Protein 8C4P (pdb70)

GO terms:
  GO:0004016 adenylate cyclase activity (F, IDA)

InterPro domains:
  IPR003390 DNA integrity scanning protein, DisA, N-terminal [PF02457] (118-235)
  IPR003390 DNA integrity scanning protein, DisA, N-terminal [PS51794] (82-242)
  IPR014046 Diadenylate cyclase [PIRSF004793] (9-263)
  IPR034701 Diadenylate cyclase CdaA [MF_01499] (1-254)
  IPR034701 Diadenylate cyclase CdaA [TIGR00159] (3-255)
  IPR036888 DNA integrity scanning protein, DisA, N-terminal domain superfamily [G3DSA:3.40.1700.10] (97-263)
  IPR036888 DNA integrity scanning protein, DisA, N-terminal domain superfamily [SSF143597] (40-239)
  IPR045585 Diadenylate cyclase CdaA, N-terminal domain [PF19293] (12-84)
  IPR050338 DNA integrity scanning protein DisA [PTHR34185] (1-263)

Foldseek 3Di:
DCPVVVFDWQQVLLVQLLVLCLLLLLVCLVVLFKAKEKEADPFDPVVQLVQFAFDQAAGHNVVRNVQRDPPDRFNQAYFYHYRRGRGGGNTFADFAPDPPPDPVDDRSVRRQLRNQCPHQIKMWIQGSVRSFIWIGHNNDIRTRDDSVRSSVVSCVRRRDDDDDDTDRPPPDD/DADQVLLVQQLVLVLLLLVVCLVVLQKAKEKEADDFGQPVFKAADAFDQAARHNVVRNVQRDPPDDFNQAHFYHYHRGRGGTPMFGAFDPDPPPDPPDDDRVRRQLRSQCPHQIKMWIQGSVNSFIWIGHNNDIDTRDDSVRSSLVSCLSRNVCVPVDPVVVNDDD

Secondary structure (DSSP, 8-state):
--TTSS---HHHHHHHHHHHHHHHHHHHHHHT--EEEEE--SS--HHHHTTSEEEEEE--HHHHHHHH-TTSTT-SSEEEEETTEEEEEEE--PPP--TTS-TTS-HHHHHHHHHHHHS--EEEEE-TTT--EEEEETTEEE-S--HHHHHHHHHHHH----S----TTTT--/---HHHHHHHHHHHHHHHHHHHHTT--EEEEE--SS--GGG-B--EEEEEE--HHHHHHHH-TTSTTSSSEEEEETTEEEEEEEB------TTS-TT--HHHHHHHHHHHHS--EEEEE-TTT--EEEEETTEEE-S--HHHHHHHHHHHH-GGGGSS-GGGGS--

Structure (mmCIF, N/CA/C/O backbone):
data_8C4P
#
_entry.id   8C4P
#
_cell.length_a   41.760
_cell.length_b   64.200
_cell.length_c   128.780
_cell.angle_alpha   90.000
_cell.angle_beta   90.000
_cell.angle_gamma   90.000
#
_symmetry.space_group_name_H-M   'P 21 21 21'
#
loop_
_entity.id
_entity.type
_entity.pdbx_description
1 polymer 'Diadenylate cyclase'
2 non-polymer ~{N}-[5-(2-azanyl-1,3-thiazol-4-yl)-4-methyl-1,3-thiazol-2-yl]ethanamide
3 non-polymer 'CHLORIDE ION'
4 water water
#
loop_
_atom_site.group_PDB
_atom_site.id
_atom_site.type_symbol
_atom_site.label_atom_id
_atom_site.label_alt_id
_atom_site.label_comp_id
_atom_site.label_asym_id
_atom_site.label_entity_id
_atom_site.label_seq_id
_atom_site.pdbx_PDB_ins_code
_atom_site.Cartn_x
_atom_site.Cartn_y
_atom_site.Cartn_z
_atom_site.occupancy
_atom_site.B_iso_or_equiv
_atom_site.auth_seq_id
_atom_site.auth_comp_id
_atom_site.auth_asym_id
_atom_site.auth_atom_id
_atom_site.pdbx_PDB_model_num
ATOM 1 N N . GLY A 1 1 ? -34.14042 -16.90981 2.46177 1.000 22.06317 -4 GLY A N 1
ATOM 2 C CA . GLY A 1 1 ? -35.58700 -16.99039 2.56576 1.000 19.49707 -4 GLY A CA 1
ATOM 3 C C . GLY A 1 1 ? -36.27216 -16.94262 1.21507 1.000 17.25207 -4 GLY A C 1
ATOM 4 O O . GLY A 1 1 ? -35.62519 -16.85832 0.17659 1.000 18.92595 -4 GLY A O 1
ATOM 5 N N . PRO A 1 2 ? -37.58917 -16.95126 1.23128 1.000 18.21797 -3 PRO A N 1
ATOM 6 C CA . PRO A 1 2 ? -38.34830 -17.07248 -0.02180 1.000 19.43391 -3 PRO A CA 1
ATOM 7 C C . PRO A 1 2 ? -38.37197 -15.79050 -0.84631 1.000 17.39156 -3 PRO A C 1
ATOM 8 O O . PRO A 1 2 ? -38.52941 -15.83924 -2.06670 1.000 18.80752 -3 PRO A O 1
ATOM 12 N N . LEU A 1 3 ? -38.25524 -14.63049 -0.21126 1.000 16.42039 -2 LEU A N 1
ATOM 13 C CA . LEU A 1 3 ? -38.33020 -13.38255 -0.96540 1.000 15.38342 -2 LEU A CA 1
ATOM 14 C C . LEU A 1 3 ? -37.11698 -13.26369 -1.88075 1.000 16.34143 -2 LEU A C 1
ATOM 15 O O . LEU A 1 3 ? -35.97968 -13.52944 -1.46576 1.000 19.07860 -2 LEU A O 1
ATOM 20 N N . GLY A 1 4 ? -37.36683 -12.90706 -3.14438 1.000 15.79926 -1 GLY A N 1
ATOM 21 C CA . GLY A 1 4 ? -36.37601 -12.99399 -4.19652 1.000 17.75476 -1 GLY A CA 1
ATOM 22 C C . GLY A 1 4 ? -36.59530 -14.15520 -5.14303 1.000 19.43917 -1 GLY A C 1
ATOM 23 O O . GLY A 1 4 ? -35.99162 -14.17528 -6.22789 1.000 23.57388 -1 GLY A O 1
ATOM 24 N N . SER A 1 5 ? -37.45138 -15.11967 -4.76855 1.000 19.22073 0 SER A N 1
ATOM 25 C CA . SER A 1 5 ? -37.70169 -16.28786 -5.61405 1.000 21.45520 0 SER A CA 1
ATOM 26 C C . SER A 1 5 ? -38.40127 -15.92191 -6.91522 1.000 21.16043 0 SER A C 1
ATOM 27 O O . SER A 1 5 ? -38.20794 -16.60492 -7.93409 1.000 23.84760 0 SER A O 1
ATOM 30 N N . TYR A 1 6 ? -39.24290 -14.88964 -6.89318 1.000 18.73383 1 TYR A N 1
ATOM 31 C CA . TYR A 1 6 ? -40.10782 -14.55914 -8.02127 1.000 19.60498 1 TYR A CA 1
ATOM 32 C C . TYR A 1 6 ? -39.76599 -13.23115 -8.67928 1.000 20.23664 1 TYR A C 1
ATOM 33 O O . TYR A 1 6 ? -40.26030 -12.95265 -9.77682 1.000 24.40556 1 TYR A O 1
ATOM 42 N N . GLY A 1 7 ? -38.90664 -12.43164 -8.07132 1.000 19.36811 2 GLY A N 1
ATOM 43 C CA . GLY A 1 7 ? -38.52557 -11.17736 -8.67988 1.000 18.70487 2 GLY A CA 1
ATOM 44 C C . GLY A 1 7 ? -37.63624 -10.39857 -7.73969 1.000 17.56527 2 GLY A C 1
ATOM 45 O O . GLY A 1 7 ? -37.26046 -10.87752 -6.66160 1.000 19.05492 2 GLY A O 1
ATOM 46 N N A SER A 1 8 ? -37.29134 -9.18915 -8.17568 0.530 18.68119 3 SER A N 1
ATOM 47 N N B SER A 1 8 ? -37.35785 -9.16242 -8.15505 0.470 18.74962 3 SER A N 1
ATOM 48 C CA A SER A 1 8 ? -36.42937 -8.30294 -7.41213 0.530 18.29167 3 SER A CA 1
ATOM 49 C CA B SER A 1 8 ? -36.42284 -8.27014 -7.49303 0.470 17.14153 3 SER A CA 1
ATOM 50 C C A SER A 1 8 ? -37.11760 -6.96660 -7.16727 0.530 17.74686 3 SER A C 1
ATOM 51 C C B SER A 1 8 ? -37.09991 -6.93624 -7.20173 0.470 16.87834 3 SER A C 1
ATOM 52 O O A SER A 1 8 ? -38.06547 -6.58493 -7.86140 0.530 18.82068 3 SER A O 1
ATOM 53 O O B SER A 1 8 ? -38.03678 -6.52927 -7.89674 0.470 18.76804 3 SER A O 1
ATOM 58 N N . ARG A 1 9 ? -36.60721 -6.25107 -6.17236 1.000 15.98613 4 ARG A N 1
ATOM 59 C CA . ARG A 1 9 ? -37.22096 -5.02566 -5.67743 1.000 15.97560 4 ARG A CA 1
ATOM 60 C C . ARG A 1 9 ? -36.34227 -3.83609 -6.03581 1.000 14.80441 4 ARG A C 1
ATOM 61 O O . ARG A 1 9 ? -35.16298 -3.80169 -5.66167 1.000 14.87020 4 ARG A O 1
ATOM 69 N N A ILE A 1 10 ? -36.92941 -2.85059 -6.72683 0.603 14.18328 5 ILE A N 1
ATOM 70 N N B ILE A 1 10 ? -36.93707 -2.84182 -6.70393 0.397 16.71253 5 ILE A N 1
ATOM 71 C CA A ILE A 1 10 ? -36.14228 -1.76853 -7.32058 0.603 14.08590 5 ILE A CA 1
ATOM 72 C CA B ILE A 1 10 ? -36.15938 -1.76449 -7.31700 0.397 17.56263 5 ILE A CA 1
ATOM 73 C C A ILE A 1 10 ? -35.27694 -1.05385 -6.28145 0.603 13.78586 5 ILE A C 1
ATOM 74 C C B ILE A 1 10 ? -35.28580 -1.03831 -6.29177 0.397 17.50473 5 ILE A C 1
ATOM 75 O O A ILE A 1 10 ? -34.10112 -0.78104 -6.52971 0.603 12.64362 5 ILE A O 1
ATOM 76 O O B ILE A 1 10 ? -34.11274 -0.74852 -6.55519 0.397 20.21558 5 ILE A O 1
ATOM 85 N N . GLU A 1 11 ? -35.83547 -0.71771 -5.11533 1.000 14.83336 6 GLU A N 1
ATOM 86 C CA . GLU A 1 11 ? -35.02879 0.03046 -4.14886 1.000 14.72019 6 GLU A CA 1
ATOM 87 C C . GLU A 1 11 ? -33.90385 -0.82219 -3.57027 1.000 14.02010 6 GLU A C 1
ATOM 88 O O . GLU A 1 11 ? -32.83770 -0.29399 -3.24990 1.000 14.42541 6 GLU A O 1
ATOM 94 N N A ARG A 1 12 ? -34.12097 -2.13233 -3.40005 0.632 14.06484 7 ARG A N 1
ATOM 95 N N B ARG A 1 12 ? -34.11164 -2.13556 -3.43599 0.368 14.81757 7 ARG A N 1
ATOM 96 C CA A ARG A 1 12 ? -33.00871 -3.00166 -3.02454 0.632 13.98852 7 ARG A CA 1
ATOM 97 C CA B ARG A 1 12 ? -33.00868 -2.99946 -3.02722 0.368 15.31236 7 ARG A CA 1
ATOM 98 C C A ARG A 1 12 ? -31.92654 -2.97399 -4.09566 0.632 13.34371 7 ARG A C 1
ATOM 99 C C B ARG A 1 12 ? -31.92518 -3.02995 -4.09616 0.368 15.06233 7 ARG A C 1
ATOM 100 O O A ARG A 1 12 ? -30.73611 -2.85745 -3.78172 0.632 14.54122 7 ARG A O 1
ATOM 101 O O B ARG A 1 12 ? -30.73009 -3.01858 -3.77963 0.368 16.02034 7 ARG A O 1
ATOM 116 N N . GLU A 1 13 ? -32.32751 -3.04796 -5.37058 1.000 13.88061 8 GLU A N 1
ATOM 117 C CA . GLU A 1 13 ? -31.35523 -3.01073 -6.45639 1.000 14.28066 8 GLU A CA 1
ATOM 118 C C . GLU A 1 13 ? -30.56547 -1.71037 -6.43604 1.000 14.30435 8 GLU A C 1
ATOM 119 O O . GLU A 1 13 ? -29.35210 -1.71673 -6.64139 1.000 15.32552 8 GLU A O 1
ATOM 125 N N . GLN A 1 14 ? -31.24310 -0.58625 -6.21873 1.000 14.50437 9 GLN A N 1
ATOM 126 C CA . GLN A 1 14 ? -30.55046 0.69928 -6.25250 1.000 13.28054 9 GLN A CA 1
ATOM 127 C C . GLN A 1 14 ? -29.57242 0.83522 -5.09893 1.000 13.25948 9 GLN A C 1
ATOM 128 O O . GLN A 1 14 ? -28.43156 1.24997 -5.30546 1.000 14.01484 9 GLN A O 1
ATOM 134 N N . HIS A 1 15 ? -29.97385 0.44193 -3.88447 1.000 13.34897 10 HIS A N 1
ATOM 135 C CA . HIS A 1 15 ? -29.03576 0.49839 -2.76523 1.000 12.74627 10 HIS A CA 1
ATOM 136 C C . HIS A 1 15 ? -27.88700 -0.48409 -2.93676 1.000 13.25949 10 HIS A C 1
ATOM 137 O O . HIS A 1 15 ? -26.74912 -0.19107 -2.55213 1.000 14.21223 10 HIS A O 1
ATOM 144 N N . HIS A 1 16 ? -28.16193 -1.64896 -3.51755 1.000 12.95155 11 HIS A N 1
ATOM 145 C CA . HIS A 1 16 ? -27.10410 -2.62237 -3.76125 1.000 12.98577 11 HIS A CA 1
ATOM 146 C C . HIS A 1 16 ? -26.13517 -2.11674 -4.82248 1.000 13.06999 11 HIS A C 1
ATOM 147 O O . HIS A 1 16 ? -24.92941 -2.36836 -4.73798 1.000 14.55701 11 HIS A O 1
ATOM 154 N N . LEU A 1 17 ? -26.64453 -1.39938 -5.82851 1.000 13.25685 12 LEU A N 1
ATOM 155 C CA . LEU A 1 17 ? -25.77243 -0.80176 -6.82672 1.000 14.29908 12 LEU A CA 1
ATOM 156 C C . LEU A 1 17 ? -24.82181 0.18752 -6.16889 1.000 13.76744 12 LEU A C 1
ATOM 157 O O . LEU A 1 17 ? -23.60485 0.14058 -6.38508 1.000 13.51741 12 LEU A O 1
ATOM 162 N N . ILE A 1 18 ? -25.36133 1.05893 -5.31056 1.000 14.04379 13 ILE A N 1
ATOM 163 C CA . ILE A 1 18 ? -24.52975 2.02164 -4.59233 1.000 15.44132 13 ILE A CA 1
ATOM 164 C C . ILE A 1 18 ? -23.48004 1.31592 -3.75561 1.000 14.05695 13 ILE A C 1
ATOM 165 O O . ILE A 1 18 ? -22.29487 1.66493 -3.79546 1.000 14.89126 13 ILE A O 1
ATOM 170 N N A GLU A 1 19 ? -23.90284 0.30907 -2.98709 0.571 14.63860 14 GLU A N 1
ATOM 171 N N B GLU A 1 19 ? -23.89748 0.30896 -2.98168 0.429 15.77031 14 GLU A N 1
ATOM 172 C CA A GLU A 1 19 ? -22.96539 -0.41052 -2.13766 0.571 14.79388 14 GLU A CA 1
ATOM 173 C CA B GLU A 1 19 ? -22.95249 -0.41542 -2.13835 0.429 17.43367 14 GLU A CA 1
ATOM 174 C C A GLU A 1 19 ? -21.89245 -1.09003 -2.97325 0.571 13.35686 14 GLU A C 1
ATOM 175 C C B GLU A 1 19 ? -21.88690 -1.10201 -2.97467 0.429 15.98349 14 GLU A C 1
ATOM 176 O O A GLU A 1 19 ? -20.71908 -1.11345 -2.58792 0.571 13.33055 14 GLU A O 1
ATOM 177 O O B GLU A 1 19 ? -20.71743 -1.15907 -2.58014 0.429 16.11246 14 GLU A O 1
ATOM 188 N N . SER A 1 20 ? -22.27630 -1.64683 -4.12747 1.000 13.76218 15 SER A N 1
ATOM 189 C CA . SER A 1 20 ? -21.31011 -2.33191 -4.97739 1.000 13.90956 15 SER A CA 1
ATOM 190 C C . SER A 1 20 ? -20.28428 -1.36385 -5.54779 1.000 13.17000 15 SER A C 1
ATOM 191 O O . SER A 1 20 ? -19.09954 -1.69132 -5.62544 1.000 13.72533 15 SER A O 1
ATOM 194 N N . ILE A 1 21 ? -20.71627 -0.16249 -5.94489 1.000 13.77270 16 ILE A N 1
ATOM 195 C CA . ILE A 1 21 ? -19.79056 0.86625 -6.41258 1.000 14.68071 16 ILE A CA 1
ATOM 196 C C . ILE A 1 21 ? -18.87944 1.31365 -5.27775 1.000 14.06485 16 ILE A C 1
ATOM 197 O O . ILE A 1 21 ? -17.66456 1.45454 -5.46395 1.000 13.94115 16 ILE A O 1
ATOM 202 N N . GLU A 1 22 ? -19.45136 1.56532 -4.09533 1.000 14.27276 17 GLU A N 1
ATOM 203 C CA . GLU A 1 22 ? -18.64406 2.03288 -2.96952 1.000 15.50975 17 GLU A CA 1
ATOM 204 C C . GLU A 1 22 ? -17.59365 1.00139 -2.57728 1.000 14.32014 17 GLU A C 1
ATOM 205 O O . GLU A 1 22 ? -16.41540 1.33145 -2.41486 1.000 15.26236 17 GLU A O 1
ATOM 211 N N . LYS A 1 23 ? -17.99614 -0.26367 -2.43522 1.000 14.10169 18 LYS A N 1
ATOM 212 C CA . LYS A 1 23 ? -17.04971 -1.28013 -1.98031 1.000 15.33605 18 LYS A CA 1
ATOM 213 C C . LYS A 1 23 ? -15.98896 -1.55697 -3.03708 1.000 14.43857 18 LYS A C 1
ATOM 214 O O . LYS A 1 23 ? -14.80466 -1.69289 -2.71074 1.000 15.49923 18 LYS A O 1
ATOM 220 N N . SER A 1 24 ? -16.38159 -1.63595 -4.31355 1.000 13.11210 19 SER A N 1
ATOM 221 C CA . SER A 1 24 ? -15.38736 -1.94121 -5.33492 1.000 13.81745 19 SER A CA 1
ATOM 222 C C . SER A 1 24 ? -14.42555 -0.77852 -5.52031 1.000 13.99378 19 SER A C 1
ATOM 223 O O . SER A 1 24 ? -13.21234 -0.98842 -5.64498 1.000 13.65427 19 SER A O 1
ATOM 226 N N . THR A 1 25 ? -14.94295 0.45728 -5.56342 1.000 14.39383 20 THR A N 1
ATOM 227 C CA . THR A 1 25 ? -14.03023 1.58804 -5.74587 1.000 14.57017 20 THR A CA 1
ATOM 228 C C . THR A 1 25 ? -13.11292 1.77165 -4.54794 1.000 15.66767 20 THR A C 1
ATOM 229 O O . THR A 1 25 ? -11.93897 2.11564 -4.73126 1.000 15.89927 20 THR A O 1
ATOM 233 N N . GLN A 1 26 ? -13.59200 1.49872 -3.32937 1.000 15.58345 21 GLN A N 1
ATOM 234 C CA . GLN A 1 26 ? -12.69576 1.55856 -2.17489 1.000 15.86506 21 GLN A CA 1
ATOM 235 C C . GLN A 1 26 ? -11.59357 0.52324 -2.30605 1.000 15.08865 21 GLN A C 1
ATOM 236 O O . GLN A 1 26 ? -10.41659 0.80574 -2.05236 1.000 15.56766 21 GLN A O 1
ATOM 242 N N . TYR A 1 27 ? -11.97442 -0.70044 -2.68042 1.000 14.47016 22 TYR A N 1
ATOM 243 C CA . TYR A 1 27 ? -11.00711 -1.77769 -2.82592 1.000 15.02812 22 TYR A CA 1
ATOM 244 C C . TYR A 1 27 ? -9.95074 -1.42131 -3.86385 1.000 13.54110 22 TYR A C 1
ATOM 245 O O . TYR A 1 27 ? -8.75021 -1.61940 -3.64612 1.000 14.47542 22 TYR A O 1
ATOM 254 N N . MET A 1 28 ? -10.38824 -0.88008 -5.00457 1.000 14.02537 23 MET A N 1
ATOM 255 C CA . MET A 1 28 ? -9.47461 -0.54128 -6.08244 1.000 14.77282 23 MET A CA 1
ATOM 256 C C . MET A 1 28 ? -8.62657 0.67916 -5.73649 1.000 15.44132 23 MET A C 1
ATOM 257 O O . MET A 1 28 ? -7.42682 0.69918 -6.02758 1.000 16.02560 23 MET A O 1
ATOM 262 N N . ALA A 1 29 ? -9.23176 1.70674 -5.12823 1.000 14.99127 24 ALA A N 1
ATOM 263 C CA . ALA A 1 29 ? -8.48678 2.91024 -4.76695 1.000 15.80716 24 ALA A CA 1
ATOM 264 C C . ALA A 1 29 ? -7.33352 2.58673 -3.82813 1.000 14.80704 24 ALA A C 1
ATOM 265 O O . ALA A 1 29 ? -6.20667 3.06605 -4.01894 1.000 16.27563 24 ALA A O 1
ATOM 267 N N . LYS A 1 30 ? -7.58507 1.74058 -2.82540 1.000 15.51765 25 LYS A N 1
ATOM 268 C CA . LYS A 1 30 ? -6.54663 1.40571 -1.85446 1.000 16.82570 25 LYS A CA 1
ATOM 269 C C . LYS A 1 30 ? -5.36756 0.71371 -2.52405 1.000 16.78359 25 LYS A C 1
ATOM 270 O O . LYS A 1 30 ? -4.23552 0.80383 -2.04277 1.000 18.86279 25 LYS A O 1
ATOM 276 N N . ARG A 1 31 ? -5.61731 0.02437 -3.63475 1.000 16.32038 26 ARG A N 1
ATOM 277 C CA . ARG A 1 31 ? -4.60764 -0.74794 -4.34408 1.000 17.28891 26 ARG A CA 1
ATOM 278 C C . ARG A 1 31 ? -4.08898 -0.03527 -5.58540 1.000 16.45197 26 ARG A C 1
ATOM 279 O O . ARG A 1 31 ? -3.25098 -0.59273 -6.29589 1.000 18.36799 26 ARG A O 1
ATOM 287 N N . ARG A 1 32 ? -4.52988 1.20084 -5.84325 1.000 16.35196 27 ARG A N 1
ATOM 288 C CA . ARG A 1 32 ? -4.12437 1.94182 -7.04285 1.000 16.26511 27 ARG A CA 1
ATOM 289 C C . ARG A 1 32 ? -4.42471 1.15665 -8.32062 1.000 17.08889 27 ARG A C 1
ATOM 290 O O . ARG A 1 32 ? -3.58111 1.03941 -9.21209 1.000 19.92081 27 ARG A O 1
ATOM 298 N N . ILE A 1 33 ? -5.65709 0.65587 -8.41270 1.000 16.24932 28 ILE A N 1
ATOM 299 C CA . ILE A 1 33 ? -6.20646 0.05197 -9.62499 1.000 15.97297 28 ILE A CA 1
ATOM 300 C C . ILE A 1 33 ? -7.16206 1.06443 -10.25042 1.000 16.24669 28 ILE A C 1
ATOM 301 O O . ILE A 1 33 ? -8.13056 1.48707 -9.60949 1.000 17.60474 28 ILE A O 1
ATOM 306 N N . GLY A 1 34 ? -6.90673 1.44896 -11.49727 1.000 16.64410 29 GLY A N 1
ATOM 307 C CA . GLY A 1 34 ? -7.79196 2.39082 -12.16678 1.000 16.55725 29 GLY A CA 1
ATOM 308 C C . GLY A 1 34 ? -9.10341 1.75055 -12.58611 1.000 15.78610 29 GLY A C 1
ATOM 309 O O . GLY A 1 34 ? -9.17782 0.56151 -12.90152 1.000 17.90741 29 GLY A O 1
ATOM 310 N N . ALA A 1 35 ? -10.16269 2.55699 -12.60402 1.000 14.91495 30 ALA A N 1
ATOM 311 C CA . ALA A 1 35 ? -11.47970 2.04023 -12.94566 1.000 14.91231 30 ALA A CA 1
ATOM 312 C C . ALA A 1 35 ? -12.34967 3.16867 -13.47985 1.000 13.98326 30 ALA A C 1
ATOM 313 O O . ALA A 1 35 ? -12.12345 4.35713 -13.19745 1.000 15.12813 30 ALA A O 1
ATOM 315 N N . LEU A 1 36 ? -13.39356 2.76892 -14.19731 1.000 13.81481 31 LEU A N 1
ATOM 316 C CA . LEU A 1 36 ? -14.29582 3.69494 -14.86992 1.000 14.33330 31 LEU A CA 1
ATOM 317 C C . LEU A 1 36 ? -15.64528 2.99621 -14.98589 1.000 13.63058 31 LEU A C 1
ATOM 318 O O . LEU A 1 36 ? -15.76416 2.02071 -15.73776 1.000 14.35962 31 LEU A O 1
ATOM 323 N N . ILE A 1 37 ? -16.64192 3.47757 -14.23666 1.000 13.58584 32 ILE A N 1
ATOM 324 C CA . ILE A 1 37 ? -17.96592 2.85491 -14.14426 1.000 13.60426 32 ILE A CA 1
ATOM 325 C C . ILE A 1 37 ? -19.00389 3.91713 -14.46492 1.000 13.42266 32 ILE A C 1
ATOM 326 O O . ILE A 1 37 ? -19.11327 4.91133 -13.73974 1.000 14.59122 32 ILE A O 1
ATOM 331 N N . SER A 1 38 ? -19.76869 3.71297 -15.53272 1.000 13.69901 33 SER A N 1
ATOM 332 C CA . SER A 1 38 ? -20.78427 4.67343 -15.94949 1.000 13.90430 33 SER A CA 1
ATOM 333 C C . SER A 1 38 ? -22.16891 4.06399 -15.76415 1.000 13.67006 33 SER A C 1
ATOM 334 O O . SER A 1 38 ? -22.43756 2.95880 -16.24732 1.000 14.62017 33 SER A O 1
ATOM 337 N N . VAL A 1 39 ? -23.02815 4.76542 -15.03263 1.000 13.92799 34 VAL A N 1
ATOM 338 C CA . VAL A 1 39 ? -24.37429 4.28768 -14.73538 1.000 14.60701 34 VAL A CA 1
ATOM 339 C C . VAL A 1 39 ? -25.36284 5.06108 -15.59151 1.000 14.74387 34 VAL A C 1
ATOM 340 O O . VAL A 1 39 ? -25.49368 6.28365 -15.45162 1.000 15.20972 34 VAL A O 1
ATOM 344 N N . ALA A 1 40 ? -26.05348 4.34321 -16.47129 1.000 15.09128 35 ALA A N 1
ATOM 345 C CA . ALA A 1 40 ? -27.03432 4.95940 -17.35029 1.000 17.04415 35 ALA A CA 1
ATOM 346 C C . ALA A 1 40 ? -28.24893 5.42143 -16.55218 1.000 18.95754 35 ALA A C 1
ATOM 347 O O . ALA A 1 40 ? -28.67317 4.76494 -15.60139 1.000 19.39443 35 ALA A O 1
ATOM 349 N N . ARG A 1 41 ? -28.80908 6.56552 -16.93958 1.000 19.41022 36 ARG A N 1
ATOM 350 C CA . ARG A 1 41 ? -30.07533 7.00644 -16.36518 1.000 21.39993 36 ARG A CA 1
ATOM 351 C C . ARG A 1 41 ? -31.10165 7.19334 -17.47679 1.000 25.85310 36 ARG A C 1
ATOM 352 O O . ARG A 1 41 ? -31.36531 6.24735 -18.22481 1.000 30.42207 36 ARG A O 1
ATOM 360 N N . ASP A 1 42 ? -31.68446 8.39121 -17.60773 1.000 26.82953 37 ASP A N 1
ATOM 361 C CA . ASP A 1 42 ? -32.73171 8.59370 -18.60687 1.000 29.21140 37 ASP A CA 1
ATOM 362 C C . ASP A 1 42 ? -32.17383 8.58293 -20.02691 1.000 28.91926 37 ASP A C 1
ATOM 363 O O . ASP A 1 42 ? -32.82771 8.08639 -20.95281 1.000 32.53811 37 ASP A O 1
ATOM 368 N N . THR A 1 43 ? -30.98387 9.13897 -20.22843 1.000 26.08997 38 THR A N 1
ATOM 369 C CA . THR A 1 43 ? -30.34794 9.09575 -21.53887 1.000 32.04331 38 THR A CA 1
ATOM 370 C C . THR A 1 43 ? -29.78547 7.70130 -21.77991 1.000 36.43858 38 THR A C 1
ATOM 371 O O . THR A 1 43 ? -29.09471 7.14070 -20.92257 1.000 38.26248 38 THR A O 1
ATOM 375 N N . GLY A 1 44 ? -30.06420 7.14693 -22.95456 1.000 38.61515 39 GLY A N 1
ATOM 376 C CA . GLY A 1 44 ? -29.55577 5.82283 -23.25893 1.000 34.53046 39 GLY A CA 1
ATOM 377 C C . GLY A 1 44 ? -28.04032 5.81577 -23.38542 1.000 35.27265 39 GLY A C 1
ATOM 378 O O . GLY A 1 44 ? -27.42730 6.78552 -23.84275 1.000 36.53070 39 GLY A O 1
ATOM 379 N N . MET A 1 45 ? -27.43477 4.71114 -22.94410 1.000 29.47722 40 MET A N 1
ATOM 380 C CA . MET A 1 45 ? -26.03769 4.38708 -23.20225 1.000 24.59242 40 MET A CA 1
ATOM 381 C C . MET A 1 45 ? -25.92305 3.21454 -24.16537 1.000 18.93122 40 MET A C 1
ATOM 382 O O . MET A 1 45 ? -24.84493 2.62019 -24.28436 1.000 17.44683 40 MET A O 1
ATOM 387 N N . ASP A 1 46 ? -27.01539 2.84818 -24.83985 1.000 19.01544 41 ASP A N 1
ATOM 388 C CA . ASP A 1 46 ? -27.04852 1.57822 -25.56730 1.000 19.17598 41 ASP A CA 1
ATOM 389 C C . ASP A 1 46 ? -25.95042 1.49123 -26.62177 1.000 17.85740 41 ASP A C 1
ATOM 390 O O . ASP A 1 46 ? -25.37540 0.41461 -26.82944 1.000 18.51801 41 ASP A O 1
ATOM 395 N N . ASP A 1 47 ? -25.65350 2.60042 -27.31578 1.000 17.88372 42 ASP A N 1
ATOM 396 C CA . ASP A 1 47 ? -24.64569 2.51373 -28.37181 1.000 18.16007 42 ASP A CA 1
ATOM 397 C C . ASP A 1 47 ? -23.25277 2.27068 -27.81035 1.000 17.49947 42 ASP A C 1
ATOM 398 O O . ASP A 1 47 ? -22.45072 1.56553 -28.43455 1.000 20.52878 42 ASP A O 1
ATOM 403 N N . TYR A 1 48 ? -22.94161 2.83993 -26.63873 1.000 15.65188 43 TYR A N 1
ATOM 404 C CA . TYR A 1 48 ? -21.64099 2.60647 -26.02520 1.000 17.04152 43 TYR A CA 1
ATOM 405 C C . TYR A 1 48 ? -21.55613 1.21756 -25.40680 1.000 15.21235 43 TYR A C 1
ATOM 406 O O . TYR A 1 48 ? -20.47873 0.60866 -25.42139 1.000 16.27827 43 TYR A O 1
ATOM 415 N N . ILE A 1 49 ? -22.67722 0.69087 -24.90038 1.000 15.44396 44 ILE A N 1
ATOM 416 C CA . ILE A 1 49 ? -22.70556 -0.70473 -24.45928 1.000 15.81242 44 ILE A CA 1
ATOM 417 C C . ILE A 1 49 ? -22.26320 -1.62558 -25.58712 1.000 17.00204 44 ILE A C 1
ATOM 418 O O . ILE A 1 49 ? -21.46792 -2.55466 -25.37845 1.000 17.69423 44 ILE A O 1
ATOM 423 N N . GLU A 1 50 ? -22.73704 -1.35765 -26.80762 1.000 16.97835 45 GLU A N 1
ATOM 424 C CA . GLU A 1 50 ? -22.44411 -2.20939 -27.95394 1.000 17.22575 45 GLU A CA 1
ATOM 425 C C . GLU A 1 50 ? -20.97343 -2.19687 -28.34083 1.000 17.66264 45 GLU A C 1
ATOM 426 O O . GLU A 1 50 ? -20.52393 -3.11503 -29.03371 1.000 21.33677 45 GLU A O 1
ATOM 432 N N . THR A 1 51 ? -20.20731 -1.19838 -27.89822 1.000 17.75213 46 THR A N 1
ATOM 433 C CA . THR A 1 51 ? -18.78339 -1.16236 -28.20861 1.000 17.93899 46 THR A CA 1
ATOM 434 C C . THR A 1 51 ? -17.94265 -2.05423 -27.30665 1.000 18.04164 46 THR A C 1
ATOM 435 O O . THR A 1 51 ? -16.76252 -2.27132 -27.60945 1.000 20.72354 46 THR A O 1
ATOM 439 N N . GLY A 1 52 ? -18.49672 -2.56970 -26.21057 1.000 17.39682 47 GLY A N 1
ATOM 440 C CA . GLY A 1 52 ? -17.73608 -3.35496 -25.26653 1.000 18.38905 47 GLY A CA 1
ATOM 441 C C . GLY A 1 52 ? -17.99747 -4.84404 -25.40290 1.000 17.07310 47 GLY A C 1
ATOM 442 O O . GLY A 1 52 ? -18.58694 -5.32849 -26.37468 1.000 20.18137 47 GLY A O 1
ATOM 443 N N . ILE A 1 53 ? -17.52634 -5.57924 -24.40345 1.000 15.73610 48 ILE A N 1
ATOM 444 C CA . ILE A 1 53 ? -17.80653 -7.00646 -24.27928 1.000 16.48092 48 ILE A CA 1
ATOM 445 C C . ILE A 1 53 ? -19.10365 -7.14605 -23.48989 1.000 15.38869 48 ILE A C 1
ATOM 446 O O . ILE A 1 53 ? -19.18685 -6.62630 -22.37380 1.000 15.78084 48 ILE A O 1
ATOM 451 N N . PRO A 1 54 ? -20.11799 -7.82005 -24.01566 1.000 16.77043 49 PRO A N 1
ATOM 452 C CA . PRO A 1 54 ? -21.37128 -7.92610 -23.26783 1.000 15.85190 49 PRO A CA 1
ATOM 453 C C . PRO A 1 54 ? -21.22961 -8.87951 -22.09684 1.000 15.34921 49 PRO A C 1
ATOM 454 O O . PRO A 1 54 ? -20.66987 -9.97319 -22.22255 1.000 16.30985 49 PRO A O 1
ATOM 458 N N . LEU A 1 55 ? -21.75519 -8.45468 -20.95374 1.000 15.64398 50 LEU A N 1
ATOM 459 C CA . LEU A 1 55 ? -21.79289 -9.26890 -19.74641 1.000 15.18340 50 LEU A CA 1
ATOM 460 C C . LEU A 1 55 ? -23.21587 -9.57205 -19.30211 1.000 15.40185 50 LEU A C 1
ATOM 461 O O . LEU A 1 55 ? -23.52012 -10.71935 -18.95278 1.000 17.44683 50 LEU A O 1
ATOM 466 N N . ASN A 1 56 ? -24.09754 -8.57327 -19.29654 1.000 15.85453 51 ASN A N 1
ATOM 467 C CA . ASN A 1 56 ? -25.47008 -8.72547 -18.80970 1.000 16.44408 51 ASN A CA 1
ATOM 468 C C . ASN A 1 56 ? -25.51381 -9.45073 -17.46861 1.000 15.79663 51 ASN A C 1
ATOM 469 O O . ASN A 1 56 ? -26.28558 -10.39584 -17.25548 1.000 18.83647 51 ASN A O 1
ATOM 474 N N . ALA A 1 57 ? -24.63850 -9.01863 -16.56799 1.000 14.38067 52 ALA A N 1
ATOM 475 C CA . ALA A 1 57 ? -24.37204 -9.75389 -15.34786 1.000 14.47542 52 ALA A CA 1
ATOM 476 C C . ALA A 1 57 ? -24.99722 -9.09348 -14.13141 1.000 13.44635 52 ALA A C 1
ATOM 477 O O . ALA A 1 57 ? -25.19222 -7.87525 -14.08528 1.000 15.32026 52 ALA A O 1
ATOM 479 N N A LYS A 1 58 ? -25.28485 -9.91290 -13.12561 0.535 14.23329 53 LYS A N 1
ATOM 480 N N B LYS A 1 58 ? -25.31292 -9.91489 -13.13510 0.465 13.01735 53 LYS A N 1
ATOM 481 C CA A LYS A 1 58 ? -25.69068 -9.38382 -11.83304 0.535 16.07561 53 LYS A CA 1
ATOM 482 C CA B LYS A 1 58 ? -25.67080 -9.38424 -11.83000 0.465 13.85429 53 LYS A CA 1
ATOM 483 C C A LYS A 1 58 ? -24.59859 -8.48218 -11.26035 0.535 14.98864 53 LYS A C 1
ATOM 484 C C B LYS A 1 58 ? -24.59102 -8.43070 -11.33574 0.465 13.03577 53 LYS A C 1
ATOM 485 O O A LYS A 1 58 ? -23.40339 -8.77377 -11.35986 0.535 15.56502 53 LYS A O 1
ATOM 486 O O B LYS A 1 58 ? -23.39730 -8.64451 -11.55800 0.465 13.14368 53 LYS A O 1
ATOM 497 N N . ILE A 1 59 ? -25.01574 -7.37970 -10.64813 1.000 14.49648 54 ILE A N 1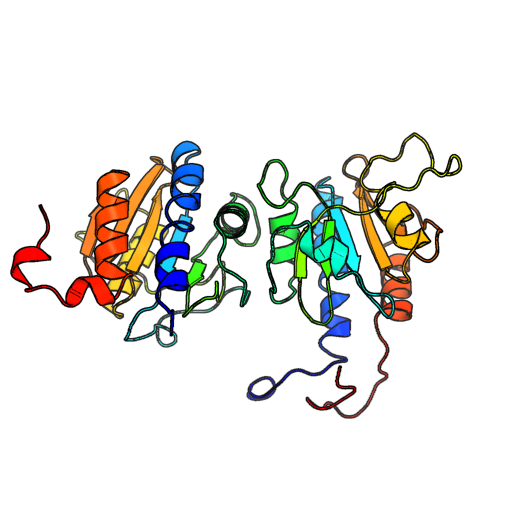
ATOM 498 C CA . ILE A 1 59 ? -24.07319 -6.42958 -10.06331 1.000 14.95442 54 ILE A CA 1
ATOM 499 C C . ILE A 1 59 ? -23.51923 -6.98892 -8.75705 1.000 13.98062 54 ILE A C 1
ATOM 500 O O . ILE A 1 59 ? -24.27993 -7.40474 -7.87980 1.000 16.65200 54 ILE A O 1
ATOM 505 N N . SER A 1 60 ? -22.19723 -6.94129 -8.59661 1.000 13.74639 55 SER A N 1
ATOM 506 C CA . SER A 1 60 ? -21.55878 -7.22795 -7.31906 1.000 14.11222 55 SER A CA 1
ATOM 507 C C . SER A 1 60 ? -20.25657 -6.44397 -7.25249 1.000 13.54636 55 SER A C 1
ATOM 508 O O . SER A 1 60 ? -19.66391 -6.11930 -8.28478 1.000 13.98062 55 SER A O 1
ATOM 511 N N A SER A 1 61 ? -19.81510 -6.12908 -6.02845 0.791 14.08590 56 SER A N 1
ATOM 512 N N B SER A 1 61 ? -19.82080 -6.14685 -6.02524 0.209 13.09631 56 SER A N 1
ATOM 513 C CA A SER A 1 61 ? -18.50137 -5.51388 -5.87043 0.791 14.03853 56 SER A CA 1
ATOM 514 C CA B SER A 1 61 ? -18.51222 -5.53179 -5.83823 0.209 12.20146 56 SER A CA 1
ATOM 515 C C A SER A 1 61 ? -17.40923 -6.44163 -6.38167 0.791 13.73849 56 SER A C 1
ATOM 516 C C B SER A 1 61 ? -17.40639 -6.44254 -6.35014 0.209 11.69877 56 SER A C 1
ATOM 517 O O A SER A 1 61 ? -16.45158 -5.98680 -7.01543 0.791 15.17287 56 SER A O 1
ATOM 518 O O B SER A 1 61 ? -16.42261 -5.97107 -6.93135 0.209 10.73813 56 SER A O 1
ATOM 523 N N . GLN A 1 62 ? -17.56612 -7.75570 -6.15737 1.000 12.93050 57 GLN A N 1
ATOM 524 C CA . GLN A 1 62 ? -16.54297 -8.71390 -6.56265 1.000 13.22790 57 GLN A CA 1
ATOM 525 C C . GLN A 1 62 ? -16.35493 -8.72786 -8.07251 1.000 12.50413 57 GLN A C 1
ATOM 526 O O . GLN A 1 62 ? -15.21876 -8.71955 -8.56180 1.000 13.41213 57 GLN A O 1
ATOM 532 N N . LEU A 1 63 ? -17.45207 -8.72235 -8.83508 1.000 12.59625 58 LEU A N 1
ATOM 533 C CA . LEU A 1 63 ? -17.30614 -8.72496 -10.28626 1.000 12.75416 58 LEU A CA 1
ATOM 534 C C . LEU A 1 63 ? -16.70891 -7.41448 -10.78072 1.000 12.30674 58 LEU A C 1
ATOM 535 O O . LEU A 1 63 ? -15.85266 -7.42240 -11.66884 1.000 13.84640 58 LEU A O 1
ATOM 540 N N . LEU A 1 64 ? -17.14575 -6.27764 -10.21950 1.000 13.51478 59 LEU A N 1
ATOM 541 C CA . LEU A 1 64 ? -16.54532 -5.00062 -10.60244 1.000 12.80417 59 LEU A CA 1
ATOM 542 C C . LEU A 1 64 ? -15.03358 -5.00945 -10.38118 1.000 12.80680 59 LEU A C 1
ATOM 543 O O . LEU A 1 64 ? -14.27205 -4.57855 -11.25624 1.000 14.19907 59 LEU A O 1
ATOM 548 N N . ILE A 1 65 ? -14.57600 -5.51875 -9.23442 1.000 12.31990 60 ILE A N 1
ATOM 549 C CA . ILE A 1 65 ? -13.13765 -5.59873 -8.98195 1.000 13.11473 60 ILE A CA 1
ATOM 550 C C . ILE A 1 65 ? -12.45809 -6.47894 -10.02160 1.000 13.37266 60 ILE A C 1
ATOM 551 O O . ILE A 1 65 ? -11.44002 -6.09763 -10.61435 1.000 14.35962 60 ILE A O 1
ATOM 556 N N . ASN A 1 66 ? -12.98503 -7.69062 -10.23666 1.000 13.13579 61 ASN A N 1
ATOM 557 C CA . ASN A 1 66 ? -12.32642 -8.58526 -11.18044 1.000 12.75942 61 ASN A CA 1
ATOM 558 C C . ASN A 1 66 ? -12.25620 -8.01033 -12.59265 1.000 13.25685 61 ASN A C 1
ATOM 559 O O . ASN A 1 66 ? -11.29199 -8.28238 -13.30923 1.000 14.57017 61 ASN A O 1
ATOM 564 N N . ILE A 1 67 ? -13.23931 -7.20174 -13.00228 1.000 12.92787 62 ILE A N 1
ATOM 565 C CA . ILE A 1 67 ? -13.22326 -6.59233 -14.33225 1.000 12.96471 62 ILE A CA 1
ATOM 566 C C . ILE A 1 67 ? -12.00173 -5.69647 -14.51738 1.000 13.22001 62 ILE A C 1
ATOM 567 O O . ILE A 1 67 ? -11.38750 -5.67376 -15.58875 1.000 13.89114 62 ILE A O 1
ATOM 572 N N . PHE A 1 68 ? -11.64867 -4.92404 -13.49314 1.000 13.64374 63 PHE A N 1
ATOM 573 C CA . PHE A 1 68 ? -10.66419 -3.85716 -13.64644 1.000 14.62017 63 PHE A CA 1
ATOM 574 C C . PHE A 1 68 ? -9.23167 -4.29249 -13.38643 1.000 14.71755 63 PHE A C 1
ATOM 575 O O . PHE A 1 68 ? -8.31881 -3.47305 -13.47509 1.000 17.09415 63 PHE A O 1
ATOM 583 N N . ILE A 1 69 ? -8.99339 -5.56418 -13.12793 1.000 15.78874 64 ILE A N 1
ATOM 584 C CA . ILE A 1 69 ? -7.62780 -5.98003 -12.83909 1.000 15.89138 64 ILE A CA 1
ATOM 585 C C . ILE A 1 69 ? -6.74354 -5.65552 -14.04011 1.000 16.58620 64 ILE A C 1
ATOM 586 O O . ILE A 1 69 ? -7.12879 -5.92130 -15.19111 1.000 17.99426 64 ILE A O 1
ATOM 591 N N . PRO A 1 70 ? -5.58406 -5.04680 -13.85201 1.000 17.87320 65 PRO A N 1
ATOM 592 C CA . PRO A 1 70 ? -4.80366 -4.60436 -15.00886 1.000 19.71552 65 PRO A CA 1
ATOM 593 C C . PRO A 1 70 ? -4.30974 -5.76742 -15.85602 1.000 20.61037 65 PRO A C 1
ATOM 594 O O . PRO A 1 70 ? -4.11347 -6.88707 -15.37711 1.000 22.40532 65 PRO A O 1
ATOM 598 N N . ASN A 1 71 ? -4.13323 -5.48452 -17.14561 1.000 22.58692 66 ASN A N 1
ATOM 599 C CA . ASN A 1 71 ? -3.57660 -6.43700 -18.10323 1.000 25.45042 66 ASN A CA 1
ATOM 600 C C . ASN A 1 71 ? -4.49427 -7.63476 -18.34095 1.000 24.26607 66 ASN A C 1
ATOM 601 O O . ASN A 1 71 ? -4.02967 -8.75791 -18.56596 1.000 27.67174 66 ASN A O 1
ATOM 606 N N . THR A 1 72 ? -5.79431 -7.41286 -18.30122 1.000 21.32098 67 THR A N 1
ATOM 607 C CA . THR A 1 72 ? -6.77737 -8.45462 -18.52981 1.000 18.13375 67 THR A CA 1
ATOM 608 C C . THR A 1 72 ? -7.67339 -8.05737 -19.69017 1.000 18.30746 67 THR A C 1
ATOM 609 O O . THR A 1 72 ? -7.72818 -6.88200 -20.06698 1.000 18.54696 67 THR A O 1
ATOM 613 N N . PRO A 1 73 ? -8.40464 -9.01191 -20.27415 1.000 18.33115 68 PRO A N 1
ATOM 614 C CA . PRO A 1 73 ? -9.28388 -8.66354 -21.40077 1.000 19.59972 68 PRO A CA 1
ATOM 615 C C . PRO A 1 73 ? -10.32583 -7.60041 -21.08624 1.000 20.71038 68 PRO A C 1
ATOM 616 O O . PRO A 1 73 ? -10.64609 -6.78918 -21.96218 1.000 24.56873 68 PRO A O 1
ATOM 620 N N . LEU A 1 74 ? -10.88082 -7.57369 -19.87434 1.000 16.66779 69 LEU A N 1
ATOM 621 C CA . LEU A 1 74 ? -11.99994 -6.67401 -19.59821 1.000 16.45724 69 LEU A CA 1
ATOM 622 C C . LEU A 1 74 ? -11.61324 -5.30090 -19.05684 1.000 17.72318 69 LEU A C 1
ATOM 623 O O . LEU A 1 74 ? -12.48543 -4.43093 -18.96927 1.000 18.03374 69 LEU A O 1
ATOM 628 N N . HIS A 1 75 ? -10.35380 -5.05556 -18.71668 1.000 17.60737 70 HIS A N 1
ATOM 629 C CA . HIS A 1 75 ? -10.07078 -3.83400 -17.97025 1.000 18.55486 70 HIS A CA 1
ATOM 630 C C . HIS A 1 75 ? -9.97135 -2.57805 -18.83369 1.000 19.61288 70 HIS A C 1
ATOM 631 O O . HIS A 1 75 ? -10.09956 -1.47731 -18.29230 1.000 21.76577 70 HIS A O 1
ATOM 638 N N A ASP A 1 76 ? -9.74141 -2.70578 -20.14489 0.574 21.56311 71 ASP A N 1
ATOM 639 N N B ASP A 1 76 ? -9.79751 -2.72277 -20.15029 0.426 21.50258 71 ASP A N 1
ATOM 640 C CA A ASP A 1 76 ? -9.37456 -1.55824 -20.98458 0.574 24.01077 71 ASP A CA 1
ATOM 641 C CA B ASP A 1 76 ? -9.41942 -1.61435 -21.03401 0.426 24.46609 71 ASP A CA 1
ATOM 642 C C A ASP A 1 76 ? -10.62492 -0.88182 -21.54292 0.574 24.75034 71 ASP A C 1
ATOM 643 C C B ASP A 1 76 ? -10.65817 -0.88856 -21.56372 0.426 24.28449 71 ASP A C 1
ATOM 644 O O A ASP A 1 76 ? -10.98891 -1.01697 -22.71531 0.574 29.67987 71 ASP A O 1
ATOM 645 O O B ASP A 1 76 ? -11.03584 -0.98632 -22.73492 0.426 28.06389 71 ASP A O 1
ATOM 654 N N . GLY A 1 77 ? -11.27183 -0.11844 -20.68615 1.000 18.86542 72 GLY A N 1
ATOM 655 C CA . GLY A 1 77 ? -12.41305 0.68207 -21.07561 1.000 17.40209 72 GLY A CA 1
ATOM 656 C C . GLY A 1 77 ? -13.35221 0.87326 -19.90627 1.000 15.89401 72 GLY A C 1
ATOM 657 O O . GLY A 1 77 ? -12.97554 0.68365 -18.74939 1.000 17.77318 72 GLY A O 1
ATOM 658 N N . ALA A 1 78 ? -14.59091 1.22382 -20.23609 1.000 14.75177 73 ALA A N 1
ATOM 659 C CA . ALA A 1 78 ? -15.61484 1.49633 -19.24005 1.000 14.85968 73 ALA A CA 1
ATOM 660 C C . ALA A 1 78 ? -16.50411 0.28807 -18.98958 1.000 14.15959 73 ALA A C 1
ATOM 661 O O . ALA A 1 78 ? -16.85105 -0.44835 -19.92059 1.000 14.27540 73 ALA A O 1
ATOM 663 N N . VAL A 1 79 ? -16.89290 0.12905 -17.73424 1.000 14.22276 74 VAL A N 1
ATOM 664 C CA . VAL A 1 79 ? -18.06274 -0.66429 -17.38171 1.000 13.84113 74 VAL A CA 1
ATOM 665 C C . VAL A 1 79 ? -19.28330 0.22532 -17.50334 1.000 12.80680 74 VAL A C 1
ATOM 666 O O . VAL A 1 79 ? -19.26519 1.38193 -17.06141 1.000 14.98601 74 VAL A O 1
ATOM 670 N N . ILE A 1 80 ? -20.33038 -0.29566 -18.13475 1.000 12.98577 75 ILE A N 1
ATOM 671 C CA . ILE A 1 80 ? -21.60526 0.40058 -18.22696 1.000 13.83587 75 ILE A CA 1
ATOM 672 C C . ILE A 1 80 ? -22.65469 -0.41026 -17.48572 1.000 13.64111 75 ILE A C 1
ATOM 673 O O . ILE A 1 80 ? -22.83149 -1.61410 -17.75152 1.000 14.24908 75 ILE A O 1
ATOM 678 N N . ILE A 1 81 ? -23.32002 0.23450 -16.53274 1.000 13.16210 76 ILE A N 1
ATOM 679 C CA . ILE A 1 81 ? -24.39978 -0.35333 -15.76451 1.000 13.45161 76 ILE A CA 1
ATOM 680 C C . ILE A 1 81 ? -25.71736 0.16983 -16.31165 1.000 14.67544 76 ILE A C 1
ATOM 681 O O . ILE A 1 81 ? -25.88748 1.38271 -16.47753 1.000 16.00718 76 ILE A O 1
ATOM 686 N N . LYS A 1 82 ? -26.62979 -0.74429 -16.63988 1.000 15.28868 77 LYS A N 1
ATOM 687 C CA . LYS A 1 82 ? -27.93410 -0.38892 -17.17967 1.000 17.74687 77 LYS A CA 1
ATOM 688 C C . LYS A 1 82 ? -28.96544 -1.19630 -16.41325 1.000 19.96818 77 LYS A C 1
ATOM 689 O O . LYS A 1 82 ? -28.88972 -2.42986 -16.37856 1.000 20.93672 77 LYS A O 1
ATOM 695 N N . GLY A 1 83 ? -29.91166 -0.49930 -15.79208 1.000 22.53691 78 GLY A N 1
ATOM 696 C CA . GLY A 1 83 ? -30.87355 -1.14276 -14.92116 1.000 25.44779 78 GLY A CA 1
ATOM 697 C C . GLY A 1 83 ? -30.16345 -1.89190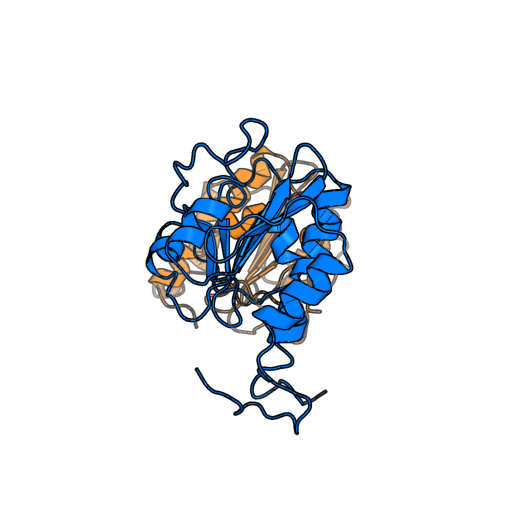 -13.81644 1.000 23.85812 78 GLY A C 1
ATOM 698 O O . GLY A 1 83 ? -29.29413 -1.36143 -13.11479 1.000 28.14285 78 GLY A O 1
ATOM 699 N N A ASN A 1 84 ? -30.52924 -3.15577 -13.63839 0.552 23.10277 79 ASN A N 1
ATOM 700 N N B ASN A 1 84 ? -30.52341 -3.16019 -13.67102 0.448 23.65020 79 ASN A N 1
ATOM 701 C CA A ASN A 1 84 ? -29.92519 -3.97840 -12.59974 0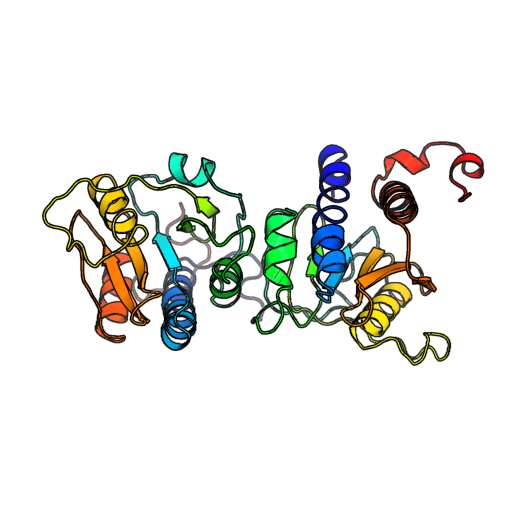.552 22.77905 79 ASN A CA 1
ATOM 702 C CA B ASN A 1 84 ? -29.95672 -4.00900 -12.63685 0.448 23.60283 79 ASN A CA 1
ATOM 703 C C A ASN A 1 84 ? -28.83524 -4.90271 -13.13889 0.552 18.51012 79 ASN A C 1
ATOM 704 C C B ASN A 1 84 ? -28.86326 -4.92752 -13.17249 0.448 20.58668 79 ASN A C 1
ATOM 705 O O A ASN A 1 84 ? -28.61655 -5.98445 -12.58556 0.552 20.59457 79 ASN A O 1
ATOM 706 O O B ASN A 1 84 ? -28.67963 -6.03531 -12.65994 0.448 21.89210 79 ASN A O 1
ATOM 715 N N . GLU A 1 85 ? -28.12165 -4.49159 -14.18957 1.000 18.49696 80 GLU A N 1
ATOM 716 C CA . GLU A 1 85 ? -27.06556 -5.31798 -14.75717 1.000 17.12047 80 GLU A CA 1
ATOM 717 C C . GLU A 1 85 ? -25.79758 -4.51981 -15.02981 1.000 15.39395 80 GLU A C 1
ATOM 718 O O . GLU A 1 85 ? -25.84083 -3.33676 -15.37594 1.000 15.55186 80 GLU A O 1
ATOM 724 N N . ILE A 1 86 ? -24.66133 -5.19992 -14.89242 1.000 13.40161 81 ILE A N 1
ATOM 725 C CA . ILE A 1 86 ? -23.44173 -4.79062 -15.57831 1.000 13.31212 81 ILE A CA 1
ATOM 726 C C . ILE A 1 86 ? -23.64371 -5.19124 -17.03633 1.000 13.90956 81 ILE A C 1
ATOM 727 O O . ILE A 1 86 ? -23.58987 -6.37760 -17.38170 1.000 15.33868 81 ILE A O 1
ATOM 732 N N . ALA A 1 87 ? -23.94924 -4.20361 -17.88674 1.000 14.50174 82 ALA A N 1
ATOM 733 C CA . ALA A 1 87 ? -24.28486 -4.47887 -19.27510 1.000 14.57806 82 ALA A CA 1
ATOM 734 C C . ALA A 1 87 ? -23.04772 -4.86954 -20.06386 1.000 14.46752 82 ALA A C 1
ATOM 735 O O . ALA A 1 87 ? -23.05754 -5.87542 -20.78866 1.000 15.77031 82 ALA A O 1
ATOM 737 N N . SER A 1 88 ? -21.96518 -4.11099 -19.91096 1.000 13.71480 83 SER A N 1
ATOM 738 C CA . SER A 1 88 ? -20.76200 -4.33415 -20.69574 1.000 14.18065 83 SER A CA 1
ATOM 739 C C . SER A 1 88 ? -19.54358 -3.91769 -19.89092 1.000 13.40687 83 SER A C 1
ATOM 740 O O . SER A 1 88 ? -19.64283 -3.13520 -18.93126 1.000 14.02273 83 SER A O 1
ATOM 743 N N . ALA A 1 89 ? -18.38708 -4.42501 -20.33038 1.000 14.05432 84 ALA A N 1
ATOM 744 C CA . ALA A 1 89 ? -17.07463 -3.97627 -19.89042 1.000 14.48332 84 ALA A CA 1
ATOM 745 C C . ALA A 1 89 ? -16.22404 -3.68353 -21.11994 1.000 14.96495 84 ALA A C 1
ATOM 746 O O . ALA A 1 89 ? -16.54186 -4.10470 -22.23281 1.000 16.05456 84 ALA A O 1
ATOM 748 N N . ALA A 1 90 ? -15.14723 -2.91606 -20.92339 1.000 15.46764 85 ALA A N 1
ATOM 749 C CA . ALA A 1 90 ? -14.23696 -2.57649 -22.02029 1.000 15.43869 85 ALA A CA 1
ATOM 750 C C . ALA A 1 90 ? -14.95005 -1.77447 -23.10372 1.000 15.04391 85 ALA A C 1
ATOM 751 O O . ALA A 1 90 ? -14.58298 -1.82457 -24.27900 1.000 17.27839 85 ALA A O 1
ATOM 753 N N . SER A 1 91 ? -15.95985 -1.00639 -22.70198 1.000 15.58608 86 SER A N 1
ATOM 754 C CA . SER A 1 91 ? -16.66074 -0.12547 -23.62682 1.000 15.19656 86 SER A CA 1
ATOM 755 C C . SER A 1 91 ? -15.90395 1.17774 -23.85675 1.000 16.34933 86 SER A C 1
ATOM 756 O O . SER A 1 91 ? -15.19210 1.67517 -22.98435 1.000 17.80740 86 SER A O 1
ATOM 759 N N A TYR A 1 92 ? -16.09766 1.74952 -25.04005 0.428 17.36524 87 TYR A N 1
ATOM 760 N N B TYR A 1 92 ? -16.05507 1.70685 -25.06869 0.572 17.21785 87 TYR A N 1
ATOM 761 C CA A TYR A 1 92 ? -15.55990 3.06073 -25.37218 0.428 21.22360 87 TYR A CA 1
ATOM 762 C CA B TYR A 1 92 ? -15.63778 3.06011 -25.40281 0.572 19.71815 87 TYR A CA 1
ATOM 763 C C A TYR A 1 92 ? -16.60064 4.14379 -25.11462 0.428 19.33653 87 TYR A C 1
ATOM 764 C C B TYR A 1 92 ? -16.64705 4.06453 -24.85834 0.572 16.87308 87 TYR A C 1
ATOM 765 O O A TYR A 1 92 ? -17.77879 3.98069 -25.44611 0.428 21.78682 87 TYR A O 1
ATOM 766 O O B TYR A 1 92 ? -17.83689 3.76697 -24.71553 0.572 16.38618 87 TYR A O 1
ATOM 783 N N . LEU A 1 93 ? -16.15476 5.25011 -24.52949 1.000 17.20733 88 LEU A N 1
ATOM 784 C CA . LEU A 1 93 ? -16.97123 6.42219 -24.25690 1.000 17.59685 88 LEU A CA 1
ATOM 785 C C . LEU A 1 93 ? -16.40339 7.60108 -25.03587 1.000 18.88121 88 LEU A C 1
ATOM 786 O O . LEU A 1 93 ? -15.23021 7.58950 -25.42562 1.000 21.80261 88 LEU A O 1
ATOM 791 N N . PRO A 1 94 ? -17.20430 8.63119 -25.29490 1.000 18.30220 89 PRO A N 1
ATOM 792 C CA . PRO A 1 94 ? -16.64396 9.83215 -25.93385 1.000 19.49971 89 PRO A CA 1
ATOM 793 C C . PRO A 1 94 ? -15.62433 10.49928 -25.01366 1.000 19.39180 89 PRO A C 1
ATOM 794 O O . PRO A 1 94 ? -15.82012 10.57940 -23.80157 1.000 20.80513 89 PRO A O 1
ATOM 798 N N . LEU A 1 95 ? -14.54053 11.01071 -25.59863 1.000 19.84975 90 LEU A N 1
ATOM 799 C CA . LEU A 1 95 ? -13.55533 11.78720 -24.84814 1.000 19.94976 90 LEU A CA 1
ATOM 800 C C . LEU A 1 95 ? -13.91265 13.26540 -24.90162 1.000 20.53931 90 LEU A C 1
ATOM 801 O O . LEU A 1 95 ? -14.14863 13.81344 -25.98478 1.000 22.44216 90 LEU A O 1
ATOM 806 N N . SER A 1 96 ? -13.95062 13.90921 -23.73977 1.000 17.97847 91 SER A N 1
ATOM 807 C CA . SER A 1 96 ? -14.15163 15.35102 -23.73366 1.000 18.36273 91 SER A CA 1
ATOM 808 C C . SER A 1 96 ? -12.95195 16.04185 -24.36111 1.000 19.26284 91 SER A C 1
ATOM 809 O O . SER A 1 96 ? -11.80908 15.64360 -24.14427 1.000 21.52363 91 SER A O 1
ATOM 812 N N . ASP A 1 97 ? -13.21153 17.09478 -25.12770 1.000 20.09188 92 ASP A N 1
ATOM 813 C CA . ASP A 1 97 ? -12.13999 17.93030 -25.64552 1.000 23.04487 92 ASP A CA 1
ATOM 814 C C . ASP A 1 97 ? -11.91236 19.15583 -24.78042 1.000 20.91567 92 ASP A C 1
ATOM 815 O O . ASP A 1 97 ? -11.17770 20.06779 -25.18340 1.000 23.27647 92 ASP A O 1
ATOM 820 N N . SER A 1 98 ? -12.51989 19.20628 -23.60564 1.000 19.15230 93 SER A N 1
ATOM 821 C CA . SER A 1 98 ? -12.49299 20.43376 -22.82588 1.000 18.65487 93 SER A CA 1
ATOM 822 C C . SER A 1 98 ? -11.06797 20.80368 -22.42240 1.000 18.47064 93 SER A C 1
ATOM 823 O O . SER A 1 98 ? -10.34957 19.97552 -21.85038 1.000 20.83408 93 SER A O 1
ATOM 826 N N . PRO A 1 99 ? -10.63557 22.04272 -22.66405 1.000 20.04977 94 PRO A N 1
ATOM 827 C CA . PRO A 1 99 ? -9.34348 22.49713 -22.13883 1.000 20.53930 94 PRO A CA 1
ATOM 828 C C . PRO A 1 99 ? -9.38418 22.84487 -20.65763 1.000 19.73131 94 PRO A C 1
ATOM 829 O O . PRO A 1 99 ? -8.33706 23.15756 -20.07765 1.000 20.67353 94 PRO A O 1
ATOM 833 N N . PHE A 1 100 ? -10.56820 22.80441 -20.04317 1.000 17.56000 95 PHE A N 1
ATOM 834 C CA . PHE A 1 100 ? -10.69427 23.05086 -18.61580 1.000 16.65200 95 PHE A CA 1
ATOM 835 C C . PHE A 1 100 ? -10.30708 21.84331 -17.77983 1.000 17.17048 95 PHE A C 1
ATOM 836 O O . PHE A 1 100 ? -10.00484 21.99645 -16.59103 1.000 19.08650 95 PHE A O 1
ATOM 844 N N . LEU A 1 101 ? -10.31895 20.64545 -18.36171 1.000 18.37589 96 LEU A N 1
ATOM 845 C CA . LEU A 1 101 ? -9.92572 19.46010 -17.61472 1.000 19.42865 96 LEU A CA 1
ATOM 846 C C . LEU A 1 101 ? -8.41401 19.46446 -17.40746 1.000 19.37864 96 LEU A C 1
ATOM 847 O O . LEU A 1 101 ? -7.64579 19.61082 -18.36162 1.000 22.95012 96 LEU A O 1
ATOM 852 N N . SER A 1 102 ? -7.99063 19.29758 -16.15921 1.000 20.42350 97 SER A N 1
ATOM 853 C CA . SER A 1 102 ? -6.57397 19.33276 -15.82220 1.000 21.83420 97 SER A CA 1
ATOM 854 C C . SER A 1 102 ? -5.77236 18.32423 -16.64037 1.000 23.94234 97 SER A C 1
ATOM 855 O O . SER A 1 102 ? -6.15253 17.15612 -16.77999 1.000 23.26858 97 SER A O 1
ATOM 858 N N . LYS A 1 103 ? -4.62005 18.77565 -17.14003 1.000 25.71098 98 LYS A N 1
ATOM 859 C CA . LYS A 1 103 ? -3.74185 17.92423 -17.93214 1.000 30.35627 98 LYS A CA 1
ATOM 860 C C . LYS A 1 103 ? -3.14916 16.77892 -17.12220 1.000 29.12718 98 LYS A C 1
ATOM 861 O O . LYS A 1 103 ? -2.66537 15.80726 -17.70955 1.000 33.11976 98 LYS A O 1
ATOM 867 N N . GLU A 1 104 ? -3.16038 16.86416 -15.79348 1.000 29.11402 99 GLU A N 1
ATOM 868 C CA . GLU A 1 104 ? -2.61890 15.76784 -15.00247 1.000 31.84592 99 GLU A CA 1
ATOM 869 C C . GLU A 1 104 ? -3.58661 14.60128 -14.88281 1.000 27.70069 99 GLU A C 1
ATOM 870 O O . GLU A 1 104 ? -3.20548 13.55030 -14.35690 1.000 32.18280 99 GLU A O 1
ATOM 876 N N . LEU A 1 105 ? -4.81521 14.75482 -15.36208 1.000 24.71612 100 LEU A N 1
ATOM 877 C CA . LEU A 1 105 ? -5.77746 13.66964 -15.36759 1.000 23.68968 100 LEU A CA 1
ATOM 878 C C . LEU A 1 105 ? -5.70964 12.93573 -16.69794 1.000 25.82152 100 LEU A C 1
ATOM 879 O O . LEU A 1 105 ? -5.44984 13.52612 -17.74979 1.000 32.10911 100 LEU A O 1
ATOM 884 N N . GLY A 1 106 ? -5.95612 11.63140 -16.64063 1.000 23.21594 101 GLY A N 1
ATOM 885 C CA . GLY A 1 106 ? -5.75002 10.75207 -17.77008 1.000 24.81350 101 GLY A CA 1
ATOM 886 C C . GLY A 1 106 ? -7.01605 10.43196 -18.54757 1.000 21.61838 101 GLY A C 1
ATOM 887 O O . GLY A 1 106 ? -8.07615 11.04396 -18.38586 1.000 21.43941 101 GLY A O 1
ATOM 888 N N . THR A 1 107 ? -6.89005 9.41440 -19.39534 1.000 21.11306 102 THR A N 1
ATOM 889 C CA . THR A 1 107 ? -7.95622 9.05697 -20.32413 1.000 22.86327 102 THR A CA 1
ATOM 890 C C . THR A 1 107 ? -9.24916 8.68449 -19.61214 1.000 18.63381 102 THR A C 1
ATOM 891 O O . THR A 1 107 ? -10.33854 8.99181 -20.10933 1.000 18.87332 102 THR A O 1
ATOM 895 N N . ARG A 1 108 ? -9.16179 7.98293 -18.47148 1.000 17.95215 103 ARG A N 1
ATOM 896 C CA . ARG A 1 108 ? -10.38454 7.61464 -17.76248 1.000 18.43379 103 ARG A CA 1
ATOM 897 C C . ARG A 1 108 ? -11.17996 8.84845 -17.36281 1.000 16.30985 103 ARG A C 1
ATOM 898 O O . ARG A 1 108 ? -12.40905 8.87769 -17.50651 1.000 16.62041 103 ARG A O 1
ATOM 906 N N . HIS A 1 109 ? -10.49452 9.87987 -16.86168 1.000 18.38378 104 HIS A N 1
ATOM 907 C CA . HIS A 1 109 ? -11.19749 11.10500 -16.48791 1.000 17.65738 104 HIS A CA 1
ATOM 908 C C . HIS A 1 109 ? -11.76086 11.81201 -17.70826 1.000 15.86506 104 HIS A C 1
ATOM 909 O O . HIS A 1 109 ? -12.87749 12.34614 -17.66570 1.000 16.62831 104 HIS A O 1
ATOM 916 N N A ARG A 1 110 ? -11.01686 11.81765 -18.81303 0.533 16.55988 105 ARG A N 1
ATOM 917 N N B ARG A 1 110 ? -11.00045 11.82299 -18.80361 0.467 17.31523 105 ARG A N 1
ATOM 918 C CA A ARG A 1 110 ? -11.50353 12.50439 -20.00148 0.533 16.38881 105 ARG A CA 1
ATOM 919 C CA B ARG A 1 110 ? -11.45944 12.47263 -20.02342 0.467 17.27839 105 ARG A CA 1
ATOM 920 C C A ARG A 1 110 ? -12.67516 11.76356 -20.63336 0.533 17.59158 105 ARG A C 1
ATOM 921 C C B ARG A 1 110 ? -12.68276 11.76493 -20.58742 0.467 16.87834 105 ARG A C 1
ATOM 922 O O A ARG A 1 110 ? -13.57593 12.39801 -21.20032 0.533 17.49947 105 ARG A O 1
ATOM 923 O O B ARG A 1 110 ? -13.62298 12.41590 -21.06365 0.467 15.56766 105 ARG A O 1
ATOM 938 N N . ALA A 1 111 ? -12.68361 10.42954 -20.53091 1.000 16.66252 106 ALA A N 1
ATOM 939 C CA . ALA A 1 111 ? -13.83900 9.65103 -20.97002 1.000 17.33629 106 ALA A CA 1
ATOM 940 C C . ALA A 1 111 ? -15.03492 9.87218 -20.04916 1.000 15.34131 106 ALA A C 1
ATOM 941 O O . ALA A 1 111 ? -16.17404 10.00973 -20.51754 1.000 16.05192 106 ALA A O 1
ATOM 943 N N . ALA A 1 112 ? -14.80419 9.89329 -18.73445 1.000 14.88600 107 ALA A N 1
ATOM 944 C CA . ALA A 1 112 ? -15.90828 10.15471 -17.81781 1.000 14.31488 107 ALA A CA 1
ATOM 945 C C . ALA A 1 112 ? -16.50375 11.53951 -18.07102 1.000 14.93863 107 ALA A C 1
ATOM 946 O O . ALA A 1 112 ? -17.72889 11.71561 -18.06074 1.000 14.84915 107 ALA A O 1
ATOM 948 N N . LEU A 1 113 ? -15.65704 12.54646 -18.30494 1.000 15.90980 108 LEU A N 1
ATOM 949 C CA . LEU A 1 113 ? -16.21339 13.86537 -18.59747 1.000 15.79663 108 LEU A CA 1
ATOM 950 C C . LEU A 1 113 ? -16.94676 13.86372 -19.93615 1.000 15.81505 108 LEU A C 1
ATOM 951 O O . LEU A 1 113 ? -18.02806 14.45648 -20.05924 1.000 16.37302 108 LEU A O 1
ATOM 956 N N . GLY A 1 114 ? -16.38554 13.18030 -20.94205 1.000 16.36512 109 GLY A N 1
ATOM 957 C CA . GLY A 1 114 ? -17.00942 13.13666 -22.25609 1.000 16.08614 109 GLY A CA 1
ATOM 958 C C . GLY A 1 114 ? -18.41030 12.54805 -22.23668 1.000 15.85716 109 GLY A C 1
ATOM 959 O O . GLY A 1 114 ? -19.33969 13.10911 -22.82418 1.000 16.80991 109 GLY A O 1
ATOM 960 N N . ILE A 1 115 ? -18.59034 11.40187 -21.56569 1.000 15.33342 110 ILE A N 1
ATOM 961 C CA . ILE A 1 115 ? -19.93317 10.83295 -21.53750 1.000 15.59924 110 ILE A CA 1
ATOM 962 C C . ILE A 1 115 ? -20.88528 11.73942 -20.76901 1.000 16.02824 110 ILE A C 1
ATOM 963 O O . ILE A 1 115 ? -22.06684 11.84913 -21.11600 1.000 16.11772 110 ILE A O 1
ATOM 968 N N . SER A 1 116 ? -20.38528 12.45012 -19.75426 1.000 15.48607 111 SER A N 1
ATOM 969 C CA . SER A 1 116 ? -21.26528 13.29273 -18.94503 1.000 16.30722 111 SER A CA 1
ATOM 970 C C . SER A 1 116 ? -21.75519 14.51370 -19.71123 1.000 16.13878 111 SER A C 1
ATOM 971 O O . SER A 1 116 ? -22.75955 15.12055 -19.32270 1.000 17.03888 111 SER A O 1
ATOM 974 N N . GLU A 1 117 ? -21.07505 14.86406 -20.79462 1.000 16.48356 112 GLU A N 1
ATOM 975 C CA . GLU A 1 117 ? -21.44084 16.02946 -21.58726 1.000 18.82068 112 GLU A CA 1
ATOM 976 C C . GLU A 1 117 ? -22.58403 15.73562 -22.54296 1.000 18.61802 112 GLU A C 1
ATOM 977 O O . GLU A 1 117 ? -23.20344 16.67245 -23.05467 1.000 20.87355 112 GLU A O 1
ATOM 983 N N . VAL A 1 118 ? -22.88433 14.45852 -22.79112 1.000 17.15732 113 VAL A N 1
ATOM 984 C CA . VAL A 1 118 ? -23.85963 14.10047 -23.81475 1.000 19.76816 113 VAL A CA 1
ATOM 985 C C . VAL A 1 118 ? -24.91971 13.12823 -23.30616 1.000 19.43391 113 VAL A C 1
ATOM 986 O O . VAL A 1 118 ? -25.76178 12.66659 -24.08418 1.000 22.53165 113 VAL A O 1
ATOM 990 N N . THR A 1 119 ? -24.89038 12.80982 -22.01441 1.000 19.07597 114 THR A N 1
ATOM 991 C CA . THR A 1 119 ? -25.90178 11.96393 -21.38837 1.000 18.98912 114 THR A CA 1
ATOM 992 C C . THR A 1 119 ? -26.12618 12.48654 -19.97727 1.000 19.06808 114 THR A C 1
ATOM 993 O O . THR A 1 119 ? -25.34622 13.29242 -19.46245 1.000 20.74459 114 THR A O 1
ATOM 997 N N . ASP A 1 120 ? -27.17820 11.98253 -19.32792 1.000 18.98386 115 ASP A N 1
ATOM 998 C CA . ASP A 1 120 ? -27.37972 12.22161 -17.90468 1.000 20.39192 115 ASP A CA 1
ATOM 999 C C . ASP A 1 120 ? -26.80370 11.10173 -17.03792 1.000 18.20745 115 ASP A C 1
ATOM 1000 O O . ASP A 1 120 ? -27.22518 10.93437 -15.88721 1.000 18.40747 115 ASP A O 1
ATOM 1005 N N A SER A 1 121 ? -25.85542 10.33407 -17.56247 0.576 16.57304 116 SER A N 1
ATOM 1006 N N B SER A 1 121 ? -25.83161 10.35244 -17.55477 0.424 16.88097 116 SER A N 1
ATOM 1007 C CA A SER A 1 121 ? -25.27901 9.26709 -16.76134 0.576 16.84676 116 SER A CA 1
ATOM 1008 C CA B SER A 1 121 ? -25.23741 9.25978 -16.79574 0.424 16.52040 116 SER A CA 1
ATOM 1009 C C A SER A 1 121 ? -24.49003 9.82458 -15.57781 0.576 16.00455 116 SER A C 1
ATOM 1010 C C B SER A 1 121 ? -24.37748 9.78118 -15.64319 0.424 15.79137 116 SER A C 1
ATOM 1011 O O A SER A 1 121 ? -24.12294 11.00389 -15.52678 0.576 16.56251 116 SER A O 1
ATOM 1012 O O B SER A 1 121 ? -23.83744 10.89278 -15.68266 0.424 16.27827 116 SER A O 1
ATOM 1017 N N . ILE A 1 122 ? -24.24784 8.95153 -14.60658 1.000 14.98338 117 ILE A N 1
ATOM 1018 C CA . ILE A 1 122 ? -23.38264 9.22954 -13.46217 1.000 15.41501 117 ILE A CA 1
ATOM 1019 C C . ILE A 1 122 ? -22.17027 8.32823 -13.62689 1.000 14.20960 117 ILE A C 1
ATOM 1020 O O . ILE A 1 122 ? -22.31715 7.10604 -13.71293 1.000 14.66228 117 ILE A O 1
ATOM 1025 N N . THR A 1 123 ? -20.97558 8.89807 -13.68199 1.000 13.98062 118 THR A N 1
ATOM 1026 C CA . THR A 1 123 ? -19.77762 8.10832 -13.93062 1.000 13.54899 118 THR A CA 1
ATOM 1027 C C . THR A 1 123 ? -18.78187 8.28422 -12.79213 1.000 13.38318 118 THR A C 1
ATOM 1028 O O . THR A 1 123 ? -18.55155 9.40150 -12.31929 1.000 14.77282 118 THR A O 1
ATOM 1032 N N . ILE A 1 124 ? -18.19105 7.16903 -12.36589 1.000 13.68848 119 ILE A N 1
ATOM 1033 C CA . ILE A 1 124 ? -17.25894 7.12597 -11.24562 1.000 13.46740 119 ILE A CA 1
ATOM 1034 C C . ILE A 1 124 ? -15.91083 6.67008 -11.78629 1.000 14.68860 119 ILE A C 1
ATOM 1035 O O . ILE A 1 124 ? -15.84038 5.69399 -12.54922 1.000 15.41501 119 ILE A O 1
ATOM 1040 N N . VAL A 1 125 ? -14.84376 7.36588 -11.39028 1.000 14.01747 120 VAL A N 1
ATOM 1041 C CA . VAL A 1 125 ? -13.48684 7.05412 -11.82198 1.000 14.21223 120 VAL A CA 1
ATOM 1042 C C . VAL A 1 125 ? -12.63138 6.81911 -10.59158 1.000 14.72282 120 VAL A C 1
ATOM 1043 O O . VAL A 1 125 ? -12.72217 7.56519 -9.61495 1.000 15.67293 120 VAL A O 1
ATOM 1047 N N . VAL A 1 126 ? -11.78464 5.79425 -10.64849 1.000 14.62807 121 VAL A N 1
ATOM 1048 C CA . VAL A 1 126 ? -10.71422 5.60673 -9.67399 1.000 14.96495 121 VAL A CA 1
ATOM 1049 C C . VAL A 1 126 ? -9.40171 5.89953 -10.38349 1.000 15.51239 121 VAL A C 1
ATOM 1050 O O . VAL A 1 126 ? -9.09210 5.27469 -11.40724 1.000 16.28090 121 VAL A O 1
ATOM 1054 N N . SER A 1 127 ? -8.62767 6.84974 -9.84484 1.000 15.72557 122 SER A N 1
ATOM 1055 C CA . SER A 1 127 ? -7.32838 7.17596 -10.40650 1.000 16.88360 122 SER A CA 1
ATOM 1056 C C . SER A 1 127 ? -6.29420 6.12063 -10.03666 1.000 19.78921 122 SER A C 1
ATOM 1057 O O . SER A 1 127 ? -6.08716 5.82754 -8.85422 1.000 19.30758 122 SER A O 1
ATOM 1060 N N A GLU A 1 128 ? -5.63274 5.56265 -11.05154 0.491 18.12323 123 GLU A N 1
ATOM 1061 N N B GLU A 1 128 ? -5.62941 5.56067 -11.04983 0.509 19.87607 123 GLU A N 1
ATOM 1062 C CA A GLU A 1 128 ? -4.52522 4.65128 -10.79408 0.491 20.87882 123 GLU A CA 1
ATOM 1063 C CA B GLU A 1 128 ? -4.53068 4.64306 -10.77672 0.509 22.77642 123 GLU A CA 1
ATOM 1064 C C A GLU A 1 128 ? -3.35669 5.37789 -10.14230 0.491 23.06066 123 GLU A C 1
ATOM 1065 C C B GLU A 1 128 ? -3.32031 5.36314 -10.19912 0.509 24.29765 123 GLU A C 1
ATOM 1066 O O A GLU A 1 128 ? -2.60550 4.78051 -9.36134 0.491 25.24776 123 GLU A O 1
ATOM 1067 O O B GLU A 1 128 ? -2.49788 4.73404 -9.52360 0.509 27.30590 123 GLU A O 1
ATOM 1078 N N . GLU A 1 129 ? -3.21039 6.67292 -10.42476 1.000 21.99211 124 GLU A N 1
ATOM 1079 C CA . GLU A 1 129 ? -2.07241 7.42152 -9.90947 1.000 24.95562 124 GLU A CA 1
ATOM 1080 C C . GLU A 1 129 ? -2.20418 7.71983 -8.41930 1.000 26.00838 124 GLU A C 1
ATOM 1081 O O . GLU A 1 129 ? -1.23060 7.58718 -7.66761 1.000 30.67736 124 GLU A O 1
ATOM 1087 N N . THR A 1 130 ? -3.38614 8.13101 -7.96848 1.000 23.33701 125 THR A N 1
ATOM 1088 C CA . THR A 1 130 ? -3.53992 8.62722 -6.60983 1.000 23.65020 125 THR A CA 1
ATOM 1089 C C . THR A 1 130 ? -4.50273 7.81988 -5.76162 1.000 24.36081 125 THR A C 1
ATOM 1090 O O . THR A 1 130 ? -4.51159 7.99458 -4.53866 1.000 26.57687 125 THR A O 1
A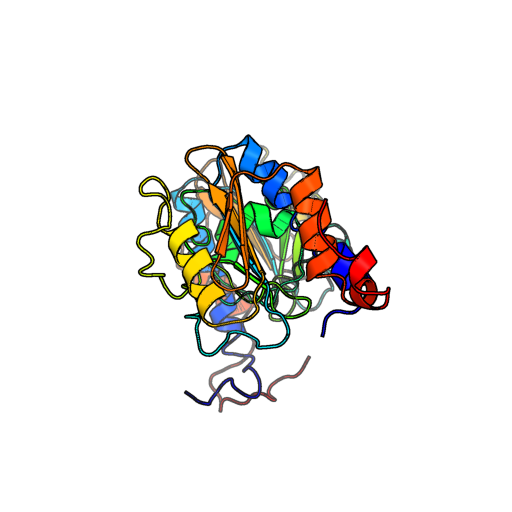TOM 1094 N N . GLY A 1 131 ? -5.32549 6.96893 -6.36163 1.000 20.11031 126 GLY A N 1
ATOM 1095 C CA . GLY A 1 131 ? -6.41887 6.37376 -5.63502 1.000 21.32887 126 GLY A CA 1
ATOM 1096 C C . GLY A 1 131 ? -7.59957 7.29703 -5.44789 1.000 19.50234 126 GLY A C 1
ATOM 1097 O O . GLY A 1 131 ? -8.60808 6.88116 -4.87758 1.000 21.60259 126 GLY A O 1
ATOM 1098 N N . GLY A 1 132 ? -7.51247 8.54569 -5.89266 1.000 17.50736 127 GLY A N 1
ATOM 1099 C CA . GLY A 1 132 ? -8.63249 9.43944 -5.71969 1.000 17.31523 127 GLY A CA 1
ATOM 1100 C C . GLY A 1 132 ? -9.82316 8.97436 -6.53399 1.000 16.56251 127 GLY A C 1
ATOM 1101 O O . GLY A 1 132 ? -9.69556 8.52403 -7.67656 1.000 17.62053 127 GLY A O 1
ATOM 1102 N N . ILE A 1 133 ? -10.99445 9.10228 -5.94733 1.000 16.49672 128 ILE A N 1
ATOM 1103 C CA . ILE A 1 133 ? -12.22629 8.74573 -6.63135 1.000 17.04415 128 ILE A CA 1
ATOM 1104 C C . ILE A 1 133 ? -12.87453 10.04131 -7.11080 1.000 16.88624 128 ILE A C 1
ATOM 1105 O O . ILE A 1 133 ? -12.96765 11.01078 -6.35108 1.000 19.87343 128 ILE A O 1
ATOM 1110 N N . SER A 1 134 ? -13.25150 10.09228 -8.38766 1.000 15.41501 129 SER A N 1
ATOM 1111 C CA . SER A 1 134 ? -13.92852 11.24463 -8.96580 1.000 15.67556 129 SER A CA 1
ATOM 1112 C C . SER A 1 134 ? -15.25123 10.81717 -9.58591 1.000 14.85178 129 SER A C 1
ATOM 1113 O O . SER A 1 134 ? -15.48671 9.64232 -9.88293 1.000 15.18866 129 SER A O 1
ATOM 1116 N N . LEU A 1 135 ? -16.11534 11.79668 -9.80393 1.000 14.53332 130 LEU A N 1
ATOM 1117 C CA . LEU A 1 135 ? -17.41850 11.54215 -10.38308 1.000 13.77007 130 LEU A CA 1
ATOM 1118 C C . LEU A 1 135 ? -17.72204 12.62623 -11.40280 1.000 14.71229 130 LEU A C 1
ATOM 1119 O O . LEU A 1 135 ? -17.36635 13.79073 -11.19959 1.000 16.82307 130 LEU A O 1
ATOM 1124 N N . THR A 1 136 ? -18.38161 12.24798 -12.49124 1.000 13.83324 131 THR A N 1
ATOM 1125 C CA . THR A 1 136 ? -18.83867 13.20950 -13.47728 1.000 14.70703 131 THR A CA 1
ATOM 1126 C C . THR A 1 136 ? -20.34246 13.14295 -13.65101 1.000 14.64649 131 THR A C 1
ATOM 1127 O O . THR A 1 136 ? -20.95876 12.06614 -13.58445 1.000 14.82546 131 THR A O 1
ATOM 1131 N N A LYS A 1 137 ? -20.91695 14.31351 -13.91417 0.596 16.45987 132 LYS A N 1
ATOM 1132 N N B LYS A 1 137 ? -20.94395 14.31154 -13.85656 0.404 15.77031 132 LYS A N 1
ATOM 1133 C CA A LYS A 1 137 ? -22.34595 14.45332 -14.12970 0.596 17.38103 132 LYS A CA 1
ATOM 1134 C CA B LYS A 1 137 ? -22.35834 14.39096 -14.18867 0.404 16.88624 132 LYS A CA 1
ATOM 1135 C C A LYS A 1 137 ? -22.56089 15.79127 -14.82425 0.596 17.02309 132 LYS A C 1
ATOM 1136 C C B LYS A 1 137 ? -22.62023 15.76378 -14.78743 0.404 17.38366 132 LYS A C 1
ATOM 1137 O O A LYS A 1 137 ? -22.01011 16.81361 -14.39052 0.596 17.69686 132 LYS A O 1
ATOM 1138 O O B LYS A 1 137 ? -22.15804 16.77886 -14.25205 0.404 18.49695 132 LYS A O 1
ATOM 1149 N N . GLY A 1 138 ? -23.33496 15.78851 -15.90740 1.000 18.49432 133 GLY A N 1
ATOM 1150 C CA . GLY A 1 138 ? -23.73175 17.05323 -16.52050 1.000 19.97871 133 GLY A CA 1
ATOM 1151 C C . GLY A 1 138 ? -22.58620 17.93199 -16.96182 1.000 20.99989 133 GLY A C 1
ATOM 1152 O O . GLY A 1 138 ? -22.69408 19.16481 -16.89382 1.000 22.66324 133 GLY A O 1
ATOM 1153 N N . GLY A 1 139 ? -21.48159 17.33729 -17.40298 1.000 18.97333 134 GLY A N 1
ATOM 1154 C CA . GLY A 1 139 ? -20.35529 18.10723 -17.88930 1.000 18.94964 134 GLY A CA 1
ATOM 1155 C C . GLY A 1 139 ? -19.42666 18.62636 -16.81984 1.000 19.88396 134 GLY A C 1
ATOM 1156 O O . GLY A 1 139 ? -18.48763 19.37130 -17.14442 1.000 21.43152 134 GLY A O 1
ATOM 1157 N N . GLU A 1 140 ? -19.65268 18.25539 -15.56140 1.000 18.15218 135 GLU A N 1
ATOM 1158 C CA . GLU A 1 140 ? -18.83584 18.70066 -14.44443 1.000 17.59685 135 GLU A CA 1
ATOM 1159 C C . GLU A 1 140 ? -18.13216 17.50477 -13.81520 1.000 16.80728 135 GLU A C 1
ATOM 1160 O O . GLU A 1 140 ? -18.62232 16.37091 -13.86168 1.000 17.20996 135 GLU A O 1
ATOM 1166 N N . LEU A 1 141 ? -16.98750 17.79365 -13.20839 1.000 17.28628 136 LEU A N 1
ATOM 1167 C CA . LEU A 1 141 ? -16.12631 16.83296 -12.54348 1.000 17.77582 136 LEU A CA 1
ATOM 1168 C C . LEU A 1 141 ? -16.08319 17.15608 -11.05925 1.000 17.86267 136 LEU A C 1
ATOM 1169 O O . LEU A 1 141 ? -15.85938 18.31364 -10.67034 1.000 23.12909 136 LEU A O 1
ATOM 1174 N N . PHE A 1 142 ? -16.27888 16.14344 -10.23631 1.000 17.09942 137 PHE A N 1
ATOM 1175 C CA . PHE A 1 142 ? -16.14155 16.25866 -8.79257 1.000 18.64171 137 PHE A CA 1
ATOM 1176 C C . PHE A 1 142 ? -14.94440 15.40324 -8.41518 1.000 18.92069 137 PHE A C 1
ATOM 1177 O O . PHE A 1 142 ? -15.01826 14.17589 -8.43308 1.000 18.47590 137 PHE A O 1
ATOM 1185 N N . ARG A 1 143 ? -13.82104 16.05482 -8.15840 1.000 19.16809 138 ARG A N 1
ATOM 1186 C CA . ARG A 1 143 ? -12.53587 15.37584 -8.09882 1.000 18.53643 138 ARG A CA 1
ATOM 1187 C C . ARG A 1 143 ? -12.17429 14.98380 -6.66839 1.000 17.71265 138 ARG A C 1
ATOM 1188 O O . ARG A 1 143 ? -12.32195 15.78241 -5.73684 1.000 20.16558 138 ARG A O 1
ATOM 1196 N N . ASP A 1 144 ? -11.72634 13.73645 -6.49615 1.000 18.14428 139 ASP A N 1
ATOM 1197 C CA . ASP A 1 144 ? -11.17457 13.26941 -5.21774 1.000 20.59721 139 ASP A CA 1
ATOM 1198 C C . ASP A 1 144 ? -12.18472 13.45608 -4.08348 1.000 19.71289 139 ASP A C 1
ATOM 1199 O O . ASP A 1 144 ? -11.91596 14.08725 -3.05404 1.000 22.87379 139 ASP A O 1
ATOM 1204 N N . VAL A 1 145 ? -13.35934 12.90589 -4.28988 1.000 18.70224 140 VAL A N 1
ATOM 1205 C CA . VAL A 1 145 ? -14.42908 12.99607 -3.30672 1.000 19.71289 140 VAL A CA 1
ATOM 1206 C C . VAL A 1 145 ? -14.15567 12.04128 -2.15502 1.000 19.32337 140 VAL A C 1
ATOM 1207 O O . VAL A 1 145 ? -13.60325 10.94644 -2.33002 1.000 21.32887 140 VAL A O 1
ATOM 1211 N N . SER A 1 146 ? -14.54070 12.46811 -0.95848 1.000 19.02333 141 SER A N 1
ATOM 1212 C CA . SER A 1 146 ? -14.43190 11.60485 0.20125 1.000 19.78922 141 SER A CA 1
ATOM 1213 C C . SER A 1 146 ? -15.47371 10.49258 0.11176 1.000 18.90227 141 SER A C 1
ATOM 1214 O O . SER A 1 146 ? -16.40142 10.53700 -0.69829 1.000 19.49707 141 SER A O 1
ATOM 1217 N N A GLU A 1 147 ? -15.32238 9.48530 0.97172 0.635 18.92595 142 GLU A N 1
ATOM 1218 N N B GLU A 1 147 ? -15.31994 9.48321 0.97203 0.365 20.82618 142 GLU A N 1
ATOM 1219 C CA A GLU A 1 147 ? -16.30634 8.40564 0.99204 0.635 19.91818 142 GLU A CA 1
ATOM 1220 C CA B GLU A 1 147 ? -16.30045 8.40087 1.00230 0.365 22.46322 142 GLU A CA 1
ATOM 1221 C C A GLU A 1 147 ? -17.68417 8.92888 1.37422 0.635 20.80776 142 GLU A C 1
ATOM 1222 C C B GLU A 1 147 ? -17.68086 8.92080 1.38239 0.365 22.95802 142 GLU A C 1
ATOM 1223 O O A GLU A 1 147 ? -18.69749 8.50666 0.80650 0.635 20.89461 142 GLU A O 1
ATOM 1224 O O B GLU A 1 147 ? -18.69519 8.46554 0.84193 0.365 23.93445 142 GLU A O 1
ATOM 1235 N N . GLU A 1 148 ? -17.73960 9.88106 2.30920 1.000 22.39742 143 GLU A N 1
ATOM 1236 C CA . GLU A 1 148 ? -19.02337 10.46301 2.68444 1.000 23.40017 143 GLU A CA 1
ATOM 1237 C C . GLU A 1 148 ? -19.63721 11.24175 1.52752 1.000 23.00013 143 GLU A C 1
ATOM 1238 O O . GLU A 1 148 ? -20.83879 11.12379 1.26093 1.000 22.56586 143 GLU A O 1
ATOM 1244 N N . GLU A 1 149 ? -18.83096 12.04864 0.83193 1.000 21.46310 144 GLU A N 1
ATOM 1245 C CA . GLU A 1 149 ? -19.34934 12.78811 -0.31669 1.000 20.51562 144 GLU A CA 1
ATOM 1246 C C . GLU A 1 149 ? -19.81914 11.84842 -1.41985 1.000 20.76038 144 GLU A C 1
ATOM 1247 O O . GLU A 1 149 ? -20.88853 12.05334 -2.00362 1.000 20.81829 144 GLU A O 1
ATOM 1253 N N . LEU A 1 150 ? -19.03224 10.81599 -1.73080 1.000 19.39706 145 LEU A N 1
ATOM 1254 C CA . LEU A 1 150 ? -19.45956 9.87048 -2.75823 1.000 18.77594 145 LEU A CA 1
ATOM 1255 C C . LEU A 1 150 ? -20.78904 9.23529 -2.38908 1.000 18.19955 145 LEU A C 1
ATOM 1256 O O . LEU A 1 150 ? -21.67678 9.08664 -3.23776 1.000 18.84963 145 LEU A O 1
ATOM 1261 N N . HIS A 1 151 ? -20.94570 8.86572 -1.11780 1.000 18.42063 146 HIS A N 1
ATOM 1262 C CA . HIS A 1 151 ? -22.16821 8.21335 -0.66822 1.000 20.58931 146 HIS A CA 1
ATOM 1263 C C . HIS A 1 151 ? -23.37251 9.11311 -0.88609 1.000 19.91555 146 HIS A C 1
ATOM 1264 O O . HIS A 1 151 ? -24.40176 8.68795 -1.42445 1.000 19.58393 146 HIS A O 1
ATOM 1271 N N . LYS A 1 152 ? -23.24996 10.37650 -0.48288 1.000 20.18400 147 LYS A N 1
ATOM 1272 C CA . LYS A 1 152 ? -24.36366 11.30770 -0.60881 1.000 21.32624 147 LYS A CA 1
ATOM 1273 C C . LYS A 1 152 ? -24.72178 11.56524 -2.06620 1.000 18.83910 147 LYS A C 1
ATOM 1274 O O . LYS A 1 152 ? -25.91059 11.64684 -2.40937 1.000 20.68143 147 LYS A O 1
ATOM 1280 N N . ILE A 1 153 ? -23.71495 11.73251 -2.93395 1.000 19.52866 148 ILE A N 1
ATOM 1281 C CA . ILE A 1 153 ? -24.00130 11.95604 -4.35218 1.000 18.28904 148 ILE A CA 1
ATOM 1282 C C . ILE A 1 153 ? -24.69462 10.73731 -4.95380 1.000 18.08375 148 ILE A C 1
ATOM 1283 O O . ILE A 1 153 ? -25.68573 10.86673 -5.67964 1.000 17.94952 148 ILE A O 1
ATOM 1288 N N . LEU A 1 154 ? -24.17293 9.53354 -4.68051 1.000 17.03362 149 LEU A N 1
ATOM 1289 C CA . LEU A 1 154 ? -24.77928 8.33672 -5.26185 1.000 17.58369 149 LEU A CA 1
ATOM 1290 C C . LEU A 1 154 ? -26.20990 8.14043 -4.77456 1.000 18.12586 149 LEU A C 1
ATOM 1291 O O . LEU A 1 154 ? -27.09121 7.78019 -5.56252 1.000 16.75727 149 LEU A O 1
ATOM 1296 N N . LEU A 1 155 ? -26.46047 8.37087 -3.48170 1.000 17.06257 150 LEU A N 1
ATOM 1297 C CA . LEU A 1 155 ? -27.82701 8.28833 -2.97464 1.000 17.67054 150 LEU A CA 1
ATOM 1298 C C . LEU A 1 155 ? -28.73438 9.26875 -3.69320 1.000 19.18914 150 LEU A C 1
ATOM 1299 O O . LEU A 1 155 ? -29.85049 8.92152 -4.09658 1.000 20.59194 150 LEU A O 1
ATOM 1304 N N . LYS A 1 156 ? -28.28584 10.51421 -3.83288 1.000 19.27073 151 LYS A N 1
ATOM 1305 C CA . LYS A 1 156 ? -29.14176 11.53239 -4.42899 1.000 20.83145 151 LYS A CA 1
ATOM 1306 C C . LYS A 1 156 ? -29.43042 11.22836 -5.89493 1.000 19.92344 151 LYS A C 1
ATOM 1307 O O . LYS A 1 156 ? -30.54902 11.44896 -6.37047 1.000 23.00802 151 LYS A O 1
ATOM 1313 N N . GLU A 1 157 ? -28.44544 10.69490 -6.61983 1.000 18.65487 152 GLU A N 1
ATOM 1314 C CA . GLU A 1 157 ? -28.55403 10.56834 -8.06347 1.000 18.45221 152 GLU A CA 1
ATOM 1315 C C . GLU A 1 157 ? -29.04156 9.20282 -8.52652 1.000 17.93110 152 GLU A C 1
ATOM 1316 O O . GLU A 1 157 ? -29.62097 9.12000 -9.61594 1.000 19.97082 152 GLU A O 1
ATOM 1322 N N . LEU A 1 158 ? -28.85313 8.13999 -7.72214 1.000 18.15481 153 LEU A N 1
ATOM 1323 C CA . LEU A 1 158 ? -29.16476 6.77787 -8.15235 1.000 18.04953 153 LEU A CA 1
ATOM 1324 C C . LEU A 1 158 ? -30.31391 6.11247 -7.40516 1.000 18.72330 153 LEU A C 1
ATOM 1325 O O . LEU A 1 158 ? -30.79746 5.06878 -7.86250 1.000 21.57101 153 LEU A O 1
ATOM 1330 N N . VAL A 1 159 ? -30.73741 6.64033 -6.26056 1.000 17.85740 154 VAL A N 1
ATOM 1331 C CA . VAL A 1 159 ? -31.89604 6.10902 -5.54771 1.000 19.02860 154 VAL A CA 1
ATOM 1332 C C . VAL A 1 159 ? -33.08337 7.00969 -5.85892 1.000 19.00228 154 VAL A C 1
ATOM 1333 O O . VAL A 1 159 ? -33.02133 8.23100 -5.66337 1.000 21.89210 154 VAL A O 1
ATOM 1337 N N . THR A 1 160 ? -34.15450 6.41594 -6.38387 1.000 18.61802 155 THR A N 1
ATOM 1338 C CA . THR A 1 160 ? -35.33644 7.16009 -6.79734 1.000 19.38127 155 THR A CA 1
ATOM 1339 C C . THR A 1 160 ? -36.58148 6.69802 -6.06161 1.000 19.23652 155 THR A C 1
ATOM 1340 O O . THR A 1 160 ? -37.69884 7.07488 -6.44261 1.000 22.75536 155 THR A O 1
ATOM 1344 N N . VAL A 1 161 ? -36.42018 5.87963 -5.02677 1.000 17.70476 156 VAL A N 1
ATOM 1345 C CA . VAL A 1 161 ? -37.53097 5.28333 -4.30297 1.000 17.84425 156 VAL A CA 1
ATOM 1346 C C . VAL A 1 161 ? -37.32159 5.55048 -2.82392 1.000 18.40221 156 VAL A C 1
ATOM 1347 O O . VAL A 1 161 ? -36.21687 5.36462 -2.30916 1.000 22.18687 156 VAL A O 1
ATOM 1351 N N . THR A 1 162 ? -38.37611 5.97234 -2.14186 1.000 18.66276 157 THR A N 1
ATOM 1352 C CA . THR A 1 162 ? -38.30851 6.25824 -0.72129 1.000 20.32875 157 THR A CA 1
ATOM 1353 C C . THR A 1 162 ? -38.64369 4.99370 0.07008 1.000 19.39180 157 THR A C 1
ATOM 1354 O O . THR A 1 162 ? -38.82584 3.90301 -0.48577 1.000 19.38653 157 THR A O 1
ATOM 1358 N N . ALA A 1 163 ? -38.68601 5.12687 1.39186 1.000 16.87308 158 ALA A N 1
ATOM 1359 C CA . ALA A 1 163 ? -39.13305 4.03161 2.24170 1.000 15.89928 158 ALA A CA 1
ATOM 1360 C C . ALA A 1 163 ? -40.60588 3.76172 1.95736 1.000 16.46250 158 ALA A C 1
ATOM 1361 O O . ALA A 1 163 ? -41.45243 4.64571 2.14131 1.000 17.91004 158 ALA A O 1
ATOM 1363 N N . LYS A 1 164 ? -40.91489 2.55171 1.50655 1.000 15.42553 159 LYS A N 1
ATOM 1364 C CA . LYS A 1 164 ? -42.27932 2.18346 1.15581 1.000 14.77546 159 LYS A CA 1
ATOM 1365 C C . LYS A 1 164 ? -42.39570 0.66397 1.26702 1.000 15.27025 159 LYS A C 1
ATOM 1366 O O . LYS A 1 164 ? -41.41440 -0.03786 1.52917 1.000 16.25458 159 LYS A O 1
ATOM 1372 N N . LYS A 1 165 ? -43.59576 0.14498 1.04955 1.000 15.36763 160 LYS A N 1
ATOM 1373 C CA . LYS A 1 165 ? -43.78878 -1.29990 1.10463 1.000 15.85980 160 LYS A CA 1
ATOM 1374 C C . LYS A 1 165 ? -42.98948 -1.98319 -0.00607 1.000 14.96758 160 LYS A C 1
ATOM 1375 O O . LYS A 1 165 ? -43.10929 -1.59790 -1.17616 1.000 15.64661 160 LYS A O 1
ATOM 1381 N N . PRO A 1 166 ? -42.19503 -3.01521 0.30565 1.000 14.25697 161 PRO A N 1
ATOM 1382 C CA . PRO A 1 166 ? -41.43591 -3.71844 -0.74595 1.000 15.27288 161 PRO A CA 1
ATOM 1383 C C . PRO A 1 166 ? -42.34205 -4.47800 -1.70797 1.000 14.08327 161 PRO A C 1
ATOM 1384 O O . PRO A 1 166 ? -43.36000 -5.03739 -1.30523 1.000 16.40197 161 PRO A O 1
ATOM 1388 N N . SER A 1 167 ? -41.96034 -4.50662 -2.98806 1.000 14.21486 162 SER A N 1
ATOM 1389 C CA . SER A 1 167 ? -42.72123 -5.26624 -3.98022 1.000 14.41489 162 SER A CA 1
ATOM 1390 C C . SER A 1 167 ? -41.86655 -5.52397 -5.21805 1.000 14.47805 162 SER A C 1
ATOM 1391 O O . SER A 1 167 ? -41.16760 -4.62347 -5.69337 1.000 14.92021 162 SER A O 1
ATOM 1394 N N . ILE A 1 168 ? -41.98665 -6.72643 -5.79670 1.000 14.24645 163 ILE A N 1
ATOM 1395 C CA . ILE A 1 168 ? -41.28425 -6.99009 -7.04823 1.000 15.04917 163 ILE A CA 1
ATOM 1396 C C . ILE A 1 168 ? -41.83767 -6.18546 -8.21347 1.000 14.58333 163 ILE A C 1
ATOM 1397 O O . ILE A 1 168 ? -41.18540 -6.09743 -9.26226 1.000 16.42039 163 ILE A O 1
ATOM 1402 N N . PHE A 1 169 ? -43.01026 -5.56186 -8.04990 1.000 14.29119 164 PHE A N 1
ATOM 1403 C CA . PHE A 1 169 ? -43.67932 -4.89328 -9.15129 1.000 15.06760 164 PHE A CA 1
ATOM 1404 C C . PHE A 1 169 ? -43.41417 -3.39821 -9.19521 1.000 17.33629 164 PHE A C 1
ATOM 1405 O O . PHE A 1 169 ? -43.81368 -2.76165 -10.16762 1.000 20.37613 164 PHE A O 1
ATOM 1413 N N . SER A 1 170 ? -42.73905 -2.83827 -8.18983 1.000 15.94665 165 SER A N 1
ATOM 1414 C CA . SER A 1 170 ? -42.59252 -1.39111 -8.08085 1.000 18.09427 165 SER A CA 1
ATOM 1415 C C . SER A 1 170 ? -41.77479 -0.84509 -9.22181 1.000 19.12861 165 SER A C 1
ATOM 1416 O O . SER A 1 170 ? -40.70867 -1.37442 -9.55331 1.000 20.05767 165 SER A O 1
ATOM 1419 N N . LYS A 1 171 ? -42.28009 0.25432 -9.78701 1.000 22.66851 166 LYS A N 1
ATOM 1420 C CA . LYS A 1 171 ? -41.59501 1.09794 -10.76630 1.000 24.53189 166 LYS A CA 1
ATOM 1421 C C . LYS A 1 171 ? -40.94489 0.28200 -11.88115 1.000 25.29514 166 LYS A C 1
ATOM 1422 O O . LYS A 1 171 ? -39.73390 0.30879 -12.08395 1.000 28.05073 166 LYS A O 1
ATOM 1428 N N . TRP A 1 172 ? -41.78531 -0.43766 -12.61601 0.736 24.81614 167 TRP A N 1
ATOM 1429 C CA . TRP A 1 172 ? -41.29264 -1.30151 -13.67589 0.736 31.00898 167 TRP A CA 1
ATOM 1430 C C . TRP A 1 172 ? -40.68011 -0.47516 -14.79865 0.736 37.43607 167 TRP A C 1
ATOM 1431 O O . TRP A 1 172 ? -41.14815 0.62251 -15.11259 0.736 42.74723 167 TRP A O 1
ATOM 1442 N N . LYS A 1 173 ? -39.61950 -1.00822 -15.39644 0.638 41.08651 168 LYS A N 1
ATOM 1443 C CA . LYS A 1 173 ? -38.95799 -0.35783 -16.51946 0.638 45.19226 168 LYS A CA 1
ATOM 1444 C C . LYS A 1 173 ? -39.18640 -1.14526 -17.80402 0.638 48.10314 168 LYS A C 1
ATOM 1445 O O . LYS A 1 173 ? -38.61610 -2.21963 -17.99318 0.638 50.51395 168 LYS A O 1
ATOM 1451 N N . SER B 1 8 ? -30.94369 -26.98335 -22.64629 1.000 53.54063 3 SER B N 1
ATOM 1452 C CA . SER B 1 8 ? -31.26096 -25.56017 -22.65448 1.000 50.89294 3 SER B CA 1
ATOM 1453 C C . SER B 1 8 ? -30.43275 -24.82273 -23.70002 1.000 44.95539 3 SER B C 1
ATOM 1454 O O . SER B 1 8 ? -30.93002 -23.90897 -24.35508 1.000 44.76589 3 SER B O 1
ATOM 1457 N N . ARG B 1 9 ? -29.16944 -25.22192 -23.85358 1.000 40.39169 4 ARG B N 1
ATOM 1458 C CA . ARG B 1 9 ? -28.30843 -24.60359 -24.85570 1.000 33.86195 4 ARG B CA 1
ATOM 1459 C C . ARG B 1 9 ? -28.71492 -25.05499 -26.25596 1.000 32.92237 4 ARG B C 1
ATOM 1460 O O . ARG B 1 9 ? -28.89285 -26.25177 -26.51410 1.000 32.28808 4 ARG B O 1
ATOM 1468 N N . ILE B 1 10 ? -28.85515 -24.09471 -27.16700 1.000 30.81948 5 ILE B N 1
ATOM 1469 C CA . ILE B 1 10 ? -29.10488 -24.41646 -28.56976 1.000 28.53237 5 ILE B CA 1
ATOM 1470 C C . ILE B 1 10 ? -27.76628 -24.63550 -29.26494 1.000 26.07944 5 ILE B C 1
ATOM 1471 O O . ILE B 1 10 ? -26.70782 -24.42981 -28.66491 1.000 24.04236 5 ILE B O 1
ATOM 1476 N N . GLU B 1 11 ? -27.80190 -25.05257 -30.53397 1.000 27.28485 6 GLU B N 1
ATOM 1477 C CA . GLU B 1 11 ? -26.58367 -25.50117 -31.21122 1.000 27.27696 6 GLU B CA 1
ATOM 1478 C C . GLU B 1 11 ? -25.52648 -24.40163 -31.26451 1.000 23.65547 6 GLU B C 1
ATOM 1479 O O . GLU B 1 11 ? -24.35627 -24.63248 -30.93115 1.000 21.12885 6 GLU B O 1
ATOM 1485 N N . ARG B 1 12 ? -25.91288 -23.19369 -31.68722 1.000 23.15014 7 ARG B N 1
ATOM 1486 C CA . ARG B 1 12 ? -24.92488 -22.12286 -31.75489 1.000 22.25267 7 ARG B CA 1
ATOM 1487 C C . ARG B 1 12 ? -24.33884 -21.83524 -30.38179 1.000 19.78658 7 ARG B C 1
ATOM 1488 O O . ARG B 1 12 ? -23.15472 -21.49907 -30.27076 1.000 19.99977 7 ARG B O 1
ATOM 1496 N N . GLU B 1 13 ? -25.14419 -21.99608 -29.32849 1.000 20.58668 8 GLU B N 1
ATOM 1497 C CA . GLU B 1 13 ? -24.66021 -21.75264 -27.97484 1.000 18.62592 8 GLU B CA 1
ATOM 1498 C C . GLU B 1 13 ? -23.66073 -22.81300 -27.54645 1.000 17.17311 8 GLU B C 1
ATOM 1499 O O . GLU B 1 13 ? -22.70414 -22.51335 -26.83126 1.000 17.98900 8 GLU B O 1
ATOM 1505 N N . GLN B 1 14 ? -23.86411 -24.06589 -27.97086 1.000 17.91531 9 GLN B N 1
ATOM 1506 C CA . GLN B 1 14 ? -22.93258 -25.12218 -27.60758 1.000 18.19955 9 GLN B CA 1
ATOM 1507 C C . GLN B 1 14 ? -21.58063 -24.89761 -28.26847 1.000 16.43355 9 GLN B C 1
ATOM 1508 O O . GLN B 1 14 ? -20.53340 -25.02909 -27.61674 1.000 17.23101 9 GLN B O 1
ATOM 1514 N N . HIS B 1 15 ? -21.57844 -24.52348 -29.55158 1.000 16.33354 10 HIS B N 1
ATOM 1515 C CA . HIS B 1 15 ? -20.30719 -24.24504 -30.22043 1.000 16.66252 10 HIS B CA 1
ATOM 1516 C C . HIS B 1 15 ? -19.60676 -23.03873 -29.60439 1.000 17.01783 10 HIS B C 1
ATOM 1517 O O . HIS B 1 15 ? -18.38634 -23.04469 -29.42633 1.000 17.12574 10 HIS B O 1
ATOM 1524 N N . HIS B 1 16 ? -20.36415 -21.99880 -29.26192 1.000 16.92308 11 HIS B N 1
ATOM 1525 C CA . HIS B 1 16 ? -19.75937 -20.83184 -28.62902 1.000 17.03889 11 HIS B CA 1
ATOM 1526 C C . HIS B 1 16 ? -19.19416 -21.17780 -27.26012 1.000 15.17814 11 HIS B C 1
ATOM 1527 O O . HIS B 1 16 ? -18.11602 -20.68980 -26.88474 1.000 16.43881 11 HIS B O 1
ATOM 1534 N N . LEU B 1 17 ? -19.91474 -22.00866 -26.48937 1.000 15.79400 12 LEU B N 1
ATOM 1535 C CA . LEU B 1 17 ? -19.42317 -22.42240 -25.17876 1.000 15.73347 12 LEU B CA 1
ATOM 1536 C C . LEU B 1 17 ? -18.06918 -23.10912 -25.29396 1.000 15.60187 12 LEU B C 1
ATOM 1537 O O . LEU B 1 17 ? -17.13727 -22.80880 -24.54053 1.000 15.91770 12 LEU B O 1
ATOM 1542 N N A ILE B 1 18 ? -17.95505 -24.05094 -26.22913 0.549 15.92033 13 ILE B N 1
ATOM 1543 N N B ILE B 1 18 ? -17.92634 -24.04583 -26.23077 0.451 14.20170 13 ILE B N 1
ATOM 1544 C CA A ILE B 1 18 ? -16.70771 -24.78743 -26.39952 0.549 17.45999 13 ILE B CA 1
ATOM 1545 C CA B ILE B 1 18 ? -16.65272 -24.76085 -26.25553 0.451 12.92260 13 ILE B CA 1
ATOM 1546 C C A ILE B 1 18 ? -15.57058 -23.83108 -26.72262 0.549 15.62029 13 ILE B C 1
ATOM 1547 C C B ILE B 1 18 ? -15.51834 -23.86796 -26.76395 0.451 14.02273 13 ILE B C 1
ATOM 1548 O O A ILE B 1 18 ? -14.49287 -23.88859 -26.12022 0.549 16.17036 13 ILE B O 1
ATOM 1549 O O B ILE B 1 18 ? -14.37868 -23.99418 -26.30519 0.451 15.24656 13 ILE B O 1
ATOM 1558 N N . GLU B 1 19 ? -15.79981 -22.93439 -27.68210 1.000 15.97823 14 GLU B N 1
ATOM 1559 C CA . GLU B 1 19 ? -14.76776 -21.97781 -28.06879 1.000 17.54158 14 GLU B CA 1
ATOM 1560 C C . GLU B 1 19 ? -14.36519 -21.08511 -26.89649 1.000 15.43343 14 GLU B C 1
ATOM 1561 O O . GLU B 1 19 ? -13.17925 -20.81341 -26.70126 1.000 16.50724 14 GLU B O 1
ATOM 1567 N N . SER B 1 20 ? -15.33347 -20.67305 -26.07336 1.000 15.53607 15 SER B N 1
ATOM 1568 C CA . SER B 1 20 ? -15.01657 -19.80880 -24.93979 1.000 15.10444 15 SER B CA 1
ATOM 1569 C C . SER B 1 20 ? -14.16601 -20.54334 -23.91053 1.000 14.18591 15 SER B C 1
ATOM 1570 O O . SER B 1 20 ? -13.23230 -19.95947 -23.33814 1.000 14.80967 15 SER B O 1
ATOM 1573 N N . ILE B 1 21 ? -14.46710 -21.82657 -23.66358 1.000 14.07011 16 ILE B N 1
ATOM 1574 C CA . ILE B 1 21 ? -13.65221 -22.64468 -22.76242 1.000 15.13603 16 ILE B CA 1
ATOM 1575 C C . ILE B 1 21 ? -12.24771 -22.83171 -23.32420 1.000 14.55964 16 ILE B C 1
ATOM 1576 O O . ILE B 1 21 ? -11.25203 -22.70447 -22.60344 1.000 15.99929 16 ILE B O 1
ATOM 1581 N N A GLU B 1 22 ? -12.14306 -23.14391 -24.61896 0.749 15.10444 17 GLU B N 1
ATOM 1582 N N B GLU B 1 22 ? -12.14786 -23.14130 -24.61815 0.251 15.81505 17 GLU B N 1
ATOM 1583 C CA A GLU B 1 22 ? -10.82940 -23.38581 -25.20953 0.749 15.72031 17 GLU B CA 1
ATOM 1584 C CA B GLU B 1 22 ? -10.84082 -23.37761 -25.22348 0.251 16.26511 17 GLU B CA 1
ATOM 1585 C C A GLU B 1 22 ? -9.95964 -22.13404 -25.17969 0.749 16.51514 17 GLU B C 1
ATOM 1586 C C B GLU B 1 22 ? -9.97014 -22.13252 -25.16046 0.251 16.58620 17 GLU B C 1
ATOM 1587 O O A GLU B 1 22 ? -8.79192 -22.18912 -24.78527 0.749 16.54409 17 GLU B O 1
ATOM 1588 O O B GLU B 1 22 ? -8.81231 -22.19005 -24.73250 0.251 16.98098 17 GLU B O 1
ATOM 1599 N N . LYS B 1 23 ? -10.50812 -20.99634 -25.60028 1.000 15.98350 18 LYS B N 1
ATOM 1600 C CA . LYS B 1 23 ? -9.70641 -19.77489 -25.63396 1.000 16.63357 18 LYS B CA 1
ATOM 1601 C C . LYS B 1 23 ? -9.28188 -19.34080 -24.23903 1.000 15.89664 18 LYS B C 1
ATOM 1602 O O . LYS B 1 23 ? -8.12667 -18.95351 -24.02497 1.000 17.43893 18 LYS B O 1
ATOM 1608 N N . SER B 1 24 ? -10.19423 -19.39400 -23.27263 1.000 14.72545 19 SER B N 1
ATOM 1609 C CA . SER B 1 24 ? -9.82400 -18.95779 -21.93158 1.000 14.37804 19 SER B CA 1
ATOM 1610 C C . SER B 1 24 ? -8.81064 -19.90707 -21.29816 1.000 14.18065 19 SER B C 1
ATOM 1611 O O . SER B 1 24 ? -7.82401 -19.45688 -20.70205 1.000 15.22288 19 SER B O 1
ATOM 1614 N N . THR B 1 25 ? -9.01249 -21.22604 -21.42642 1.000 15.20446 20 THR B N 1
ATOM 1615 C CA . THR B 1 25 ? -8.07118 -22.14818 -20.79181 1.000 15.25446 20 THR B CA 1
ATOM 1616 C C . THR B 1 25 ? -6.70575 -22.11212 -21.45588 1.000 16.83097 20 THR B C 1
ATOM 1617 O O . THR B 1 25 ? -5.70313 -22.28444 -20.76977 1.000 18.16797 20 THR B O 1
ATOM 1621 N N . GLN B 1 26 ? -6.63865 -21.89203 -22.77459 1.000 16.82044 21 GLN B N 1
ATOM 1622 C CA . GLN B 1 26 ? -5.33313 -21.74391 -23.41034 1.000 20.83145 21 GLN B CA 1
ATOM 1623 C C . GLN B 1 26 ? -4.58941 -20.53309 -22.86650 1.000 19.09966 21 GLN B C 1
ATOM 1624 O O . GLN B 1 26 ? -3.38665 -20.60878 -22.58531 1.000 20.16031 21 GLN B O 1
ATOM 1630 N N . TYR B 1 27 ? -5.28971 -19.40372 -22.71937 1.000 18.48380 22 TYR B N 1
ATOM 1631 C CA . TYR B 1 27 ? -4.68881 -18.20990 -22.13206 1.000 19.63920 22 TYR B CA 1
ATOM 1632 C C . TYR B 1 27 ? -4.19196 -18.50020 -20.71982 1.000 17.39946 22 TYR B C 1
ATOM 1633 O O . TYR B 1 27 ? -3.08670 -18.11056 -20.33471 1.000 18.40484 22 TYR B O 1
ATOM 1642 N N . MET B 1 28 ? -5.00778 -19.18138 -19.92522 1.000 16.29143 23 MET B N 1
ATOM 1643 C CA . MET B 1 28 ? -4.63499 -19.42017 -18.53596 1.000 16.12825 23 MET B CA 1
ATOM 1644 C C . MET B 1 28 ? -3.53484 -20.46691 -18.42788 1.000 16.72043 23 MET B C 1
ATOM 1645 O O . MET B 1 28 ? -2.63178 -20.33466 -17.59471 1.000 16.97309 23 MET B O 1
ATOM 1650 N N . ALA B 1 29 ? -3.57281 -21.49497 -19.28041 1.000 16.11772 24 ALA B N 1
ATOM 1651 C CA . ALA B 1 29 ? -2.53698 -22.52417 -19.23844 1.000 17.78108 24 ALA B CA 1
ATOM 1652 C C . ALA B 1 29 ? -1.15830 -21.93952 -19.50999 1.000 18.25745 24 ALA B C 1
ATOM 1653 O O . ALA B 1 29 ? -0.18312 -22.29852 -18.83828 1.000 19.65499 24 ALA B O 1
ATOM 1655 N N . LYS B 1 30 ? -1.06230 -21.02566 -20.49118 1.000 19.92871 25 LYS B N 1
ATOM 1656 C CA . LYS B 1 30 ? 0.22113 -20.41582 -20.84095 1.000 22.20266 25 LYS B CA 1
ATOM 1657 C C . LYS B 1 30 ? 0.81217 -19.64276 -19.67205 1.000 20.20769 25 LYS B C 1
ATOM 1658 O O . LYS B 1 30 ? 2.03959 -19.53103 -19.55196 1.000 23.39754 25 LYS B O 1
ATOM 1664 N N . ARG B 1 31 ? -0.04184 -19.11090 -18.80591 1.000 19.22862 26 ARG B N 1
ATOM 1665 C CA . ARG B 1 31 ? 0.36445 -18.27372 -17.68567 1.000 19.70236 26 ARG B CA 1
ATOM 1666 C C . ARG B 1 31 ? 0.32797 -19.01138 -16.35976 1.000 20.01029 26 ARG B C 1
ATOM 1667 O O . ARG B 1 31 ? 0.57197 -18.39465 -15.31530 1.000 22.54481 26 ARG B O 1
ATOM 1675 N N . ARG B 1 32 ? 0.02473 -20.30959 -16.37753 1.000 19.94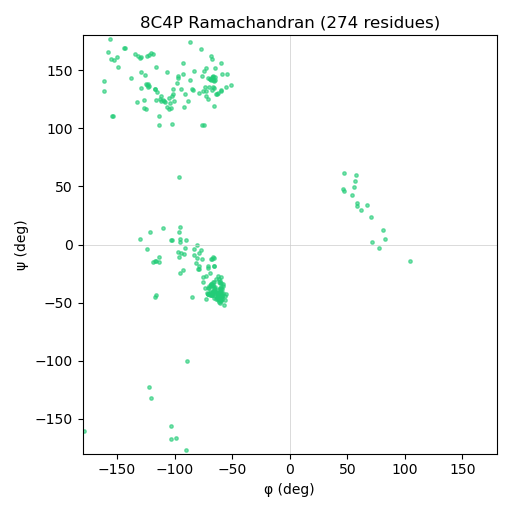713 27 ARG B N 1
ATOM 1676 C CA . ARG B 1 32 ? -0.10138 -21.10758 -15.15680 1.000 19.17598 27 ARG B CA 1
ATOM 1677 C C . ARG B 1 32 ? -1.08890 -20.47915 -14.17333 1.000 18.29693 27 ARG B C 1
ATOM 1678 O O . ARG B 1 32 ? -0.86950 -20.44376 -12.95834 1.000 21.20254 27 ARG B O 1
ATOM 1686 N N . ILE B 1 33 ? -2.20916 -20.01031 -14.70900 1.000 16.82570 28 ILE B N 1
ATOM 1687 C CA . ILE B 1 33 ? -3.30655 -19.47610 -13.90681 1.000 16.41249 28 ILE B CA 1
ATOM 1688 C C . ILE B 1 33 ? -4.27175 -20.62890 -13.61502 1.000 15.77031 28 ILE B C 1
ATOM 1689 O O . ILE B 1 33 ? -4.82801 -21.22488 -14.54396 1.000 18.19955 28 ILE B O 1
ATOM 1694 N N . GLY B 1 34 ? -4.46228 -20.95419 -12.33535 1.000 15.48344 29 GLY B N 1
ATOM 1695 C CA . GLY B 1 34 ? -5.36963 -22.04375 -11.97179 1.000 14.62807 29 GLY B CA 1
ATOM 1696 C C . GLY B 1 34 ? -6.81444 -21.67760 -12.25988 1.000 14.45963 29 GLY B C 1
ATOM 1697 O O . GLY B 1 34 ? -7.24007 -20.54076 -12.05756 1.000 16.55988 29 GLY B O 1
ATOM 1698 N N . ALA B 1 35 ? -7.57673 -22.65308 -12.74361 1.000 14.35962 30 ALA B N 1
ATOM 1699 C CA . ALA B 1 35 ? -8.95837 -22.38919 -13.11475 1.000 13.22264 30 ALA B CA 1
ATOM 1700 C C . ALA B 1 35 ? -9.77312 -23.66051 -12.97760 1.000 13.09631 30 ALA B C 1
ATOM 1701 O O . ALA B 1 35 ? -9.24542 -24.78197 -13.02604 1.000 13.28054 30 ALA B O 1
ATOM 1703 N N . LEU B 1 36 ? -11.08801 -23.48059 -12.86016 1.000 12.45413 31 LEU B N 1
ATOM 1704 C CA . LEU B 1 36 ? -12.00820 -24.59317 -12.61761 1.000 12.57519 31 LEU B CA 1
ATOM 1705 C C . LEU B 1 36 ? -13.36674 -24.16972 -13.16528 1.000 12.25673 31 LEU B C 1
ATOM 1706 O O . LEU B 1 36 ? -13.98885 -23.24891 -12.62498 1.000 12.74890 31 LEU B O 1
ATOM 1711 N N . ILE B 1 37 ? -13.81053 -24.80443 -14.25183 1.000 12.28832 32 ILE B N 1
ATOM 1712 C CA . ILE B 1 37 ? -15.06119 -24.46747 -14.93623 1.000 12.65152 32 ILE B CA 1
ATOM 1713 C C . ILE B 1 37 ? -15.89993 -25.73983 -15.00390 1.000 12.09619 32 ILE B C 1
ATOM 1714 O O . ILE B 1 37 ? -15.48908 -26.72077 -15.63956 1.000 12.93313 32 ILE B O 1
ATOM 1719 N N . SER B 1 38 ? -17.06212 -25.73131 -14.36052 1.000 12.28305 33 SER B N 1
ATOM 1720 C CA . SER B 1 38 ? -17.93392 -26.90531 -14.33065 1.000 12.45149 33 SER B CA 1
ATOM 1721 C C . SER B 1 38 ? -19.19769 -26.61082 -15.12454 1.000 12.74363 33 SER B C 1
ATOM 1722 O O . SER B 1 38 ? -19.91373 -25.63907 -14.82882 1.000 13.16737 33 SER B O 1
ATOM 1725 N N . VAL B 1 39 ? -19.47316 -27.44838 -16.12447 1.000 13.31212 34 VAL B N 1
ATOM 1726 C CA . VAL B 1 39 ? -20.58052 -27.24373 -17.05405 1.000 13.70954 34 VAL B CA 1
ATOM 1727 C C . VAL B 1 39 ? -21.68710 -28.24358 -16.74525 1.000 13.53320 34 VAL B C 1
ATOM 1728 O O . VAL B 1 39 ? -21.48539 -29.45733 -16.86453 1.000 14.44384 34 VAL B O 1
ATOM 1732 N N . ALA B 1 40 ? -22.85991 -27.73902 -16.38219 1.000 14.23065 35 ALA B N 1
ATOM 1733 C CA . ALA B 1 40 ? -24.00598 -28.59988 -16.12068 1.000 15.69399 35 ALA B CA 1
ATOM 1734 C C . ALA B 1 40 ? -24.50716 -29.23015 -17.41094 1.000 17.49420 35 ALA B C 1
ATOM 1735 O O . ALA B 1 40 ? -24.52331 -28.59620 -18.47434 1.000 19.30758 35 ALA B O 1
ATOM 1737 N N . ARG B 1 41 ? -24.93297 -30.48787 -17.30980 1.000 17.57053 36 ARG B N 1
ATOM 1738 C CA . ARG B 1 41 ? -25.61718 -31.14888 -18.41333 1.000 19.48918 36 ARG B CA 1
ATOM 1739 C C . ARG B 1 41 ? -27.00985 -31.58963 -17.97573 1.000 26.54529 36 ARG B C 1
ATOM 1740 O O . ARG B 1 41 ? -27.75109 -30.79870 -17.38706 1.000 31.65643 36 ARG B O 1
ATOM 1748 N N . ASP B 1 42 ? -27.38452 -32.83731 -18.25423 1.000 29.15613 37 ASP B N 1
ATOM 1749 C CA . ASP B 1 42 ? -28.76828 -33.25880 -18.02848 1.000 35.50952 37 ASP B CA 1
ATOM 1750 C C . ASP B 1 42 ? -29.16039 -33.23780 -16.55005 1.000 38.78623 37 ASP B C 1
ATOM 1751 O O . ASP B 1 42 ? -30.25528 -32.77813 -16.20086 1.000 42.32349 37 ASP B O 1
ATOM 1756 N N . THR B 1 43 ? -28.29565 -33.73820 -15.66344 1.000 37.21762 38 THR B N 1
ATOM 1757 C CA . THR B 1 43 ? -28.71200 -33.87286 -14.27013 1.000 38.38618 38 THR B CA 1
ATOM 1758 C C . THR B 1 43 ? -28.86796 -32.51860 -13.59499 1.000 41.25758 38 THR B C 1
ATOM 1759 O O . THR B 1 43 ? -29.62770 -32.38997 -12.62587 1.000 41.08124 38 THR B O 1
ATOM 1763 N N . GLY B 1 44 ? -28.18178 -31.50007 -14.09589 1.000 41.00228 39 GLY B N 1
ATOM 1764 C CA . GLY B 1 44 ? -27.99032 -30.29969 -13.31840 1.000 38.32828 39 GLY B CA 1
ATOM 1765 C C . GLY B 1 44 ? -27.10715 -30.62778 -12.12665 1.000 36.77020 39 GLY B C 1
ATOM 1766 O O . GLY B 1 44 ? -26.63876 -31.75471 -11.93808 1.000 37.16498 39 GLY B O 1
ATOM 1767 N N A MET B 1 45 ? -26.91599 -29.62026 -11.28535 0.612 34.92524 40 MET B N 1
ATOM 1768 N N B MET B 1 45 ? -26.85529 -29.60121 -11.31515 0.388 32.47231 40 MET B N 1
ATOM 1769 C CA A MET B 1 45 ? -25.96849 -29.76644 -10.18944 0.612 31.41693 40 MET B CA 1
ATOM 1770 C CA B MET B 1 45 ? -25.97430 -29.79980 -10.17079 0.388 26.31368 40 MET B CA 1
ATOM 1771 C C A MET B 1 45 ? -26.29844 -28.88915 -8.98884 0.612 25.97154 40 MET B C 1
ATOM 1772 C C B MET B 1 45 ? -26.32501 -28.94071 -8.96033 0.388 22.41585 40 MET B C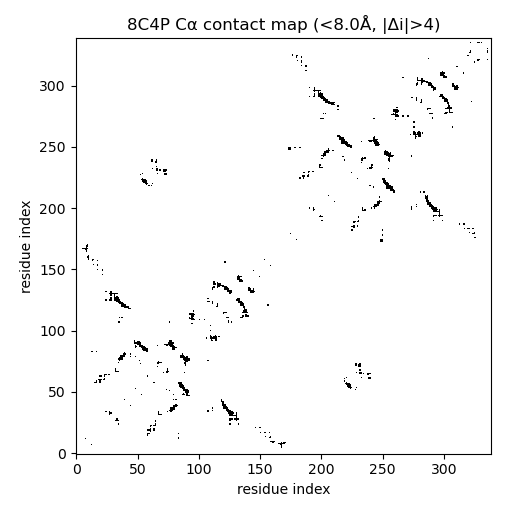 1
ATOM 1773 O O A MET B 1 45 ? -25.45931 -28.78445 -8.08598 0.612 25.98470 40 MET B O 1
ATOM 1774 O O B MET B 1 45 ? -25.53097 -28.90910 -8.01437 0.388 18.97596 40 MET B O 1
ATOM 1783 N N . ASP B 1 46 ? -27.48216 -28.27043 -8.93447 1.000 23.47650 41 ASP B N 1
ATOM 1784 C CA . ASP B 1 46 ? -27.81483 -27.38968 -7.81544 1.000 24.84508 41 ASP B CA 1
ATOM 1785 C C . ASP B 1 46 ? -27.75500 -28.11011 -6.47568 1.000 23.18962 41 ASP B C 1
ATOM 1786 O O . ASP B 1 46 ? -27.36106 -27.50903 -5.46864 1.000 24.67138 41 ASP B O 1
ATOM 1791 N N . ASP B 1 47 ? -28.12016 -29.39574 -6.44752 1.000 20.24190 42 ASP B N 1
ATOM 1792 C CA . ASP B 1 47 ? -28.12659 -30.16909 -5.21523 1.000 21.36835 42 ASP B CA 1
ATOM 1793 C C . ASP B 1 47 ? -26.72957 -30.41258 -4.66949 1.000 20.20242 42 ASP B C 1
ATOM 1794 O O . ASP B 1 47 ? -26.60186 -30.87206 -3.52779 1.000 20.89724 42 ASP B O 1
ATOM 1799 N N . TYR B 1 48 ? -25.68081 -30.14851 -5.45304 1.000 17.52315 43 TYR B N 1
ATOM 1800 C CA . TYR B 1 48 ? -24.33907 -30.53822 -5.05287 1.000 16.67832 43 TYR B CA 1
ATOM 1801 C C . TYR B 1 48 ? -23.35955 -29.39734 -4.97712 1.000 17.68896 43 TYR B C 1
ATOM 1802 O O . TYR B 1 48 ? -22.20357 -29.61810 -4.61709 1.000 19.41549 43 TYR B O 1
ATOM 1811 N N A ILE B 1 49 ? -23.77230 -28.18389 -5.30256 0.568 15.93349 44 ILE B N 1
ATOM 1812 N N B ILE B 1 49 ? -23.76502 -28.18365 -5.31627 0.432 18.78910 44 ILE B N 1
ATOM 1813 C CA A ILE B 1 49 ? -22.84278 -27.07276 -5.25498 0.568 17.17311 44 ILE B CA 1
ATOM 1814 C CA B ILE B 1 49 ? -22.83482 -27.07175 -5.27084 0.432 20.59721 44 ILE B CA 1
ATOM 1815 C C A ILE B 1 49 ? -23.29423 -26.05443 -4.22267 0.568 15.86769 44 ILE B C 1
ATOM 1816 C C B ILE B 1 49 ? -23.28934 -26.07083 -4.22091 0.432 17.30207 44 ILE B C 1
ATOM 1817 O O A ILE B 1 49 ? -24.46508 -25.96863 -3.84832 0.568 18.12059 44 ILE B O 1
ATOM 1818 O O B ILE B 1 49 ? -24.45430 -26.02211 -3.82134 0.432 18.36273 44 ILE B O 1
ATOM 1827 N N . GLU B 1 50 ? -22.33072 -25.28675 -3.75187 1.000 14.30698 45 GLU B N 1
ATOM 1828 C CA . GLU B 1 50 ? -22.58121 -24.17560 -2.84948 1.000 13.98062 45 GLU B CA 1
ATOM 1829 C C . GLU B 1 50 ? -22.20240 -22.90508 -3.60432 1.000 13.37529 45 GLU B C 1
ATOM 1830 O O . GLU B 1 50 ? -21.02435 -22.69266 -3.92707 1.000 14.15696 45 GLU B O 1
ATOM 1836 N N . THR B 1 51 ? -23.19959 -22.08145 -3.91323 1.000 15.13339 46 THR B N 1
ATOM 1837 C CA . THR B 1 51 ? -22.98781 -20.92856 -4.77162 1.000 15.37816 46 THR B CA 1
ATOM 1838 C C . THR B 1 51 ? -22.15846 -19.87089 -4.06432 1.000 15.03338 46 THR B C 1
ATOM 1839 O O . THR B 1 51 ? -22.39516 -19.54766 -2.89398 1.000 16.48092 46 THR B O 1
ATOM 1843 N N . GLY B 1 52 ? -21.19000 -19.32232 -4.79604 1.000 14.48858 47 GLY B N 1
ATOM 1844 C CA . GLY B 1 52 ? -20.39484 -18.20147 -4.32824 1.000 14.85704 47 GLY B CA 1
ATOM 1845 C C . GLY B 1 52 ? -21.03927 -16.88901 -4.69650 1.000 14.93074 47 GLY B C 1
ATOM 1846 O O . GLY B 1 52 ? -21.99090 -16.46141 -4.03469 1.000 18.48643 47 GLY B O 1
ATOM 1847 N N . ILE B 1 53 ? -20.55624 -16.25946 -5.75715 1.000 14.16749 48 ILE B N 1
ATOM 1848 C CA . ILE B 1 53 ? -21.10132 -14.98767 -6.23135 1.000 14.80177 48 ILE B CA 1
ATOM 1849 C C . ILE B 1 53 ? -21.96624 -15.26671 -7.45733 1.000 13.22264 48 ILE B C 1
ATOM 1850 O O . ILE B 1 53 ? -21.43424 -15.71244 -8.48474 1.000 14.47016 48 ILE B O 1
ATOM 1855 N N . PRO B 1 54 ? -23.26666 -14.98678 -7.41331 1.000 15.09128 49 PRO B N 1
ATOM 1856 C CA . PRO B 1 54 ? -24.07787 -15.11514 -8.62605 1.000 15.82032 49 PRO B CA 1
ATOM 1857 C C . PRO B 1 54 ? -23.66778 -14.08744 -9.67446 1.000 15.39658 49 PRO B C 1
ATOM 1858 O O . PRO B 1 54 ? -23.45609 -12.90489 -9.36904 1.000 16.59673 49 PRO B O 1
ATOM 1862 N N . LEU B 1 55 ? -23.54948 -14.56003 -10.91772 1.000 15.22288 50 LEU B N 1
ATOM 1863 C CA . LEU B 1 55 ? -23.25998 -13.71437 -12.07777 1.000 14.98601 50 LEU B CA 1
ATOM 1864 C C . LEU B 1 55 ? -24.38178 -13.68582 -13.10526 1.000 16.47829 50 LEU B C 1
ATOM 1865 O O . LEU B 1 55 ? -24.69712 -12.61005 -13.63206 1.000 18.23640 50 LEU B O 1
ATOM 1870 N N . ASN B 1 56 ? -24.97471 -14.83698 -13.43491 1.000 15.47028 51 ASN B N 1
ATOM 1871 C CA . ASN B 1 56 ? -25.98520 -14.92030 -14.50113 1.000 15.73873 51 ASN B CA 1
ATOM 1872 C C . ASN B 1 56 ? -25.53715 -14.16124 -15.74711 1.000 15.52292 51 ASN B C 1
ATOM 1873 O O . ASN B 1 56 ? -26.28174 -13.36021 -16.32863 1.000 18.83120 51 ASN B O 1
ATOM 1878 N N . ALA B 1 57 ? -24.30003 -14.41353 -16.15622 1.000 14.35435 52 ALA B N 1
ATOM 1879 C CA . ALA B 1 57 ? -23.64005 -13.58821 -17.16315 1.000 14.02273 52 ALA B CA 1
ATOM 1880 C C . ALA B 1 57 ? -23.54842 -14.29337 -18.51219 1.000 14.32803 52 ALA B C 1
ATOM 1881 O O . ALA B 1 57 ? -23.54409 -15.52487 -18.60520 1.000 15.09128 52 ALA B O 1
ATOM 1883 N N A LYS B 1 58 ? -23.44483 -13.48480 -19.56343 0.479 12.52782 53 LYS B N 1
ATOM 1884 N N B LYS B 1 58 ? -23.46325 -13.48752 -19.56600 0.521 15.23604 53 LYS B N 1
ATOM 1885 C CA A LYS B 1 58 ? -23.13918 -14.02101 -20.88382 0.479 14.08590 53 LYS B CA 1
ATOM 1886 C CA B LYS B 1 58 ? -23.14397 -14.02613 -20.88078 0.521 16.89150 53 LYS B CA 1
ATOM 1887 C C A LYS B 1 58 ? -21.78922 -14.73208 -20.87363 0.479 13.70164 53 LYS B C 1
ATOM 1888 C C B LYS B 1 58 ? -21.80688 -14.76050 -20.83382 0.521 15.30183 53 LYS B C 1
ATOM 1889 O O A LYS B 1 58 ? -20.82218 -14.26121 -20.26735 0.479 13.98852 53 LYS B O 1
ATOM 1890 O O B LYS B 1 58 ? -20.87196 -14.34295 -20.14584 0.521 15.73873 53 LYS B O 1
ATOM 1901 N N . ILE B 1 59 ? -21.72241 -15.87156 -21.56284 1.000 14.81757 54 ILE B N 1
ATOM 1902 C CA . ILE B 1 59 ? -20.48376 -16.64307 -21.63997 1.000 15.86506 54 ILE B CA 1
ATOM 1903 C C . ILE B 1 59 ? -19.52914 -15.95973 -22.61622 1.000 16.01771 54 ILE B C 1
ATOM 1904 O O . ILE B 1 59 ? -19.89577 -15.68216 -23.76688 1.000 16.83360 54 ILE B O 1
ATOM 1909 N N . SER B 1 60 ? -18.30082 -15.68434 -22.16788 1.000 15.68872 55 SER B N 1
ATOM 1910 C CA . SER B 1 60 ? -17.24961 -15.22142 -23.06662 1.000 15.83084 55 SER B CA 1
ATOM 1911 C C . SER B 1 60 ? -15.90352 -15.70062 -22.54167 1.000 14.27540 55 SER B C 1
ATOM 1912 O O . SER B 1 60 ? -15.72314 -15.87639 -21.33134 1.000 15.88085 55 SER B O 1
ATOM 1915 N N . SER B 1 61 ? -14.94180 -15.87334 -23.45707 1.000 14.74651 56 SER B N 1
ATOM 1916 C CA . SER B 1 61 ? -13.57930 -16.16289 -23.01459 1.000 14.74124 56 SER B CA 1
ATOM 1917 C C . SER B 1 61 ? -13.03527 -15.03260 -22.16124 1.000 14.02010 56 SER B C 1
ATOM 1918 O O . SER B 1 61 ? -12.33686 -15.27496 -21.17927 1.000 14.19118 56 SER B O 1
ATOM 1921 N N . GLN B 1 62 ? -13.36657 -13.78749 -22.51023 1.000 14.05958 57 GLN B N 1
ATOM 1922 C CA . GLN B 1 62 ? -12.84469 -12.63660 -21.78545 1.000 14.92548 57 GLN B CA 1
ATOM 1923 C C . GLN B 1 62 ? -13.28491 -12.65564 -20.32904 1.000 13.66480 57 GLN B C 1
ATOM 1924 O O . GLN B 1 62 ? -12.46773 -12.43669 -19.42547 1.000 14.76756 57 GLN B O 1
ATOM 1930 N N . LEU B 1 63 ? -14.58036 -12.90113 -20.07812 1.000 14.13591 58 LEU B N 1
ATOM 1931 C CA . LEU B 1 63 ? -15.05773 -12.94069 -18.70390 1.000 13.93062 58 LEU B CA 1
ATOM 1932 C C . LEU B 1 63 ? -14.44418 -14.11739 -17.94858 1.000 13.22001 58 LEU B C 1
ATOM 1933 O O . LEU B 1 63 ? -14.05638 -13.97674 -16.78188 1.000 13.89640 58 LEU B O 1
ATOM 1938 N N . LEU B 1 64 ? -14.32027 -15.28354 -18.60006 1.000 13.34370 59 LEU B N 1
ATOM 1939 C CA . LEU B 1 64 ? -13.71838 -16.43447 -17.92390 1.000 13.47004 59 LEU B CA 1
ATOM 1940 C C . LEU B 1 64 ? -12.28754 -16.12733 -17.48773 1.000 14.04116 59 LEU B C 1
ATOM 1941 O O . LEU B 1 64 ? -11.90090 -16.42317 -16.35054 1.000 15.14392 59 LEU B O 1
ATOM 1946 N N . ILE B 1 65 ? -11.50078 -15.49263 -18.35907 1.000 13.62269 60 ILE B N 1
ATOM 1947 C CA . ILE B 1 65 ? -10.13608 -15.12463 -17.99536 1.000 14.56490 60 ILE B CA 1
ATOM 1948 C C . ILE B 1 65 ? -10.13222 -14.16043 -16.80901 1.000 14.81757 60 ILE B C 1
ATOM 1949 O O . ILE B 1 65 ? -9.39439 -14.35268 -15.83860 1.000 15.19656 60 ILE B O 1
ATOM 1954 N N . ASN B 1 66 ? -10.94254 -13.09239 -16.87457 1.000 14.07011 61 ASN B N 1
ATOM 1955 C CA . ASN B 1 66 ? -10.92200 -12.11212 -15.78908 1.000 14.67018 61 ASN B CA 1
ATOM 1956 C C . ASN B 1 66 ? -11.29336 -12.72668 -14.44372 1.000 14.21486 61 ASN B C 1
ATOM 1957 O O . ASN B 1 66 ? -10.77110 -12.30474 -13.41216 1.000 15.60713 61 ASN B O 1
ATOM 1962 N N . ILE B 1 67 ? -12.18444 -13.72879 -14.43400 1.000 13.56742 62 ILE B N 1
ATOM 1963 C CA . ILE B 1 67 ? -12.61408 -14.34745 -13.17889 1.000 14.08064 62 ILE B CA 1
ATOM 1964 C C . ILE B 1 67 ? -11.44651 -15.00187 -12.44020 1.000 12.96998 62 ILE B C 1
ATOM 1965 O O . ILE B 1 67 ? -11.37175 -14.94956 -11.20606 1.000 13.11473 62 ILE B O 1
ATOM 1970 N N . PHE B 1 68 ? -10.53037 -15.63408 -13.17228 1.000 13.11210 63 PHE B N 1
ATOM 1971 C CA . PHE B 1 68 ? -9.53672 -16.49993 -12.54308 1.000 13.03577 63 PHE B CA 1
ATOM 1972 C C . PHE B 1 68 ? -8.19281 -15.84894 -12.24064 1.000 14.37804 63 PHE B C 1
ATOM 1973 O O . PHE B 1 68 ? -7.30304 -16.52582 -11.72461 1.000 15.25183 63 PHE B O 1
ATOM 1981 N N . ILE B 1 69 ? -8.02453 -14.55346 -12.47156 1.000 13.47004 64 ILE B N 1
ATOM 1982 C CA . ILE B 1 69 ? -6.71435 -13.95913 -12.16734 1.000 15.00969 64 ILE B CA 1
ATOM 1983 C C . ILE B 1 69 ? -6.39425 -14.15048 -10.68340 1.000 14.31224 64 ILE B C 1
ATOM 1984 O O . ILE B 1 69 ? -7.26270 -13.91351 -9.82031 1.000 14.17802 64 ILE B O 1
ATOM 1989 N N . PRO B 1 70 ? -5.19424 -14.60599 -10.32938 1.000 14.55175 65 PRO B N 1
ATOM 1990 C CA . PRO B 1 70 ? -4.87265 -14.83255 -8.91538 1.000 15.81505 65 PRO B CA 1
ATOM 1991 C C . PRO B 1 70 ? -4.99013 -13.54665 -8.10036 1.000 14.82809 65 PRO B C 1
ATOM 1992 O O . PRO B 1 70 ? -4.89487 -12.42807 -8.61536 1.000 16.23616 65 PRO B O 1
ATOM 1996 N N . ASN B 1 71 ? -5.21701 -13.71438 -6.79726 1.000 15.01233 66 ASN B N 1
ATOM 1997 C CA . ASN B 1 71 ? -5.24449 -12.60307 -5.84277 1.000 14.63333 66 ASN B CA 1
ATOM 1998 C C . ASN B 1 71 ? -6.46831 -11.71171 -6.01975 1.000 15.24920 66 ASN B C 1
ATOM 1999 O O . ASN B 1 71 ? -6.42165 -10.53225 -5.66829 1.000 18.04427 66 ASN B O 1
ATOM 2004 N N . THR B 1 72 ? -7.55236 -12.22195 -6.59206 1.000 14.58333 67 THR B N 1
ATOM 2005 C CA . THR B 1 72 ? -8.77024 -11.46308 -6.83302 1.000 14.34646 67 THR B CA 1
ATOM 2006 C C . THR B 1 72 ? -9.94688 -12.07569 -6.08602 1.000 14.75177 67 THR B C 1
ATOM 2007 O O . THR B 1 72 ? -9.91200 -13.25429 -5.70577 1.000 15.17550 67 THR B O 1
ATOM 2011 N N . PRO B 1 73 ? -11.04009 -11.33171 -5.92741 1.000 14.33856 68 PRO B N 1
ATOM 2012 C CA . PRO B 1 73 ? -12.20539 -11.89278 -5.23077 1.000 15.30183 68 PRO B CA 1
ATOM 2013 C C . PRO B 1 73 ? -12.79849 -13.13537 -5.87100 1.000 14.40699 68 PRO B C 1
ATOM 2014 O O . PRO B 1 73 ? -13.23501 -14.02166 -5.13160 1.000 16.68621 68 PRO B O 1
ATOM 2018 N N . LEU B 1 74 ? -12.82532 -13.25042 -7.19968 1.000 14.08590 69 LEU B N 1
ATOM 2019 C CA . LEU B 1 74 ? -13.60127 -14.31596 -7.81802 1.000 14.78861 69 LEU B CA 1
ATOM 2020 C C . LEU B 1 74 ? -12.80070 -15.56397 -8.13069 1.000 13.17263 69 LEU B C 1
ATOM 2021 O O . LEU B 1 74 ? -13.40428 -16.56674 -8.51860 1.000 15.44659 69 LEU B O 1
ATOM 2026 N N . HIS B 1 75 ? -11.47705 -15.55232 -7.97894 1.000 13.72270 70 HIS B N 1
ATOM 2027 C CA . HIS B 1 75 ? -10.70816 -16.64070 -8.56791 1.000 13.11210 70 HIS B CA 1
ATOM 2028 C C . HIS B 1 75 ? -10.72290 -17.92510 -7.75191 1.000 13.78323 70 HIS B C 1
ATOM 2029 O O . HIS B 1 75 ? -10.43669 -18.98247 -8.32159 1.000 16.24932 70 HIS B O 1
ATOM 2036 N N . ASP B 1 76 ? -11.02483 -17.88163 -6.45755 1.000 14.58070 71 ASP B N 1
ATOM 2037 C CA . ASP B 1 76 ? -10.74722 -19.03326 -5.58672 1.000 15.42290 71 ASP B CA 1
ATOM 2038 C C . ASP B 1 76 ? -11.97089 -19.93470 -5.39756 1.000 14.38330 71 ASP B C 1
ATOM 2039 O O . ASP B 1 76 ? -12.39333 -20.25560 -4.29734 1.000 19.75237 71 ASP B O 1
ATOM 2044 N N . GLY B 1 77 ? -12.47589 -20.43028 -6.51272 1.000 14.97548 72 GLY B N 1
ATOM 2045 C CA . GLY B 1 77 ? -13.50854 -21.44891 -6.48778 1.000 14.49384 72 GLY B CA 1
ATOM 2046 C C . GLY B 1 77 ? -13.82705 -21.80347 -7.91970 1.000 12.76995 72 GLY B C 1
ATOM 2047 O O . GLY B 1 77 ? -13.04233 -21.52018 -8.82925 1.000 14.46489 72 GLY B O 1
ATOM 2048 N N . ALA B 1 78 ? -14.99486 -22.39741 -8.12272 1.000 13.00945 73 ALA B N 1
ATOM 2049 C CA . ALA B 1 78 ? -15.40599 -22.83538 -9.44801 1.000 13.62269 73 ALA B CA 1
ATOM 2050 C C . ALA B 1 78 ? -16.31148 -21.81106 -10.11895 1.000 12.29884 73 ALA B C 1
ATOM 2051 O O . ALA B 1 78 ? -17.14641 -21.18210 -9.46330 1.000 12.57256 73 ALA B O 1
ATOM 2053 N N . VAL B 1 79 ? -16.16815 -21.70533 -11.43994 1.000 11.70140 74 VAL B N 1
ATOM 2054 C CA . VAL B 1 79 ? -17.21573 -21.15863 -12.30026 1.000 12.48044 74 VAL B CA 1
ATOM 2055 C C . VAL B 1 79 ? -18.21194 -22.25875 -12.63928 1.000 12.56993 74 VAL B C 1
ATOM 2056 O O . VAL B 1 79 ? -17.82564 -23.38517 -12.98424 1.000 13.44898 74 VAL B O 1
ATOM 2060 N N . ILE B 1 80 ? -19.49647 -21.94739 -12.50412 1.000 12.65941 75 ILE B N 1
ATOM 2061 C CA . ILE B 1 80 ? -20.58986 -22.85968 -12.81409 1.000 12.58309 75 ILE B CA 1
ATOM 2062 C C . ILE B 1 80 ? -21.26792 -22.32046 -14.05526 1.000 13.02788 75 ILE B C 1
ATOM 2063 O O . ILE B 1 80 ? -21.71724 -21.16963 -14.06165 1.000 13.76744 75 ILE B O 1
ATOM 2068 N N . ILE B 1 81 ? -21.36825 -23.14827 -15.08978 1.000 12.70679 76 ILE B N 1
ATOM 2069 C CA . ILE B 1 81 ? -22.08192 -22.80953 -16.31904 1.000 12.84101 76 ILE B CA 1
ATOM 2070 C C . ILE B 1 81 ? -23.35771 -23.63322 -16.36456 1.000 14.42015 76 ILE B C 1
ATOM 2071 O O . ILE B 1 81 ? -23.30483 -24.86471 -16.29203 1.000 15.37289 76 ILE B O 1
ATOM 2076 N N . LYS B 1 82 ? -24.50248 -22.94658 -16.46439 1.000 14.77282 77 LYS B N 1
ATOM 2077 C CA . LYS B 1 82 ? -25.82317 -23.56436 -16.56268 1.000 15.25973 77 LYS B CA 1
ATOM 2078 C C . LYS B 1 82 ? -26.49458 -22.97752 -17.78367 1.000 17.99426 77 LYS B C 1
ATOM 2079 O O . LYS B 1 82 ? -26.63745 -21.75362 -17.88263 1.000 19.13914 77 LYS B O 1
ATOM 2085 N N . GLY B 1 83 ? -26.91237 -23.83873 -18.69159 1.000 22.45269 78 GLY B N 1
ATOM 2086 C CA . GLY B 1 83 ? -27.49998 -23.36897 -19.92753 1.000 22.49217 78 GLY B CA 1
ATOM 2087 C C . GLY B 1 83 ? -26.52808 -22.43793 -20.61910 1.000 20.69722 78 GLY B C 1
ATOM 2088 O O . GLY B 1 83 ? -25.33243 -22.72735 -20.76064 1.000 23.68705 78 GLY B O 1
ATOM 2089 N N A ASN B 1 84 ? -27.02873 -21.28294 -21.05023 0.526 21.22623 79 ASN B N 1
ATOM 2090 N N B ASN B 1 84 ? -27.03856 -21.28549 -21.03850 0.474 21.87631 79 ASN B N 1
ATOM 2091 C CA A ASN B 1 84 ? -26.21794 -20.32618 -21.78936 0.526 21.59733 79 ASN B CA 1
ATOM 2092 C CA B ASN B 1 84 ? -26.24516 -20.31587 -21.77385 0.474 22.51323 79 ASN B CA 1
ATOM 2093 C C A ASN B 1 84 ? -25.64802 -19.22200 -20.90300 0.526 18.04953 79 ASN B C 1
ATOM 2094 C C B ASN B 1 84 ? -25.71641 -19.19677 -20.88403 0.474 17.40998 79 ASN B C 1
ATOM 2095 O O A ASN B 1 84 ? -25.37456 -18.12288 -21.39575 0.526 19.96555 79 ASN B O 1
ATOM 2096 O O B ASN B 1 84 ? -25.52925 -18.07074 -21.35643 0.474 20.14189 79 ASN B O 1
ATOM 2105 N N . GLU B 1 85 ? -25.45947 -19.47520 -19.60476 1.000 15.89138 80 GLU B N 1
ATOM 2106 C CA . GLU B 1 85 ? -24.94500 -18.44338 -18.70939 1.000 15.53344 80 GLU B CA 1
ATOM 2107 C C . GLU B 1 85 ? -23.81441 -18.96093 -17.83517 1.000 15.38342 80 GLU B C 1
ATOM 2108 O O . GLU B 1 85 ? -23.76906 -20.14280 -17.46653 1.000 14.93863 80 GLU B O 1
ATOM 2114 N N . ILE B 1 86 ? -22.90254 -18.05054 -17.49503 1.000 14.36488 81 ILE B N 1
ATOM 2115 C CA . ILE B 1 86 ? -22.03519 -18.23504 -16.34086 1.000 14.79914 81 ILE B CA 1
ATOM 2116 C C . ILE B 1 86 ? -22.90461 -17.93277 -15.12393 1.000 15.94402 81 ILE B C 1
ATOM 2117 O O . ILE B 1 86 ? -23.21693 -16.77732 -14.83573 1.000 16.29932 81 ILE B O 1
ATOM 2122 N N . ALA B 1 87 ? -23.35151 -18.98752 -14.43826 1.000 14.71756 82 ALA B N 1
ATOM 2123 C CA . ALA B 1 87 ? -24.29438 -18.81052 -13.33719 1.000 15.58608 82 ALA B CA 1
ATOM 2124 C C . ALA B 1 87 ? -23.62786 -18.16217 -12.12951 1.000 14.25697 82 ALA B C 1
ATOM 2125 O O . ALA B 1 87 ? -24.19903 -17.25529 -11.51270 1.000 15.32026 82 ALA B O 1
ATOM 2127 N N . SER B 1 88 ? -22.41079 -18.58832 -11.79032 1.000 13.33055 83 SER B N 1
ATOM 2128 C CA . SER B 1 88 ? -21.73783 -18.09234 -10.59927 1.000 13.75165 83 SER B CA 1
ATOM 2129 C C . SER B 1 88 ? -20.23956 -18.29697 -10.73900 1.000 13.43319 83 SER B C 1
ATOM 2130 O O . SER B 1 88 ? -19.76202 -19.06807 -11.58266 1.000 13.38318 83 SER B O 1
ATOM 2133 N N . ALA B 1 89 ? -19.50554 -17.62883 -9.85767 1.000 13.47793 84 ALA B N 1
ATOM 2134 C CA . ALA B 1 89 ? -18.07704 -17.80642 -9.72393 1.000 12.94629 84 ALA B CA 1
ATOM 2135 C C . ALA B 1 89 ? -17.75534 -17.91699 -8.24213 1.000 12.84891 84 ALA B C 1
ATOM 2136 O O . ALA B 1 89 ? -18.57038 -17.55703 -7.37816 1.000 13.63585 84 ALA B O 1
ATOM 2138 N N . ALA B 1 90 ? -16.54578 -18.40852 -7.95765 1.000 13.17790 85 ALA B N 1
ATOM 2139 C CA . ALA B 1 90 ? -16.08709 -18.62857 -6.58514 1.000 13.62795 85 ALA B CA 1
ATOM 2140 C C . ALA B 1 90 ? -17.02815 -19.57940 -5.83653 1.000 12.46202 85 ALA B C 1
ATOM 2141 O O . ALA B 1 90 ? -17.19854 -19.48066 -4.62549 1.000 13.51741 85 ALA B O 1
ATOM 2143 N N . SER B 1 91 ? -17.61907 -20.53625 -6.55851 1.000 12.90155 86 SER B N 1
ATOM 2144 C CA . SER B 1 91 ? -18.52714 -21.49648 -5.95541 1.000 12.94629 86 SER B CA 1
ATOM 2145 C C . SER B 1 91 ? -17.76920 -22.75642 -5.52140 1.000 13.17263 86 SER B C 1
ATOM 2146 O O . SER B 1 91 ? -16.68392 -23.06629 -6.02477 1.000 13.72270 86 SER B O 1
ATOM 2149 N N . TYR B 1 92 ? -18.34301 -23.47097 -4.55506 1.000 12.59888 87 TYR B N 1
ATOM 2150 C CA . TYR B 1 92 ? -17.68582 -24.66570 -4.03749 1.000 12.63309 87 TYR B CA 1
ATOM 2151 C C . TYR B 1 92 ? -18.38078 -25.92484 -4.52667 1.000 12.77522 87 TYR B C 1
ATOM 2152 O O . TYR B 1 92 ? -19.60466 -25.95839 -4.68768 1.000 14.06748 87 TYR B O 1
ATOM 2161 N N . LEU B 1 93 ? -17.58319 -26.97466 -4.69688 1.000 12.82785 88 LEU B N 1
ATOM 2162 C CA . LEU B 1 93 ? -18.02939 -28.25464 -5.23073 1.000 13.29633 88 LEU B CA 1
ATOM 2163 C C . LEU B 1 93 ? -17.78301 -29.36495 -4.21055 1.000 12.79627 88 LEU B C 1
ATOM 2164 O O . LEU B 1 93 ? -16.99816 -29.21019 -3.27189 1.000 13.32002 88 LEU B O 1
ATOM 2169 N N . PRO B 1 94 ? -18.39313 -30.53158 -4.39878 1.000 13.74375 89 PRO B N 1
ATOM 2170 C CA . PRO B 1 94 ? -18.02935 -31.70322 -3.59105 1.000 12.66204 89 PRO B CA 1
ATOM 2171 C C . PRO B 1 94 ? -16.55623 -32.00995 -3.77195 1.000 12.77785 89 PRO B C 1
ATOM 2172 O O . PRO B 1 94 ? -16.00595 -31.81543 -4.85688 1.000 13.82797 89 PRO B O 1
ATOM 2176 N N . LEU B 1 95 ? -15.91724 -32.51667 -2.70895 1.000 12.98314 90 LEU B N 1
ATOM 2177 C CA . LEU B 1 95 ? -14.53189 -32.96283 -2.79970 1.000 12.81206 90 LEU B CA 1
ATOM 2178 C C . LEU B 1 95 ? -14.49064 -34.48687 -2.82502 1.000 13.85429 90 LEU B C 1
ATOM 2179 O O . LEU B 1 95 ? -15.03576 -35.13947 -1.92777 1.000 14.37804 90 LEU B O 1
ATOM 2184 N N . SER B 1 96 ? -13.83568 -35.05274 -3.83532 1.000 13.39634 91 SER B N 1
ATOM 2185 C CA . SER B 1 96 ? -13.72797 -36.50439 -3.91712 1.000 14.93074 91 SER B CA 1
ATOM 2186 C C . SER B 1 96 ? -12.78845 -37.02264 -2.83958 1.000 15.63345 91 SER B C 1
ATOM 2187 O O . SER B 1 96 ? -11.74867 -36.42310 -2.56048 1.000 15.92296 91 SER B O 1
ATOM 2190 N N . ASP B 1 97 ? -13.12190 -38.18620 -2.27546 1.000 14.72282 92 ASP B N 1
ATOM 2191 C CA . ASP B 1 97 ? -12.21869 -38.87763 -1.36749 1.000 15.25446 92 ASP B CA 1
ATOM 2192 C C . ASP B 1 97 ? -11.39144 -39.94096 -2.08198 1.000 16.27037 92 ASP B C 1
ATOM 2193 O O . ASP B 1 97 ? -10.76263 -40.76849 -1.41912 1.000 19.38390 92 ASP B O 1
ATOM 2198 N N . SER B 1 98 ? -11.35200 -39.90964 -3.41585 1.000 15.13076 93 SER B N 1
ATOM 2199 C CA . SER B 1 98 ? -10.69396 -40.97317 -4.15667 1.000 16.87044 93 SER B CA 1
ATOM 2200 C C . SER B 1 98 ? -9.20724 -41.03827 -3.82619 1.000 18.21271 93 SER B C 1
ATOM 2201 O O . SER B 1 98 ? -8.50628 -40.02011 -3.90438 1.000 18.16797 93 SER B O 1
ATOM 2204 N N . PRO B 1 99 ? -8.67548 -42.21640 -3.50521 1.000 20.19190 94 PRO B N 1
ATOM 2205 C CA . PRO B 1 99 ? -7.22979 -42.34139 -3.34149 1.000 21.22886 94 PRO B CA 1
ATOM 2206 C C . PRO B 1 99 ? -6.48300 -42.48241 -4.65262 1.000 19.73921 94 PRO B C 1
ATOM 2207 O O . PRO B 1 99 ? -5.25185 -42.55321 -4.63889 1.000 25.39778 94 PRO B O 1
ATOM 2211 N N . PHE B 1 100 ? -7.18609 -42.48955 -5.78037 1.000 19.62077 95 PHE B N 1
ATOM 2212 C CA . PHE B 1 100 ? -6.55872 -42.67045 -7.08072 1.000 19.19967 95 PHE B CA 1
ATOM 2213 C C . PHE B 1 100 ? -6.27030 -41.35475 -7.78125 1.000 20.56826 95 PHE B C 1
ATOM 2214 O O . PHE B 1 100 ? -5.55245 -41.35012 -8.78920 1.000 26.80584 95 PHE B O 1
ATOM 2222 N N . LEU B 1 101 ? -6.79379 -40.24988 -7.26156 1.000 19.58130 96 LEU B N 1
ATOM 2223 C CA . LEU B 1 101 ? -6.42005 -38.93986 -7.76204 1.000 18.95754 96 LEU B CA 1
ATOM 2224 C C . LEU B 1 101 ? -4.98733 -38.68335 -7.32035 1.000 22.62640 96 LEU B C 1
ATOM 2225 O O . LEU B 1 101 ? -4.68243 -38.76734 -6.12672 1.000 23.31332 96 LEU B O 1
ATOM 2230 N N . SER B 1 102 ? -4.11355 -38.38458 -8.28018 1.000 22.69483 97 SER B N 1
ATOM 2231 C CA . SER B 1 102 ? -2.69119 -38.22261 -8.00247 1.000 25.58728 97 SER B CA 1
ATOM 2232 C C . SER B 1 102 ? -2.43973 -37.26176 -6.84305 1.000 24.75297 97 SER B C 1
ATOM 2233 O O . SER B 1 102 ? -3.04712 -36.18906 -6.75704 1.000 21.85525 97 SER B O 1
ATOM 2236 N N . LYS B 1 103 ? -1.49503 -37.64651 -5.97436 1.000 26.90323 98 LYS B N 1
ATOM 2237 C CA . LYS B 1 103 ? -1.20850 -36.88951 -4.75774 1.000 32.41441 98 LYS B CA 1
ATOM 2238 C C . LYS B 1 103 ? -0.77558 -35.45750 -5.04714 1.000 31.82750 98 LYS B C 1
ATOM 2239 O O . LYS B 1 103 ? -0.98336 -34.57072 -4.21167 1.000 36.80178 98 LYS B O 1
ATOM 2245 N N . GLU B 1 104 ? -0.16245 -35.20347 -6.20207 1.000 25.66097 99 GLU B N 1
ATOM 2246 C CA . GLU B 1 104 ? 0.30360 -33.85067 -6.47206 1.000 28.42709 99 GLU B CA 1
ATOM 2247 C C . GLU B 1 104 ? -0.78572 -32.93765 -7.00739 1.000 25.53201 99 GLU B C 1
ATOM 2248 O O . GLU B 1 104 ? -0.52168 -31.74877 -7.21241 1.000 29.62197 99 GLU B O 1
ATOM 2254 N N . LEU B 1 105 ? -1.98921 -33.44606 -7.24429 1.000 21.92895 100 LEU B N 1
ATOM 2255 C CA . LEU B 1 105 ? -3.10621 -32.60462 -7.64534 1.000 20.53404 100 LEU B CA 1
ATOM 2256 C C . LEU B 1 105 ? -3.80083 -32.04544 -6.40885 1.000 23.60546 100 LEU B C 1
ATOM 2257 O O . LEU B 1 105 ? -3.94996 -32.73491 -5.39098 1.000 28.37445 100 LEU B O 1
ATOM 2262 N N . GLY B 1 106 ? -4.21607 -30.78604 -6.50244 1.000 19.16809 101 GLY B N 1
ATOM 2263 C CA . GLY B 1 106 ? -4.75616 -30.05272 -5.37891 1.000 19.87080 101 GLY B CA 1
ATOM 2264 C C . GLY B 1 106 ? -6.26538 -29.91814 -5.40665 1.000 16.49145 101 GLY B C 1
ATOM 2265 O O . GLY B 1 106 ? -6.98308 -30.69439 -6.04834 1.000 17.05731 101 GLY B O 1
ATOM 2266 N N . THR B 1 107 ? -6.74734 -28.88446 -4.71310 1.000 15.31763 102 THR B N 1
ATOM 2267 C CA . THR B 1 107 ? -8.17193 -28.73667 -4.43407 1.000 15.23077 102 THR B CA 1
ATOM 2268 C C . THR B 1 107 ? -8.98760 -28.62661 -5.71149 1.000 15.33079 102 THR B C 1
ATOM 2269 O O . THR B 1 107 ? -10.09042 -29.16400 -5.78933 1.000 15.09128 102 THR B O 1
ATOM 2273 N N . ARG B 1 108 ? -8.51605 -27.85086 -6.69550 1.000 14.35435 103 ARG B N 1
ATOM 2274 C CA . ARG B 1 108 ? -9.30813 -27.69023 -7.91265 1.000 14.76230 103 ARG B CA 1
ATOM 2275 C C . ARG B 1 108 ? -9.58296 -29.03057 -8.58204 1.000 13.69375 103 ARG B C 1
ATOM 2276 O O . ARG B 1 108 ? -10.69796 -29.27359 -9.06729 1.000 13.81745 103 ARG B O 1
ATOM 2284 N N . HIS B 1 109 ? -8.57248 -29.90391 -8.63826 1.000 13.60953 104 HIS B N 1
ATOM 2285 C CA . HIS B 1 109 ? -8.77261 -31.20808 -9.25719 1.000 13.78323 104 HIS B CA 1
ATOM 2286 C C . HIS B 1 109 ? -9.67124 -32.08812 -8.40368 1.000 13.75691 104 HIS B C 1
ATOM 2287 O O . HIS B 1 109 ? -10.47892 -32.86010 -8.93523 1.000 14.58069 104 HIS B O 1
ATOM 2294 N N . ARG B 1 110 ? -9.52374 -32.00641 -7.08149 1.000 13.74638 105 ARG B N 1
ATOM 2295 C CA . ARG B 1 110 ? -10.33255 -32.82868 -6.19619 1.000 13.75691 105 ARG B CA 1
ATOM 2296 C C . ARG B 1 110 ? -11.79211 -32.40190 -6.22351 1.000 13.11999 105 ARG B C 1
ATOM 2297 O O . ARG B 1 110 ? -12.68990 -33.24769 -6.12815 1.000 13.11999 105 ARG B O 1
ATOM 2305 N N . ALA B 1 111 ? -12.03467 -31.09494 -6.39397 1.000 12.83312 106 ALA B N 1
ATOM 2306 C CA . ALA B 1 111 ? -13.38121 -30.56493 -6.56547 1.000 13.02525 106 ALA B CA 1
ATOM 2307 C C . ALA B 1 111 ? -13.93847 -30.96095 -7.92841 1.000 12.37780 106 ALA B C 1
ATOM 2308 O O . ALA B 1 111 ? -15.10227 -31.35491 -8.03621 1.000 13.06999 106 ALA B O 1
ATOM 2310 N N . ALA B 1 112 ? -13.12115 -30.86815 -8.98409 1.000 12.58046 107 ALA B N 1
ATOM 2311 C CA . ALA B 1 112 ? -13.57802 -31.31466 -10.29640 1.000 12.70679 107 ALA B CA 1
ATOM 2312 C C . ALA B 1 112 ? -13.95192 -32.78801 -10.26706 1.000 12.65678 107 ALA B C 1
ATOM 2313 O O . ALA B 1 112 ? -14.96824 -33.19714 -10.84708 1.000 13.20421 107 ALA B O 1
ATOM 2315 N N . LEU B 1 113 ? -13.15637 -33.60149 -9.58462 1.000 12.82785 108 LEU B N 1
ATOM 2316 C CA . LEU B 1 113 ? -13.47782 -35.02695 -9.52211 1.000 13.19105 108 LEU B CA 1
ATOM 2317 C C . LEU B 1 113 ? -14.73478 -35.24829 -8.69357 1.000 13.70164 108 LEU B C 1
ATOM 2318 O O . LEU B 1 113 ? -15.61421 -36.04155 -9.07023 1.000 14.02010 108 LEU B O 1
ATOM 2323 N N . GLY B 1 114 ? -14.85029 -34.52289 -7.58507 1.000 13.72533 109 GLY B N 1
ATOM 2324 C CA . GLY B 1 114 ? -16.02427 -34.63848 -6.73727 1.000 13.26212 109 GLY B CA 1
ATOM 2325 C C . GLY B 1 114 ? -17.32835 -34.35172 -7.45681 1.000 13.13579 109 GLY B C 1
ATOM 2326 O O . GLY B 1 114 ? -18.26844 -35.14006 -7.37507 1.000 14.24118 109 GLY B O 1
ATOM 2327 N N . ILE B 1 115 ? -17.42107 -33.20149 -8.14443 1.000 13.16474 110 ILE B N 1
ATOM 2328 C CA . ILE B 1 115 ? -18.67906 -32.90348 -8.82074 1.000 13.57794 110 ILE B CA 1
ATOM 2329 C C . ILE B 1 115 ? -18.97532 -33.97633 -9.87333 1.000 13.03577 110 ILE B C 1
ATOM 2330 O O . ILE B 1 115 ? -20.14036 -34.31780 -10.11921 1.000 14.05958 110 ILE B O 1
ATOM 2335 N N . SER B 1 116 ? -17.93021 -34.54289 -10.49496 1.000 13.78849 111 SER B N 1
ATOM 2336 C CA . SER B 1 116 ? -18.13691 -35.53122 -11.55023 1.000 13.29896 111 SER B CA 1
ATOM 2337 C C . SER B 1 116 ? -18.65187 -36.86145 -11.01880 1.000 14.54122 111 SER B C 1
ATOM 2338 O O . SER B 1 116 ? -19.22121 -37.63662 -11.79573 1.000 14.72545 111 SER B O 1
ATOM 2341 N N . GLU B 1 117 ? -18.46562 -37.13908 -9.72338 1.000 14.15696 112 GLU B N 1
ATOM 2342 C CA . GLU B 1 117 ? -18.91806 -38.38990 -9.12027 1.000 14.83862 112 GLU B CA 1
ATOM 2343 C C . GLU B 1 117 ? -20.40779 -38.38119 -8.81736 1.000 16.24669 112 GLU B C 1
ATOM 2344 O O . GLU B 1 117 ? -21.00412 -39.45135 -8.65762 1.000 19.68657 112 GLU B O 1
ATOM 2350 N N . VAL B 1 118 ? -21.02838 -37.20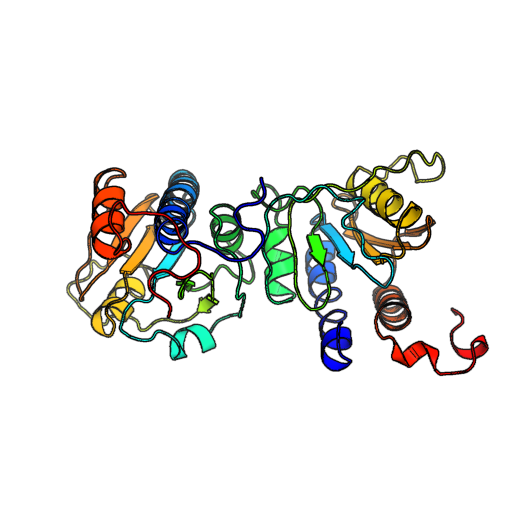510 -8.76189 1.000 15.53871 113 VAL B N 1
ATOM 2351 C CA . VAL B 1 118 ? -22.39006 -37.05958 -8.27792 1.000 16.39144 113 VAL B CA 1
ATOM 2352 C C . VAL B 1 118 ? -23.31046 -36.38328 -9.28117 1.000 16.21247 113 VAL B C 1
ATOM 2353 O O . VAL B 1 118 ? -24.51135 -36.26365 -9.01281 1.000 17.29944 113 VAL B O 1
ATOM 2357 N N . THR B 1 119 ? -22.78494 -35.92814 -10.42690 1.000 16.52040 114 THR B N 1
ATOM 2358 C CA . THR B 1 119 ? -23.57811 -35.30926 -11.48374 1.000 15.79137 114 THR B CA 1
ATOM 2359 C C . THR B 1 119 ? -22.99669 -35.73213 -12.82209 1.000 15.98349 114 THR B C 1
ATOM 2360 O O . THR B 1 119 ? -21.90008 -36.29028 -12.89029 1.000 16.39407 114 THR B O 1
ATOM 2364 N N . ASP B 1 120 ? -23.73220 -35.44069 -13.89760 1.000 16.77043 115 ASP B N 1
ATOM 2365 C CA . ASP B 1 120 ? -23.22826 -35.67080 -15.24984 1.000 17.75739 115 ASP B CA 1
ATOM 2366 C C . ASP B 1 120 ? -22.50687 -34.45630 -15.82720 1.000 16.40723 115 ASP B C 1
ATOM 2367 O O . ASP B 1 120 ? -22.36968 -34.34310 -17.04845 1.000 17.65738 115 ASP B O 1
ATOM 2372 N N A SER B 1 121 ? -22.02131 -33.56638 -14.96494 0.615 14.86494 116 SER B N 1
ATOM 2373 N N B SER B 1 121 ? -22.04143 -33.55105 -14.97986 0.385 15.97297 116 SER B N 1
ATOM 2374 C CA A SER B 1 121 ? -21.33704 -32.35832 -15.41170 0.615 14.12538 116 SER B CA 1
ATOM 2375 C CA B SER B 1 121 ? -21.38661 -32.35931 -15.49132 0.385 16.07824 116 SER B CA 1
ATOM 2376 C C A SER B 1 121 ? -20.00157 -32.69355 -16.07771 0.615 14.14117 116 SER B C 1
ATOM 2377 C C B SER B 1 121 ? -20.03533 -32.70418 -16.11427 0.385 16.67568 116 SER B C 1
ATOM 2378 O O A SER B 1 121 ? -19.38757 -33.73656 -15.82150 0.615 14.03589 116 SER B O 1
ATOM 2379 O O B SER B 1 121 ? -19.45192 -33.76520 -15.87016 0.385 19.23652 116 SER B O 1
ATOM 2384 N N . ILE B 1 122 ? -19.54644 -31.78313 -16.93986 1.000 15.14918 117 ILE B N 1
ATOM 2385 C CA . ILE B 1 122 ? -18.22033 -31.85296 -17.53396 1.000 14.65965 117 ILE B CA 1
ATOM 2386 C C . ILE B 1 122 ? -17.42513 -30.70457 -16.93876 1.000 13.25159 117 ILE B C 1
ATOM 2387 O O . ILE B 1 122 ? -17.86174 -29.54839 -17.00998 1.000 14.40699 117 ILE B O 1
ATOM 2392 N N . THR B 1 123 ? -16.26180 -31.00030 -16.36408 1.000 13.02261 118 THR B N 1
ATOM 2393 C CA . THR B 1 123 ? -15.49930 -29.98333 -15.65384 1.000 12.55414 118 THR B CA 1
ATOM 2394 C C . THR B 1 123 ? -14.09456 -29.88875 -16.22472 1.000 12.89102 118 THR B C 1
ATOM 2395 O O . THR B 1 123 ? -13.46736 -30.91234 -16.51430 1.000 13.42792 118 THR B O 1
ATOM 2399 N N . ILE B 1 124 ? -13.61556 -28.65770 -16.38992 1.000 12.75942 119 ILE B N 1
ATOM 2400 C CA . ILE B 1 124 ? -12.30346 -28.37918 -16.96283 1.000 12.74890 119 ILE B CA 1
ATOM 2401 C C . ILE B 1 124 ? -11.45895 -27.69143 -15.90037 1.000 12.50150 119 ILE B C 1
ATOM 2402 O O . ILE B 1 124 ? -11.93200 -26.76429 -15.22535 1.000 13.46740 119 ILE B O 1
ATOM 2407 N N . VAL B 1 125 ? -10.21791 -28.14526 -15.74380 1.000 12.54361 120 VAL B N 1
ATOM 2408 C CA . VAL B 1 125 ? -9.30250 -27.61683 -14.73095 1.000 13.30949 120 VAL B CA 1
ATOM 2409 C C . VAL B 1 125 ? -8.02472 -27.16677 -15.42303 1.000 13.14368 120 VAL B C 1
ATOM 2410 O O . VAL B 1 125 ? -7.50660 -27.86169 -16.30225 1.000 14.46489 120 VAL B O 1
ATOM 2414 N N . VAL B 1 126 ? -7.49269 -26.01139 -15.01926 1.000 13.57531 121 VAL B N 1
ATOM 2415 C CA . VAL B 1 126 ? -6.12925 -25.60606 -15.37467 1.000 13.87798 121 VAL B CA 1
ATOM 2416 C C . VAL B 1 126 ? -5.29906 -25.62081 -14.09980 1.000 14.08064 121 VAL B C 1
ATOM 2417 O O . VAL B 1 126 ? -5.69426 -25.01966 -13.09099 1.000 14.88073 121 VAL B O 1
ATOM 2421 N N . SER B 1 127 ? -4.15140 -26.30890 -14.13927 1.000 15.51239 122 SER B N 1
ATOM 2422 C CA . SER B 1 127 ? -3.25445 -26.37347 -12.99212 1.000 16.52040 122 SER B CA 1
ATOM 2423 C C . SER B 1 127 ? -2.42575 -25.09865 -12.86738 1.000 17.66001 122 SER B C 1
ATOM 2424 O O . SER B 1 127 ? -1.78706 -24.66465 -13.82924 1.000 18.91543 122 SER B O 1
ATOM 2427 N N . GLU B 1 128 ? -2.40170 -24.51888 -11.67062 1.000 17.27049 123 GLU B N 1
ATOM 2428 C CA . GLU B 1 128 ? -1.49764 -23.39572 -11.44737 1.000 19.72868 123 GLU B CA 1
ATOM 2429 C C . GLU B 1 128 ? -0.05464 -23.84341 -11.27301 1.000 20.72354 123 GLU B C 1
ATOM 2430 O O . GLU B 1 128 ? 0.84826 -22.99806 -11.30860 1.000 23.79233 123 GLU B O 1
ATOM 2436 N N . GLU B 1 129 ? 0.18377 -25.15061 -11.09446 1.000 20.10504 124 GLU B N 1
ATOM 2437 C CA . GLU B 1 129 ? 1.54465 -25.65868 -10.95274 1.000 21.21570 124 GLU B CA 1
ATOM 2438 C C . GLU B 1 129 ? 2.19357 -25.90991 -12.30613 1.000 21.82630 124 GLU B C 1
ATOM 2439 O O . GLU B 1 129 ? 3.35611 -25.54959 -12.51682 1.000 26.75321 124 GLU B O 1
ATOM 2445 N N . THR B 1 130 ? 1.46428 -26.53474 -13.22944 1.000 21.46836 125 THR B N 1
ATOM 2446 C CA . THR B 1 130 ? 2.03987 -26.98177 -14.48550 1.000 24.22396 125 THR B CA 1
ATOM 2447 C C . THR B 1 130 ? 1.43119 -26.31395 -15.70422 1.000 22.47638 1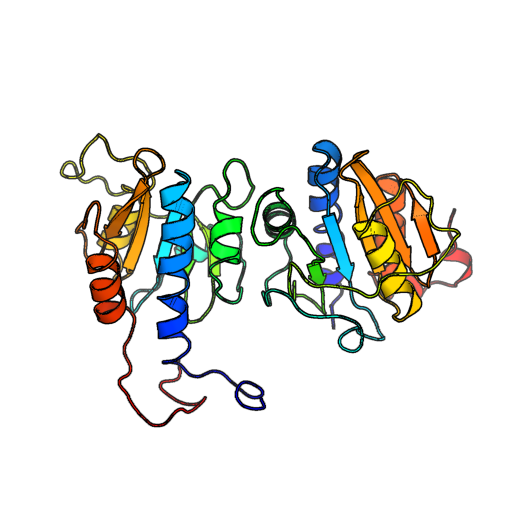25 THR B C 1
ATOM 2448 O O . THR B 1 130 ? 1.99080 -26.44151 -16.80107 1.000 25.34778 125 THR B O 1
ATOM 2452 N N . GLY B 1 131 ? 0.29005 -25.64459 -15.56134 1.000 19.87607 126 GLY B N 1
ATOM 2453 C CA . GLY B 1 131 ? -0.47831 -25.21356 -16.70618 1.000 19.63393 126 GLY B CA 1
ATOM 2454 C C . GLY B 1 131 ? -1.17788 -26.32591 -17.45399 1.000 18.81278 126 GLY B C 1
ATOM 2455 O O . GLY B 1 131 ? -1.83434 -26.05240 -18.46399 1.000 20.14189 126 GLY B O 1
ATOM 2456 N N . GLY B 1 132 ? -1.07540 -27.57056 -16.98995 1.000 17.56000 127 GLY B N 1
ATOM 2457 C CA . GLY B 1 132 ? -1.78927 -28.65019 -17.64962 1.000 16.23616 127 GLY B CA 1
ATOM 2458 C C . GLY B 1 132 ? -3.29312 -28.47240 -17.53173 1.000 15.58608 127 GLY B C 1
ATOM 2459 O O . GLY B 1 132 ? -3.81238 -28.01188 -16.51039 1.000 16.14667 127 GLY B O 1
ATOM 2460 N N . ILE B 1 133 ? -4.00156 -28.86033 -18.58343 1.000 14.50700 128 ILE B N 1
ATOM 2461 C CA . ILE B 1 133 ? -5.45977 -28.83723 -18.60074 1.000 15.83348 128 ILE B CA 1
ATOM 2462 C C . ILE B 1 133 ? -5.95033 -30.26038 -18.37008 1.000 14.84125 128 ILE B C 1
ATOM 2463 O O . ILE B 1 133 ? -5.43666 -31.20266 -18.98375 1.000 16.82833 128 ILE B O 1
ATOM 2468 N N . SER B 1 134 ? -6.93324 -30.42272 -17.48338 1.000 14.68860 129 SER B N 1
ATOM 2469 C CA . SER B 1 134 ? -7.53183 -31.72722 -17.21538 1.000 15.00443 129 SER B CA 1
ATOM 2470 C C . SER B 1 134 ? -9.04673 -31.62884 -17.30061 1.000 13.97010 129 SER B C 1
ATOM 2471 O O . SER B 1 134 ? -9.63210 -30.54803 -17.17033 1.000 14.29908 129 SER B O 1
ATOM 2474 N N . LEU B 1 135 ? -9.68595 -32.78681 -17.48455 1.000 13.98325 130 LEU B N 1
ATOM 2475 C CA . LEU B 1 135 ? -11.13569 -32.85450 -17.54504 1.000 13.76218 130 LEU B CA 1
ATOM 2476 C C . LEU B 1 135 ? -11.62462 -33.92619 -16.58447 1.000 13.97010 130 LEU B C 1
ATOM 2477 O O . LEU B 1 135 ? -10.95734 -34.94467 -16.38578 1.000 15.05970 130 LEU B O 1
ATOM 2482 N N . THR B 1 136 ? -12.81874 -33.72802 -16.02413 1.000 13.99378 131 THR B N 1
ATOM 2483 C CA . THR B 1 136 ? -13.47684 -34.78826 -15.26675 1.000 14.45437 131 THR B CA 1
ATOM 2484 C C . THR B 1 136 ? -14.87015 -35.04249 -15.81114 1.000 13.58584 131 THR B C 1
ATOM 2485 O O . THR B 1 136 ? -15.57424 -34.12682 -16.26220 1.000 14.52279 131 THR B O 1
ATOM 2489 N N . LYS B 1 137 ? -15.25334 -36.31556 -15.75050 1.000 14.64386 132 LYS B N 1
ATOM 2490 C CA . LYS B 1 137 ? -16.55472 -36.77164 -16.21986 1.000 16.39670 132 LYS B CA 1
ATOM 2491 C C . LYS B 1 137 ? -16.80920 -38.12658 -15.58667 1.000 16.43092 132 LYS B C 1
ATOM 2492 O O . LYS B 1 137 ? -15.92759 -38.98641 -15.62201 1.000 16.80201 132 LYS B O 1
ATOM 2498 N N . GLY B 1 138 ? -17.99739 -38.31181 -15.01866 1.000 17.19943 133 GLY B N 1
ATOM 2499 C CA . GLY B 1 138 ? -18.42095 -39.63949 -14.59217 1.000 18.60749 133 GLY B CA 1
ATOM 2500 C C . GLY B 1 138 ? -17.47701 -40.25710 -13.58963 1.000 19.15756 133 GLY B C 1
ATOM 2501 O O . GLY B 1 138 ? -17.24011 -41.47110 -13.63459 1.000 20.93935 133 GLY B O 1
ATOM 2502 N N . GLY B 1 139 ? -16.90452 -39.44248 -12.70578 1.000 18.55749 134 GLY B N 1
ATOM 2503 C CA . GLY B 1 139 ? -16.05815 -39.91569 -11.62937 1.000 18.39957 134 GLY B CA 1
ATOM 2504 C C . GLY B 1 139 ? -14.62744 -40.21942 -12.00595 1.000 18.69435 134 GLY B C 1
ATOM 2505 O O . GLY B 1 139 ? -13.91223 -40.84458 -11.20797 1.000 22.13686 134 GLY B O 1
ATOM 2506 N N . GLU B 1 140 ? -14.18180 -39.80569 -13.19096 1.000 16.82570 135 GLU B N 1
ATOM 2507 C CA . GLU B 1 140 ? -12.82450 -40.05942 -13.64169 1.000 15.97297 135 GLU B CA 1
ATOM 2508 C C . GLU B 1 140 ? -12.21000 -38.77883 -14.18650 1.000 15.32552 135 GLU B C 1
ATOM 2509 O O . GLU B 1 140 ? -12.91035 -37.82021 -14.52050 1.000 15.68346 135 GLU B O 1
ATOM 2515 N N . LEU B 1 141 ? -10.88290 -38.79267 -14.28320 1.000 17.22838 136 LEU B N 1
ATOM 2516 C CA . LEU B 1 141 ? -10.08456 -37.63960 -14.67952 1.000 16.59673 136 LEU B CA 1
ATOM 2517 C C . LEU B 1 141 ? -9.22673 -37.99799 -15.89252 1.000 16.84676 136 LEU B C 1
ATOM 2518 O O . LEU B 1 141 ? -8.64752 -39.09087 -15.95608 1.000 19.57603 136 LEU B O 1
ATOM 2523 N N . PHE B 1 142 ? -9.18336 -37.09081 -16.86796 1.000 16.50724 137 PHE B N 1
ATOM 2524 C CA . PHE B 1 142 ? -8.31881 -37.18077 -18.04147 1.000 16.30459 137 PHE B CA 1
ATOM 2525 C C . PHE B 1 142 ? -7.31774 -36.02993 -17.89518 1.000 16.69674 137 PHE B C 1
ATOM 2526 O O . PHE B 1 142 ? -7.69300 -34.85137 -17.96347 1.000 16.14667 137 PHE B O 1
ATOM 2534 N N . ARG B 1 143 ? -6.06138 -36.37008 -17.63093 1.000 17.98900 138 ARG B N 1
ATOM 2535 C CA . ARG B 1 143 ? -5.05738 -35.42189 -17.16080 1.000 18.49696 138 ARG B CA 1
ATOM 2536 C C . ARG B 1 143 ? -4.16387 -34.90470 -18.28735 1.000 19.83133 138 ARG B C 1
ATOM 2537 O O . ARG B 1 143 ? -3.72820 -35.66646 -19.15287 1.000 21.87894 138 ARG B O 1
ATOM 2545 N N . ASP B 1 144 ? -3.86801 -33.60099 -18.25492 1.000 17.68896 139 ASP B N 1
ATOM 2546 C CA . ASP B 1 144 ? -2.85195 -33.00004 -19.12968 1.000 18.22587 139 ASP B CA 1
ATOM 2547 C C . ASP B 1 144 ? -3.15840 -33.24574 -20.61236 1.000 18.21798 139 ASP B C 1
ATOM 2548 O O . ASP B 1 144 ? -2.37521 -33.84112 -21.35800 1.000 21.76313 139 ASP B O 1
ATOM 2553 N N . VAL B 1 145 ? -4.31543 -32.75502 -21.03032 1.000 17.63369 140 VAL B N 1
ATOM 2554 C CA . VAL B 1 145 ? -4.80969 -32.99828 -22.38072 1.000 18.85753 140 VAL B CA 1
ATOM 2555 C C . VAL B 1 145 ? -4.18572 -32.01107 -23.35216 1.000 20.62879 140 VAL B C 1
ATOM 2556 O O . VAL B 1 145 ? -3.85501 -30.87760 -22.99251 1.000 21.30519 140 VAL B O 1
ATOM 2560 N N . SER B 1 146 ? -4.02138 -32.45036 -24.59456 1.000 19.82869 141 SER B N 1
ATOM 2561 C CA . SER B 1 146 ? -3.58231 -31.54745 -25.64500 1.000 20.90514 141 SER B CA 1
ATOM 2562 C C . SER B 1 146 ? -4.74285 -30.66815 -26.09218 1.000 19.50760 141 SER B C 1
ATOM 2563 O O . SER B 1 146 ? -5.90324 -30.89861 -25.74555 1.000 19.35232 141 SER B O 1
ATOM 2566 N N . GLU B 1 147 ? -4.41996 -29.63611 -26.87290 1.000 20.32612 142 GLU B N 1
ATOM 2567 C CA . GLU B 1 147 ? -5.48359 -28.79850 -27.41406 1.000 21.47363 142 GLU B CA 1
ATOM 2568 C C . GLU B 1 147 ? -6.43128 -29.60735 -28.28901 1.000 21.85262 142 GLU B C 1
ATOM 2569 O O . GLU B 1 147 ? -7.65297 -29.41236 -28.23635 1.000 21.62101 142 GLU B O 1
ATOM 2575 N N . GLU B 1 148 ? -5.89301 -30.54744 -29.07567 1.000 22.25004 143 GLU B N 1
ATOM 2576 C CA . GLU B 1 148 ? -6.75428 -31.37003 -29.91842 1.000 24.49767 143 GLU B CA 1
ATOM 2577 C C . GLU B 1 148 ? -7.62678 -32.29493 -29.07901 1.000 23.37122 143 GLU B C 1
ATOM 2578 O O . GLU B 1 148 ? -8.81437 -32.47477 -29.37479 1.000 23.57651 143 GLU B O 1
ATOM 2584 N N . GLU B 1 149 ? -7.05108 -32.90147 -28.03767 1.000 21.49995 144 GLU B N 1
ATOM 2585 C CA . GLU B 1 149 ? -7.84054 -33.74136 -27.14236 1.000 19.18651 144 GLU B CA 1
ATOM 2586 C C . GLU B 1 149 ? -8.92948 -32.93928 -26.43851 1.000 19.35495 144 GLU B C 1
ATOM 2587 O O . GLU B 1 149 ? -10.07644 -33.39701 -26.34018 1.000 19.61551 144 GLU B O 1
ATOM 2593 N N . LEU B 1 150 ? -8.59071 -31.74327 -25.93653 1.000 19.52866 145 LEU B N 1
ATOM 2594 C CA . LEU B 1 150 ? -9.58922 -30.89628 -25.28610 1.000 18.51275 145 LEU B CA 1
ATOM 2595 C C . LEU B 1 150 ? -10.75652 -30.63105 -26.22813 1.000 17.19680 145 LEU B C 1
ATOM 2596 O O . LEU B 1 150 ? -11.93164 -30.80425 -25.86615 1.000 17.72581 145 LEU B O 1
ATOM 2601 N N . HIS B 1 151 ? -10.44608 -30.24569 -27.46168 1.000 17.45209 146 HIS B N 1
ATOM 2602 C CA . HIS B 1 151 ? -11.49613 -29.91814 -28.41011 1.000 18.43642 146 HIS B CA 1
ATOM 2603 C C . HIS B 1 151 ? -12.38719 -31.12064 -28.69327 1.000 18.71277 146 HIS B C 1
ATOM 2604 O O . HIS B 1 151 ? -13.61943 -31.00404 -28.71597 1.000 19.12071 146 HIS B O 1
ATOM 2611 N N . LYS B 1 152 ? -11.77613 -32.28602 -28.93823 1.000 18.42326 147 LYS B N 1
ATOM 2612 C CA . LYS B 1 152 ? -12.54319 -33.48058 -29.28586 1.000 19.99450 147 LYS B CA 1
ATOM 2613 C C . LYS B 1 152 ? -13.48389 -33.88262 -28.16081 1.000 17.82582 147 LYS B C 1
ATOM 2614 O O . LYS B 1 152 ? -14.63083 -34.26000 -28.41405 1.000 18.54170 147 LYS B O 1
ATOM 2620 N N . ILE B 1 153 ? -13.01735 -33.81088 -26.90953 1.000 18.87332 148 ILE B N 1
ATOM 2621 C CA . ILE B 1 153 ? -13.87330 -34.20083 -25.79209 1.000 18.97333 148 ILE B CA 1
ATOM 2622 C C . ILE B 1 153 ? -14.97738 -33.17925 -25.57733 1.000 17.06784 148 ILE B C 1
ATOM 2623 O O . ILE B 1 153 ? -16.13757 -33.54646 -25.36202 1.000 17.41788 148 ILE B O 1
ATOM 2628 N N . LEU B 1 154 ? -14.65233 -31.88315 -25.64524 1.000 16.40723 149 LEU B N 1
ATOM 2629 C CA . LEU B 1 154 ? -15.70092 -30.88779 -25.45470 1.000 16.49935 149 LEU B CA 1
ATOM 2630 C C . LEU B 1 154 ? -16.75588 -30.99787 -26.54158 1.000 15.88085 149 LEU B C 1
ATOM 2631 O O . LEU B 1 154 ? -17.95786 -30.89459 -26.27057 1.000 16.82833 149 LEU B O 1
ATOM 2636 N N . LEU B 1 155 ? -16.32462 -31.20959 -27.78235 1.000 16.87834 150 LEU B N 1
ATOM 2637 C CA . LEU B 1 155 ? -17.27220 -31.35036 -28.88080 1.000 17.93373 150 LEU B CA 1
ATOM 2638 C C . LEU B 1 155 ? -18.18844 -32.55147 -28.65778 1.000 19.30495 150 LEU B C 1
ATOM 2639 O O . LEU B 1 155 ? -19.41500 -32.45124 -28.78711 1.000 19.87343 150 LEU B O 1
ATOM 2644 N N . LYS B 1 156 ? -17.60610 -33.69676 -28.29274 1.000 18.28904 151 LYS B N 1
ATOM 2645 C CA . LYS B 1 156 ? -18.39550 -34.90698 -28.09844 1.000 21.26571 151 LYS B CA 1
ATOM 2646 C C . LYS B 1 156 ? -19.36534 -34.75286 -26.93689 1.000 18.53380 151 LYS B C 1
ATOM 2647 O O . LYS B 1 156 ? -20.50092 -35.23760 -26.99694 1.000 22.93433 151 LYS B O 1
ATOM 2653 N N . GLU B 1 157 ? -18.93573 -34.08692 -25.86159 1.000 17.79161 152 GLU B N 1
ATOM 2654 C CA . GLU B 1 157 ? -19.72042 -34.09467 -24.63370 1.000 19.25757 152 GLU B CA 1
ATOM 2655 C C . GLU B 1 157 ? -20.68046 -32.92198 -24.51716 1.000 19.73394 152 GLU B C 1
ATOM 2656 O O . GLU B 1 157 ? -21.65487 -33.02240 -23.76768 1.000 20.86040 152 GLU B O 1
ATOM 2662 N N . LEU B 1 158 ? -20.44126 -31.82057 -25.23810 1.000 18.60486 153 LEU B N 1
ATOM 2663 C CA . LEU B 1 158 ? -21.25236 -30.62375 -25.10345 1.000 18.85489 153 LEU B CA 1
ATOM 2664 C C . LEU B 1 158 ? -22.03329 -30.23571 -26.34851 1.000 21.10779 153 LEU B C 1
ATOM 2665 O O . LEU B 1 158 ? -22.92665 -29.38392 -26.24838 1.000 23.90023 153 LEU B O 1
ATOM 2670 N N . VAL B 1 159 ? -21.73303 -30.80227 -27.51249 1.000 21.14991 154 VAL B N 1
ATOM 2671 C CA . VAL B 1 159 ? -22.51201 -30.54696 -28.72460 1.000 23.13699 154 VAL B CA 1
ATOM 2672 C C . VAL B 1 159 ? -23.39969 -31.76972 -28.91184 1.000 26.67688 154 VAL B C 1
ATOM 2673 O O . VAL B 1 159 ? -22.93772 -32.83476 -29.33036 1.000 27.24537 154 VAL B O 1
ATOM 2677 N N . THR B 1 160 ? -24.68166 -31.61672 -28.56876 1.000 32.84078 155 THR B N 1
ATOM 2678 C CA . THR B 1 160 ? -25.54883 -32.77643 -28.36522 1.000 43.38941 155 THR B CA 1
ATOM 2679 C C . THR B 1 160 ? -25.75936 -33.56595 -29.65045 1.000 50.59291 155 THR B C 1
ATOM 2680 O O . THR B 1 160 ? -25.85037 -34.79967 -29.61903 1.000 53.14848 155 THR B O 1
ATOM 2684 N N . VAL B 1 161 ? -25.84696 -32.87522 -30.79033 1.000 52.29574 156 VAL B N 1
ATOM 2685 C CA . VAL B 1 161 ? -26.13461 -33.54380 -32.05596 1.000 54.62760 156 VAL B CA 1
ATOM 2686 C C . VAL B 1 161 ? -25.02149 -34.47492 -32.51039 1.000 52.84318 156 VAL B C 1
ATOM 2687 O O . VAL B 1 161 ? -25.22477 -35.25371 -33.44870 1.000 51.16666 156 VAL B O 1
ATOM 2691 N N . THR B 1 162 ? -23.85159 -34.42075 -31.86956 0.776 52.18784 157 THR B N 1
ATOM 2692 C CA . THR B 1 162 ? -22.77761 -35.35436 -32.18564 0.776 52.53788 157 THR B CA 1
ATOM 2693 C C . THR B 1 162 ? -23.11987 -36.79479 -31.82038 0.776 54.43811 157 THR B C 1
ATOM 2694 O O . THR B 1 162 ? -22.40334 -37.70815 -32.24377 0.776 53.11953 157 THR B O 1
ATOM 2698 N N . ALA B 1 163 ? -24.19252 -37.01918 -31.06220 0.708 56.52783 158 ALA B N 1
ATOM 2699 C CA . ALA B 1 163 ? -24.60546 -38.35547 -30.65340 0.708 58.25172 158 ALA B CA 1
ATOM 2700 C C . ALA B 1 163 ? -25.57876 -39.01158 -31.62605 0.708 60.08089 158 ALA B C 1
ATOM 2701 O O . ALA B 1 163 ? -25.95728 -40.16772 -31.41129 0.708 60.18616 158 ALA B O 1
ATOM 2703 N N . LYS B 1 164 ? -25.99484 -38.31175 -32.68547 0.871 60.81519 159 LYS B N 1
ATOM 2704 C CA . LYS B 1 164 ? -26.95672 -38.89737 -33.61562 0.871 60.68622 159 LYS B CA 1
ATOM 2705 C C . LYS B 1 164 ? -26.32632 -39.98482 -34.47978 0.871 57.82535 159 LYS B C 1
ATOM 2706 O O . LYS B 1 164 ? -27.02636 -40.89974 -34.93039 0.871 55.59088 159 LYS B O 1
ATOM 2712 N N . LYS B 1 165 ? -25.01855 -39.90872 -34.71710 0.894 54.64339 160 LYS B N 1
ATOM 2713 C CA . LYS B 1 165 ? -24.33592 -40.92982 -35.48909 0.894 52.31680 160 LYS B CA 1
ATOM 2714 C C . LYS B 1 165 ? -24.31549 -42.24802 -34.71386 0.894 47.98996 160 LYS B C 1
ATOM 2715 O O . LYS B 1 165 ? -24.51280 -42.26365 -33.49633 0.894 47.07407 160 LYS B O 1
ATOM 2721 N N . PRO B 1 166 ? -24.10693 -43.37457 -35.40369 0.835 45.25279 161 PRO B N 1
ATOM 2722 C CA . PRO B 1 166 ? -23.95330 -44.65039 -34.69160 0.835 42.31823 161 PRO B CA 1
ATOM 2723 C C . PRO B 1 166 ? -22.84958 -44.56599 -33.64630 0.835 40.32326 161 PRO B C 1
ATOM 2724 O O . PRO B 1 166 ? -21.84801 -43.86908 -33.82309 0.835 37.09392 161 PRO B O 1
ATOM 2728 N N . SER B 1 167 ? -23.04718 -45.29451 -32.54183 0.655 39.72318 162 SER B N 1
ATOM 2729 C CA . SER B 1 167 ? -22.16779 -45.14315 -31.38491 0.655 39.78898 162 SER B CA 1
ATOM 2730 C C . SER B 1 167 ? -20.73676 -45.56728 -31.68951 0.655 36.85179 162 SER B C 1
ATOM 2731 O O . SER B 1 167 ? -19.79296 -45.02325 -31.10059 0.655 33.62508 162 SER B O 1
ATOM 2734 N N . ILE B 1 168 ? -20.55403 -46.52322 -32.60615 0.889 35.72797 163 ILE B N 1
ATOM 2735 C CA . ILE B 1 168 ? -19.20951 -46.97322 -32.96238 0.889 34.10672 163 ILE B CA 1
ATOM 2736 C C . ILE B 1 168 ? -18.36342 -45.81483 -33.47254 0.889 32.78814 163 ILE B C 1
ATOM 2737 O O . ILE B 1 168 ? -17.14952 -45.76893 -33.23162 0.889 35.08052 163 ILE B O 1
ATOM 2742 N N . PHE B 1 169 ? -18.98458 -44.85454 -34.16176 0.755 29.97465 164 PHE B N 1
ATOM 2743 C CA . PHE B 1 169 ? -18.26602 -43.71590 -34.71759 0.755 31.89330 164 PHE B CA 1
ATOM 2744 C C . PHE B 1 169 ? -18.04404 -42.60248 -33.70314 0.755 35.35424 164 PHE B C 1
ATOM 2745 O O . PHE B 1 169 ? -17.29630 -41.66232 -33.99184 0.755 36.78336 164 PHE B O 1
ATOM 2753 N N . SER B 1 170 ? -18.66446 -42.68197 -32.52937 0.778 36.48595 165 SER B N 1
ATOM 2754 C CA . SER B 1 170 ? -18.44938 -41.70049 -31.47580 0.778 41.30495 165 SER B CA 1
ATOM 2755 C C . SER B 1 170 ? -17.39688 -42.13747 -30.46800 0.778 43.50258 165 SER B C 1
ATOM 2756 O O . SER B 1 170 ? -17.13590 -41.40813 -29.50559 0.778 43.72630 165 SER B O 1
ATOM 2759 N N . LYS B 1 171 ? -16.78308 -43.29822 -30.66954 0.768 44.99224 166 LYS B N 1
ATOM 2760 C CA . LYS B 1 171 ? -15.75215 -43.76455 -29.75953 0.768 47.20566 166 LYS B CA 1
ATOM 2761 C C . LYS B 1 171 ? -14.47193 -42.96441 -29.94448 0.768 46.30555 166 LYS B C 1
ATOM 2762 O O . LYS B 1 171 ? -14.17723 -42.45177 -31.02680 0.768 45.48177 166 LYS B O 1
ATOM 2768 N N . TRP B 1 172 ? -13.70691 -42.87482 -28.86457 0.820 45.46335 167 TRP B N 1
ATOM 2769 C CA . TRP B 1 172 ? -12.45296 -42.14459 -28.84197 0.820 43.36836 167 TRP B CA 1
ATOM 2770 C C . TRP B 1 172 ? -11.40469 -42.84510 -29.70657 0.820 48.90323 167 TRP B C 1
ATOM 2771 O O . TRP B 1 172 ? -11.53151 -44.02219 -30.05270 0.820 48.79532 167 TRP B O 1
ATOM 2782 N N . LYS B 1 173 ? -10.36142 -42.09236 -30.05625 0.819 55.41717 168 LYS B N 1
ATOM 2783 C CA . LYS B 1 173 ? -9.22538 -42.58036 -30.84434 0.819 60.24670 168 LYS B CA 1
ATOM 2784 C C . LYS B 1 173 ? -8.76145 -43.97867 -30.43527 0.819 62.65751 168 LYS B C 1
ATOM 2785 O O . LYS B 1 173 ? -8.63507 -44.28018 -29.24707 0.819 63.83134 168 LYS B O 1
#

Solvent-accessible surface area: 17119 Å² total; per-residue (Å²): 113,107,148,48,79,198,28,56,47,19,27,165,46,25,86,47,12,5,81,3,0,29,108,0,0,58,56,0,11,135,122,124,21,6,1,7,0,0,7,19,82,142,53,54,2,69,112,64,18,142,77,13,42,60,0,47,0,82,7,8,16,57,0,0,6,0,0,3,21,82,127,10,41,0,43,93,21,0,0,0,0,99,66,72,65,0,4,0,0,19,2,153,16,40,99,1,136,26,121,191,13,42,192,117,21,42,98,74,10,62,7,0,10,2,0,2,84,91,16,43,0,0,0,1,0,0,10,93,146,86,10,12,15,3,0,0,51,57,31,105,51,66,109,100,18,54,103,116,92,5,73,122,40,0,59,166,28,12,27,82,12,110,103,77,176,90,36,54,161,24,108,231,173,140,35,92,100,190,42,9,96,83,0,5,94,2,0,34,118,0,0,34,50,0,19,156,124,141,14,2,0,6,0,0,0,10,70,142,91,26,5,98,136,104,23,121,74,31,37,52,0,72,0,100,16,12,12,55,0,0,9,1,0,2,26,67,140,8,37,0,33,84,14,0,0,0,0,71,17,72,67,0,12,4,0,21,2,140,17,33,112,4,136,20,113,187,13,36,193,104,20,43,99,52,10,67,6,0,7,1,0,2,81,62,13,39,0,1,0,1,0,0,10,92,119,81,8,13,9,2,6,0,90,57,18,127,48,74,98,101,11,55,106,122,43,1,83,67,23,0,58,83,24,4,2,93,60,27,82,171,91,84,89,111,142,25,136,93,130

B-factor: mean 24.75, std 12.21, range [10.74, 80.51]

Nearest PDB structures (foldseek):
  6hvn-assembly1_A  TM=9.274E-01  e=3.088E-34  Listeria monocytogenes EGD-e
  6hvn-assembly1_B  TM=9.552E-01  e=1.924E-31  Listeria monocytogenes EGD-e
  4rv7-assembly4_D  TM=9.693E-01  e=6.966E-31  Listeria monocytogenes EGD-e
  8c4n-assembly2_B  TM=9.095E-01  e=7.814E-32  Listeria monocytogenes
  8ofh-assembly3_D  TM=9.822E-01  e=3.116E-24  Streptococcus pneumoniae R6

Radius of gyration: 21.83 Å; Cα contacts (8 Å, |Δi|>4): 784; chains: 2; bounding box: 46×70×38 Å

Organism: Listeria monocytogenes serovar 1/2a (strain ATCC BAA-679 / EGD-e) (NCBI:txid169963)

Sequence (339 aa):
GPLGSYGSSRIIERREQHHLIEESIEKSTQYMAKRRIGALISVARDTGMDDYIETGIPLNAKKISSSQLLINIFIPNTPLHDDGAVIIKGNNEIASAASYYLPLSDSPFLSKELGTRHRRAALGISEVTDSSITIVVSEEETGGISLTKKGGELFRDVSEEEELHKILLKELVTVTAKKPSIFSKWKSRIEREQHHLIIESIEEKSTQYMAKRRIGALISVARDTGMMDDYIIETGIPLNAKKISSQLLINIFIPNTPLHDGAVIIKGNNEIASAASYLPLSDSPFLSKELGTRHRAALGISEVTDSSITIVVSEETGGISLTKGGELFRDVSEEELHKILLKELVTVTAKKPSIFSKWK